Protein AF-0000000084472147 (afdb_homodimer)

Radius of gyration: 31.63 Å; Cα contacts (8 Å, |Δi|>4): 1319; chains: 2; bounding box: 73×102×82 Å

Foldseek 3Di:
DDPPDPPPPDLVPAQLLVVQQVQCDQAASHDAPPVSLVNVQVCQADFAWQEKDWDDEDQATWIWTAGPSRFIWIKDWAQDDQPAFDDPVDDLVRDDFGQLLLQLLQLQQCPPLHQNNNQEFRKFKYKDQCVPRPQVRYPHVQFNVQWDQDPVRAIWGQGDYDHQRDPVNIDTDPRRITMGMIGTDHDDCVVWNKDKDFDLCAFDPDPPDGDPLVPDLQSVVVVCVDPPNVDECVLQLSQSVLLSCQLFVRNHCGIWMDTPVNPPHGHIHDDRRRSGNNDLPDGDCSSNSSCLSNLDYDPSSLVSLVQCLDPVNPNLVSSQVSCVPGPPPPSHDSSSSVSSSVSSVVNNVSNVVSVVD/DDPPPPPPPPLVPAQLLVVQQVQCDQAASHDAPPVSLVVVQVCQADFAWQEKDWDDEDQATWIWTAGPSRFIWIKDWAQDDQPAFDDPVDDLVRDDFGQLLLQLLQLQQCDPLHQNNNQEFRKFKYKDQCVPRPQVRYPHVQFNVQWDQDPVRAIWGQGDYDHQRDPVNIDTDPRRITMGMIGTDHDDCVVWNKDKDFDLCAFDPDPPDGDPLVPDLQSVVVVCVDPPNVDECVLQLSQSVLLSCQLFVRNHCGIWMDTPVNPDHGHIHDDDRRSGSNDLPDGDCSSNSSCLSNLDYDPSSLVSLVQCLDPVNPNLVSSQVSCVPGPPPPSHDSSSSVSSSVSSVVNNVSNVVSVVD

Structure (mmCIF, N/CA/C/O backbone):
data_AF-0000000084472147-model_v1
#
loop_
_entity.id
_entity.type
_entity.pdbx_description
1 polymer 'Extracellular serine/threonine protein kinase FAM20C'
#
loop_
_atom_site.group_PDB
_atom_site.id
_atom_site.type_symbol
_atom_site.label_atom_id
_atom_site.label_alt_id
_atom_site.label_comp_id
_atom_site.label_asym_id
_atom_site.label_entity_id
_atom_site.label_seq_id
_atom_site.pdbx_PDB_ins_code
_atom_site.Cartn_x
_atom_site.Cartn_y
_atom_site.Cartn_z
_atom_site.occupancy
_atom_site.B_iso_or_equiv
_atom_site.auth_seq_id
_atom_site.auth_comp_id
_atom_site.auth_asym_id
_atom_site.auth_atom_id
_atom_site.pdbx_PDB_model_num
ATOM 1 N N . GLU A 1 1 ? 38.938 -38.531 -46.25 1 30.91 1 GLU A N 1
ATOM 2 C CA . GLU A 1 1 ? 39.156 -38.031 -44.906 1 30.91 1 GLU A CA 1
ATOM 3 C C . GLU A 1 1 ? 37.875 -38 -44.094 1 30.91 1 GLU A C 1
ATOM 5 O O . GLU A 1 1 ? 36.906 -37.312 -44.469 1 30.91 1 GLU A O 1
ATOM 10 N N . GLU A 1 2 ? 37.438 -38.938 -43.312 1 31.66 2 GLU A N 1
ATOM 11 C CA . GLU A 1 2 ? 36.188 -39.406 -42.781 1 31.66 2 GLU A CA 1
ATOM 12 C C . GLU A 1 2 ? 35.656 -38.469 -41.688 1 31.66 2 GLU A C 1
ATOM 14 O O . GLU A 1 2 ? 36.438 -37.969 -40.875 1 31.66 2 GLU A O 1
ATOM 19 N N . PHE A 1 3 ? 34.594 -37.656 -42 1 37.12 3 PHE A N 1
ATOM 20 C CA . PHE A 1 3 ? 33.812 -36.844 -41.062 1 37.12 3 PHE A CA 1
ATOM 21 C C . PHE A 1 3 ? 33.688 -37.531 -39.719 1 37.12 3 PHE A C 1
ATOM 23 O O . PHE A 1 3 ? 33.156 -38.656 -39.625 1 37.12 3 PHE A O 1
ATOM 30 N N . LEU A 1 4 ? 34.688 -37.469 -38.844 1 38.19 4 LEU A N 1
ATOM 31 C CA . LEU A 1 4 ? 34.562 -38.094 -37.531 1 38.19 4 LEU A CA 1
ATOM 32 C C . LEU A 1 4 ? 33.188 -37.844 -36.906 1 38.19 4 LEU A C 1
ATOM 34 O O . LEU A 1 4 ? 32.656 -36.719 -37.031 1 38.19 4 LEU A O 1
ATOM 38 N N . PRO A 1 5 ? 32.438 -38.938 -36.688 1 40.81 5 PRO A N 1
ATOM 39 C CA . PRO A 1 5 ? 31.078 -38.812 -36.125 1 40.81 5 PRO A CA 1
ATOM 40 C C . PRO A 1 5 ? 31 -37.844 -34.938 1 40.81 5 PRO A C 1
ATOM 42 O O . PRO A 1 5 ? 31.922 -37.781 -34.125 1 40.81 5 PRO A O 1
ATOM 45 N N . THR A 1 6 ? 30.688 -36.594 -35.031 1 42.09 6 THR A N 1
ATOM 46 C CA . THR A 1 6 ? 30.422 -35.625 -33.969 1 42.09 6 THR A CA 1
ATOM 47 C C . THR A 1 6 ? 29.844 -36.312 -32.75 1 42.09 6 THR A C 1
ATOM 49 O O . THR A 1 6 ? 28.828 -37.031 -32.844 1 42.09 6 THR A O 1
ATOM 52 N N . GLY A 1 7 ? 30.578 -36.812 -31.781 1 41.59 7 GLY A N 1
ATOM 53 C CA . GLY A 1 7 ? 30.312 -37.594 -30.594 1 41.59 7 GLY A CA 1
ATOM 54 C C . GLY A 1 7 ? 29.016 -37.219 -29.906 1 41.59 7 GLY A C 1
ATOM 55 O O . GLY A 1 7 ? 28.719 -36.031 -29.734 1 41.59 7 GLY A O 1
ATOM 56 N N . GLU A 1 8 ? 27.891 -37.906 -30.062 1 46.34 8 GLU A N 1
ATOM 57 C CA . GLU A 1 8 ? 26.594 -37.812 -29.375 1 46.34 8 GLU A CA 1
ATOM 58 C C . GLU A 1 8 ? 26.781 -37.5 -27.891 1 46.34 8 GLU A C 1
ATOM 60 O O . GLU A 1 8 ? 27.344 -38.312 -27.156 1 46.34 8 GLU A O 1
ATOM 65 N N . THR A 1 9 ? 27.328 -36.438 -27.344 1 53.88 9 THR A N 1
ATOM 66 C CA . THR A 1 9 ? 27.359 -36.094 -25.922 1 53.88 9 THR A CA 1
ATOM 67 C C . THR A 1 9 ? 26.156 -36.719 -25.203 1 53.88 9 THR A C 1
ATOM 69 O O . THR A 1 9 ? 25.016 -36.531 -25.625 1 53.88 9 THR A O 1
ATOM 72 N N . SER A 1 10 ? 26.406 -37.719 -24.328 1 66.25 10 SER A N 1
ATOM 73 C CA . SER A 1 10 ? 25.438 -38.469 -23.516 1 66.25 10 SER A CA 1
ATOM 74 C C . SER A 1 10 ? 24.531 -37.5 -22.734 1 66.25 10 SER A C 1
ATOM 76 O O . SER A 1 10 ? 24.969 -36.406 -22.359 1 66.25 10 SER A O 1
ATOM 78 N N . ILE A 1 11 ? 23.266 -37.531 -22.797 1 72 11 ILE A N 1
ATOM 79 C CA . ILE A 1 11 ? 22.234 -36.781 -22.094 1 72 11 ILE A CA 1
ATOM 80 C C . ILE A 1 11 ? 22.672 -36.531 -20.656 1 72 11 ILE A C 1
ATOM 82 O O . ILE A 1 11 ? 22.359 -35.5 -20.078 1 72 11 ILE A O 1
ATOM 86 N N . ASP A 1 12 ? 23.594 -37.312 -20.188 1 77.75 12 ASP A N 1
ATOM 87 C CA . ASP A 1 12 ? 23.984 -37.219 -18.797 1 77.75 12 ASP A CA 1
ATOM 88 C C . ASP A 1 12 ? 24.891 -36 -18.562 1 77.75 12 ASP A C 1
ATOM 90 O O . ASP A 1 12 ? 25.016 -35.531 -17.438 1 77.75 12 ASP A O 1
ATOM 94 N N . SER A 1 13 ? 25.453 -35.469 -19.594 1 84.69 13 SER A N 1
ATOM 95 C CA . SER A 1 13 ? 26.375 -34.344 -19.469 1 84.69 13 SER A CA 1
ATOM 96 C C . SER A 1 13 ? 25.641 -33 -19.578 1 84.69 13 SER A C 1
ATOM 98 O O . SER A 1 13 ? 26.219 -31.953 -19.297 1 84.69 13 SER A O 1
ATOM 100 N N . TYR A 1 14 ? 24.422 -33.094 -19.875 1 92.31 14 TYR A N 1
ATOM 101 C CA . TYR A 1 14 ? 23.656 -31.859 -20.047 1 92.31 14 TYR A CA 1
ATOM 102 C C . TYR A 1 14 ? 23.312 -31.234 -18.703 1 92.31 14 TYR A C 1
ATOM 104 O O . TYR A 1 14 ? 23.172 -31.938 -17.688 1 92.31 14 TYR A O 1
ATOM 112 N N . PRO A 1 15 ? 23.312 -29.875 -18.688 1 96.12 15 PRO A N 1
ATOM 113 C CA . PRO A 1 15 ? 22.797 -29.266 -17.453 1 96.12 15 PRO A CA 1
ATOM 114 C C . PRO A 1 15 ? 21.344 -29.672 -17.156 1 96.12 15 PRO A C 1
ATOM 116 O O . PRO A 1 15 ? 20.609 -30.062 -18.078 1 96.12 15 PRO A O 1
ATOM 119 N N . ASN A 1 16 ? 20.953 -29.641 -15.914 1 97.31 16 ASN A N 1
ATOM 120 C CA . ASN A 1 16 ? 19.672 -30.172 -15.469 1 97.31 16 ASN A CA 1
ATOM 121 C C . ASN A 1 16 ? 18.5 -29.453 -16.125 1 97.31 16 ASN A C 1
ATOM 123 O O . ASN A 1 16 ? 17.469 -30.062 -16.422 1 97.31 16 ASN A O 1
ATOM 127 N N . TRP A 1 17 ? 18.625 -28.109 -16.391 1 97.56 17 TRP A N 1
ATOM 128 C CA . TRP A 1 17 ? 17.547 -27.391 -17.062 1 97.56 17 TRP A CA 1
ATOM 129 C C . TRP A 1 17 ? 17.328 -27.922 -18.484 1 97.56 17 TRP A C 1
ATOM 131 O O . TRP A 1 17 ? 16.203 -27.984 -18.969 1 97.56 17 TRP A O 1
ATOM 141 N N . LEU A 1 18 ? 18.406 -28.281 -19.141 1 97 18 LEU A N 1
ATOM 142 C CA . LEU A 1 18 ? 18.281 -28.844 -20.484 1 97 18 LEU A CA 1
ATOM 143 C C . LEU A 1 18 ? 17.688 -30.234 -20.438 1 97 18 LEU A C 1
ATOM 145 O O . LEU A 1 18 ? 16.891 -30.594 -21.312 1 97 18 LEU A O 1
ATOM 149 N N . LYS A 1 19 ? 18.078 -31.047 -19.469 1 97.12 19 LYS A N 1
ATOM 150 C CA . LYS A 1 19 ? 17.453 -32.344 -19.266 1 97.12 19 LYS A CA 1
ATOM 151 C C . LYS A 1 19 ? 15.945 -32.219 -19.078 1 97.12 19 LYS A C 1
ATOM 153 O O . LYS A 1 19 ? 15.164 -33 -19.609 1 97.12 19 LYS A O 1
ATOM 158 N N . PHE A 1 20 ? 15.539 -31.234 -18.312 1 97.69 20 PHE A N 1
ATOM 159 C CA . PHE A 1 20 ? 14.125 -30.922 -18.125 1 97.69 20 PHE A CA 1
ATOM 160 C C . PHE A 1 20 ? 13.469 -30.594 -19.469 1 97.69 20 PHE A C 1
ATOM 162 O O . PHE A 1 20 ? 12.438 -31.156 -19.828 1 97.69 20 PHE A O 1
ATOM 169 N N . HIS A 1 21 ? 14.078 -29.719 -20.281 1 97.19 21 HIS A N 1
ATOM 170 C CA . HIS A 1 21 ? 13.516 -29.297 -21.562 1 97.19 21 HIS A CA 1
ATOM 171 C C . HIS A 1 21 ? 13.352 -30.469 -22.516 1 97.19 21 HIS A C 1
ATOM 173 O O . HIS A 1 21 ? 12.305 -30.625 -23.141 1 97.19 21 HIS A O 1
ATOM 179 N N . ILE A 1 22 ? 14.352 -31.297 -22.547 1 94.88 22 ILE A N 1
ATOM 180 C CA . ILE A 1 22 ? 14.359 -32.406 -23.5 1 94.88 22 ILE A CA 1
ATOM 181 C C . ILE A 1 22 ? 13.367 -33.469 -23.047 1 94.88 22 ILE A C 1
ATOM 183 O O . ILE A 1 22 ? 12.852 -34.219 -23.875 1 94.88 22 ILE A O 1
ATOM 187 N N . GLY A 1 23 ? 13.102 -33.469 -21.766 1 95.12 23 GLY A N 1
ATOM 188 C CA . GLY A 1 23 ? 12.203 -34.469 -21.219 1 95.12 23 GLY A CA 1
ATOM 189 C C . GLY A 1 23 ? 10.734 -34.156 -21.469 1 95.12 23 GLY A C 1
ATOM 190 O O . GLY A 1 23 ? 9.875 -35.031 -21.312 1 95.12 23 GLY A O 1
ATOM 191 N N . ILE A 1 24 ? 10.422 -32.969 -21.906 1 96.88 24 ILE A N 1
ATOM 192 C CA . ILE A 1 24 ? 9.039 -32.594 -22.156 1 96.88 24 ILE A CA 1
ATOM 193 C C . ILE A 1 24 ? 8.5 -33.344 -23.359 1 96.88 24 ILE A C 1
ATOM 195 O O . ILE A 1 24 ? 9.172 -33.438 -24.391 1 96.88 24 ILE A O 1
ATOM 199 N N . ASN A 1 25 ? 7.367 -33.938 -23.25 1 96.44 25 ASN A N 1
ATOM 200 C CA . ASN A 1 25 ? 6.738 -34.625 -24.359 1 96.44 25 ASN A CA 1
ATOM 201 C C . ASN A 1 25 ? 5.238 -34.375 -24.422 1 96.44 25 ASN A C 1
ATOM 203 O O . ASN A 1 25 ? 4.723 -33.531 -23.672 1 96.44 25 ASN A O 1
ATOM 207 N N . ARG A 1 26 ? 4.555 -34.969 -25.281 1 95.69 26 ARG A N 1
ATOM 208 C CA . ARG A 1 26 ? 3.154 -34.719 -25.578 1 95.69 26 ARG A CA 1
ATOM 209 C C . ARG A 1 26 ? 2.268 -34.969 -24.375 1 95.69 26 ARG A C 1
ATOM 211 O O . ARG A 1 26 ? 1.243 -34.281 -24.203 1 95.69 26 ARG A O 1
ATOM 218 N N . TYR A 1 27 ? 2.688 -35.812 -23.438 1 94.25 27 TYR A N 1
ATOM 219 C CA . TYR A 1 27 ? 1.788 -36.312 -22.406 1 94.25 27 TYR A CA 1
ATOM 220 C C . TYR A 1 27 ? 2.09 -35.688 -21.047 1 94.25 27 TYR A C 1
ATOM 222 O O . TYR A 1 27 ? 1.225 -35.656 -20.172 1 94.25 27 TYR A O 1
ATOM 230 N N . GLU A 1 28 ? 3.328 -35.281 -20.906 1 96.25 28 GLU A N 1
ATOM 231 C CA . GLU A 1 28 ? 3.699 -34.781 -19.578 1 96.25 28 GLU A CA 1
ATOM 232 C C . GLU A 1 28 ? 4.812 -33.75 -19.672 1 96.25 28 GLU A C 1
ATOM 234 O O . GLU A 1 28 ? 5.711 -33.875 -20.5 1 96.25 28 GLU A O 1
ATOM 239 N N . LEU A 1 29 ? 4.73 -32.75 -18.781 1 97.56 29 LEU A N 1
ATOM 240 C CA . LEU A 1 29 ? 5.785 -31.75 -18.688 1 97.56 29 LEU A CA 1
ATOM 241 C C . LEU A 1 29 ? 7.062 -32.344 -18.109 1 97.56 29 LEU A C 1
ATOM 243 O O . LEU A 1 29 ? 8.164 -31.984 -18.531 1 97.56 29 LEU A O 1
ATOM 247 N N . TYR A 1 30 ? 7.008 -33.219 -17.234 1 97.12 30 TYR A N 1
ATOM 248 C CA . TYR A 1 30 ? 8.078 -34.062 -16.703 1 97.12 30 TYR A CA 1
ATOM 249 C C . TYR A 1 30 ? 7.512 -35.344 -16.125 1 97.12 30 TYR A C 1
ATOM 251 O O . TYR A 1 30 ? 6.367 -35.375 -15.664 1 97.12 30 TYR A O 1
ATOM 259 N N . SER A 1 31 ? 8.336 -36.375 -16.156 1 95.06 31 SER A N 1
ATOM 260 C CA . SER A 1 31 ? 7.883 -37.719 -15.719 1 95.06 31 SER A CA 1
ATOM 261 C C . SER A 1 31 ? 7.863 -37.812 -14.195 1 95.06 31 SER A C 1
ATOM 263 O O . SER A 1 31 ? 8.484 -37 -13.5 1 95.06 31 SER A O 1
ATOM 265 N N . ARG A 1 32 ? 7.082 -38.812 -13.805 1 92.38 32 ARG A N 1
ATOM 266 C CA . ARG A 1 32 ? 7.023 -39.094 -12.375 1 92.38 32 ARG A CA 1
ATOM 267 C C . ARG A 1 32 ? 8.398 -39.469 -11.836 1 92.38 32 ARG A C 1
ATOM 269 O O . ARG A 1 32 ? 9.117 -40.25 -12.469 1 92.38 32 ARG A O 1
ATOM 276 N N . HIS A 1 33 ? 8.844 -38.969 -10.789 1 87.75 33 HIS A N 1
ATOM 277 C CA . HIS A 1 33 ? 10.117 -39.281 -10.125 1 87.75 33 HIS A CA 1
ATOM 278 C C . HIS A 1 33 ? 11.297 -39 -11.055 1 87.75 33 HIS A C 1
ATOM 280 O O . HIS A 1 33 ? 12.211 -39.812 -11.156 1 87.75 33 HIS A O 1
ATOM 286 N N . ASN A 1 34 ? 11.195 -38 -11.859 1 91.06 34 ASN A N 1
ATOM 287 C CA . ASN A 1 34 ? 12.281 -37.594 -12.734 1 91.06 34 ASN A CA 1
ATOM 288 C C . ASN A 1 34 ? 13.438 -37 -11.938 1 91.06 34 ASN A C 1
ATOM 290 O O . ASN A 1 34 ? 13.312 -35.906 -11.375 1 91.06 34 ASN A O 1
ATOM 294 N N . PRO A 1 35 ? 14.539 -37.656 -11.891 1 93.44 35 PRO A N 1
ATOM 295 C CA . PRO A 1 35 ? 15.656 -37.156 -11.086 1 93.44 35 PRO A CA 1
ATOM 296 C C . PRO A 1 35 ? 16.172 -35.781 -11.562 1 93.44 35 PRO A C 1
ATOM 298 O O . PRO A 1 35 ? 16.703 -35.031 -10.766 1 93.44 35 PRO A O 1
ATOM 301 N N . ALA A 1 36 ? 15.961 -35.531 -12.836 1 95.31 36 ALA A N 1
ATOM 302 C CA . ALA A 1 36 ? 16.406 -34.25 -13.383 1 95.31 36 ALA A CA 1
ATOM 303 C C . ALA A 1 36 ? 15.68 -33.094 -12.727 1 95.31 36 ALA A C 1
ATOM 305 O O . ALA A 1 36 ? 16.234 -31.984 -12.57 1 95.31 36 ALA A O 1
ATOM 306 N N . ILE A 1 37 ? 14.445 -33.344 -12.336 1 96.94 37 ILE A N 1
ATOM 307 C CA . ILE A 1 37 ? 13.648 -32.281 -11.727 1 96.94 37 ILE A CA 1
ATOM 308 C C . ILE A 1 37 ? 14.18 -31.969 -10.336 1 96.94 37 ILE A C 1
ATOM 310 O O . ILE A 1 37 ? 14.32 -30.797 -9.969 1 96.94 37 ILE A O 1
ATOM 314 N N . GLU A 1 38 ? 14.469 -32.969 -9.57 1 95.81 38 GLU A N 1
ATOM 315 C CA . GLU A 1 38 ? 15.047 -32.75 -8.25 1 95.81 38 GLU A CA 1
ATOM 316 C C . GLU A 1 38 ? 16.391 -32.031 -8.336 1 95.81 38 GLU A C 1
ATOM 318 O O . GLU A 1 38 ? 16.672 -31.156 -7.535 1 95.81 38 GLU A O 1
ATOM 323 N N . ALA A 1 39 ? 17.156 -32.438 -9.297 1 97.31 39 ALA A N 1
ATOM 324 C CA . ALA A 1 39 ? 18.453 -31.812 -9.492 1 97.31 39 ALA A CA 1
ATOM 325 C C . ALA A 1 39 ? 18.297 -30.359 -9.938 1 97.31 39 ALA A C 1
ATOM 327 O O . ALA A 1 39 ? 19.078 -29.5 -9.547 1 97.31 39 ALA A O 1
ATOM 328 N N . LEU A 1 40 ? 17.344 -30.156 -10.805 1 98.25 40 LEU A N 1
ATOM 329 C CA . LEU A 1 40 ? 17.062 -28.797 -11.273 1 98.25 40 LEU A CA 1
ATOM 330 C C . LEU A 1 40 ? 16.641 -27.906 -10.117 1 98.25 40 LEU A C 1
ATOM 332 O O . LEU A 1 40 ? 17.062 -26.75 -10.039 1 98.25 40 LEU A O 1
ATOM 336 N N . LEU A 1 41 ? 15.812 -28.438 -9.219 1 98.19 41 LEU A N 1
ATOM 337 C CA . LEU A 1 41 ? 15.398 -27.688 -8.039 1 98.19 41 LEU A CA 1
ATOM 338 C C . LEU A 1 41 ? 16.609 -27.297 -7.184 1 98.19 41 LEU A C 1
ATOM 340 O O . LEU A 1 41 ? 16.672 -26.188 -6.664 1 98.19 41 LEU A O 1
ATOM 344 N N . GLN A 1 42 ? 17.547 -28.172 -7.102 1 97.81 42 GLN A N 1
ATOM 345 C CA . GLN A 1 42 ? 18.766 -27.859 -6.367 1 97.81 42 GLN A CA 1
ATOM 346 C C . GLN A 1 42 ? 19.562 -26.781 -7.07 1 97.81 42 GLN A C 1
ATOM 348 O O . GLN A 1 42 ? 20.156 -25.922 -6.418 1 97.81 42 GLN A O 1
ATOM 353 N N . ASP A 1 43 ? 19.578 -26.844 -8.391 1 98.19 43 ASP A N 1
ATOM 354 C CA . ASP A 1 43 ? 20.266 -25.812 -9.156 1 98.19 43 ASP A CA 1
ATOM 355 C C . ASP A 1 43 ? 19.641 -24.438 -8.906 1 98.19 43 ASP A C 1
ATOM 357 O O . ASP A 1 43 ? 20.359 -23.453 -8.742 1 98.19 43 ASP A O 1
ATOM 361 N N . LEU A 1 44 ? 18.344 -24.391 -8.891 1 98.62 44 LEU A N 1
ATOM 362 C CA . LEU A 1 44 ? 17.625 -23.125 -8.688 1 98.62 44 LEU A CA 1
ATOM 363 C C . LEU A 1 44 ? 18.016 -22.5 -7.352 1 98.62 44 LEU A C 1
ATOM 365 O O . LEU A 1 44 ? 18.109 -21.281 -7.242 1 98.62 44 LEU A O 1
ATOM 369 N N . VAL A 1 45 ? 18.297 -23.297 -6.387 1 97.81 45 VAL A N 1
ATOM 370 C CA . VAL A 1 45 ? 18.547 -22.844 -5.023 1 97.81 45 VAL A CA 1
ATOM 371 C C . VAL A 1 45 ? 20.016 -22.469 -4.859 1 97.81 45 VAL A C 1
ATOM 373 O O . VAL A 1 45 ? 20.344 -21.531 -4.121 1 97.81 45 VAL A O 1
ATOM 376 N N . SER A 1 46 ? 20.938 -23.125 -5.625 1 96.75 46 SER A N 1
ATOM 377 C CA . SER A 1 46 ? 22.328 -23.062 -5.211 1 96.75 46 SER A CA 1
ATOM 378 C C . SER A 1 46 ? 23.203 -22.5 -6.328 1 96.75 46 SER A C 1
ATOM 380 O O . SER A 1 46 ? 24.312 -22 -6.066 1 96.75 46 SER A O 1
ATOM 382 N N . GLN A 1 47 ? 22.812 -22.656 -7.605 1 97.69 47 GLN A N 1
ATOM 383 C CA . GLN A 1 47 ? 23.656 -22.219 -8.719 1 97.69 47 GLN A CA 1
ATOM 384 C C . GLN A 1 47 ? 23.938 -20.719 -8.641 1 97.69 47 GLN A C 1
ATOM 386 O O . GLN A 1 47 ? 23.062 -19.938 -8.281 1 97.69 47 GLN A O 1
ATOM 391 N N . LYS A 1 48 ? 25.125 -20.344 -9.016 1 98.38 48 LYS A N 1
ATOM 392 C CA . LYS A 1 48 ? 25.531 -18.953 -8.984 1 98.38 48 LYS A CA 1
ATOM 393 C C . LYS A 1 48 ? 24.766 -18.141 -10.031 1 98.38 48 LYS A C 1
ATOM 395 O O . LYS A 1 48 ? 24.688 -18.531 -11.195 1 98.38 48 LYS A O 1
ATOM 400 N N . ILE A 1 49 ? 24.219 -17.047 -9.578 1 98.62 49 ILE A N 1
ATOM 401 C CA . ILE A 1 49 ? 23.562 -16.125 -10.484 1 98.62 49 ILE A CA 1
ATOM 402 C C . ILE A 1 49 ? 24.594 -15.227 -11.164 1 98.62 49 ILE A C 1
ATOM 404 O O . ILE A 1 49 ? 25.391 -14.57 -10.492 1 98.62 49 ILE A O 1
ATOM 408 N N . THR A 1 50 ? 24.547 -15.125 -12.469 1 98.44 50 THR A N 1
ATOM 409 C CA . THR A 1 50 ? 25.578 -14.383 -13.18 1 98.44 50 THR A CA 1
ATOM 410 C C . THR A 1 50 ? 25 -13.133 -13.828 1 98.44 50 THR A C 1
ATOM 412 O O . THR A 1 50 ? 25.734 -12.203 -14.156 1 98.44 50 THR A O 1
ATOM 415 N N . SER A 1 51 ? 23.734 -13.148 -14.023 1 98 51 SER A N 1
ATOM 416 C CA . SER A 1 51 ? 23.094 -11.984 -14.625 1 98 51 SER A CA 1
ATOM 417 C C . SER A 1 51 ? 21.625 -11.867 -14.195 1 98 51 SER A C 1
ATOM 419 O O . SER A 1 51 ? 20.969 -12.883 -13.953 1 98 51 SER A O 1
ATOM 421 N N . VAL A 1 52 ? 21.156 -10.625 -14.109 1 98.38 52 VAL A N 1
ATOM 422 C CA . VAL A 1 52 ? 19.766 -10.344 -13.734 1 98.38 52 VAL A CA 1
ATOM 423 C C . VAL A 1 52 ? 19.219 -9.227 -14.617 1 98.38 52 VAL A C 1
ATOM 425 O O . VAL A 1 52 ? 19.906 -8.25 -14.906 1 98.38 52 VAL A O 1
ATOM 428 N N . ALA A 1 53 ? 18 -9.438 -15.07 1 96.88 53 ALA A N 1
ATOM 429 C CA . ALA A 1 53 ? 17.312 -8.406 -15.844 1 96.88 53 ALA A CA 1
ATOM 430 C C . ALA A 1 53 ? 15.828 -8.344 -15.477 1 96.88 53 ALA A C 1
ATOM 432 O O . ALA A 1 53 ? 15.242 -9.352 -15.07 1 96.88 53 ALA A O 1
ATOM 433 N N . MET A 1 54 ? 15.273 -7.18 -15.586 1 95.12 54 MET A N 1
ATOM 434 C CA . MET A 1 54 ? 13.844 -7.031 -15.336 1 95.12 54 MET A CA 1
ATOM 435 C C . MET A 1 54 ? 13.031 -7.641 -16.469 1 95.12 54 MET A C 1
ATOM 437 O O . MET A 1 54 ? 13.367 -7.473 -17.641 1 95.12 54 MET A O 1
ATOM 441 N N . LYS A 1 55 ? 12.039 -8.383 -16.062 1 92.56 55 LYS A N 1
ATOM 442 C CA . LYS A 1 55 ? 11.07 -8.805 -17.078 1 92.56 55 LYS A CA 1
ATOM 443 C C . LYS A 1 55 ? 10.18 -7.645 -17.516 1 92.56 55 LYS A C 1
ATOM 445 O O . LYS A 1 55 ? 9.633 -6.93 -16.672 1 92.56 55 LYS A O 1
ATOM 450 N N . SER A 1 56 ? 10.062 -7.402 -18.703 1 81.56 56 SER A N 1
ATOM 451 C CA . SER A 1 56 ? 9.273 -6.277 -19.219 1 81.56 56 SE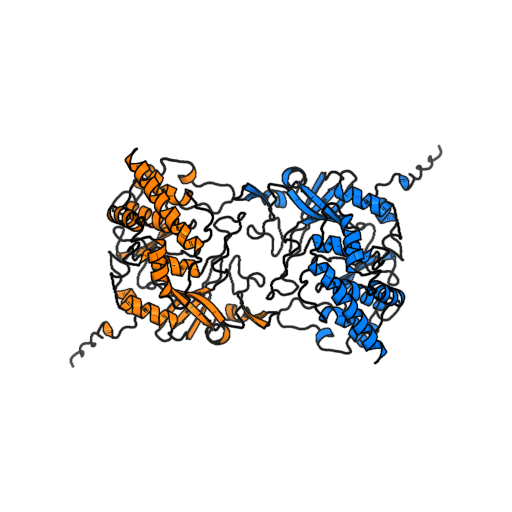R A CA 1
ATOM 452 C C . SER A 1 56 ? 7.781 -6.516 -19.016 1 81.56 56 SER A C 1
ATOM 454 O O . SER A 1 56 ? 7.32 -7.656 -19.062 1 81.56 56 SER A O 1
ATOM 456 N N . GLY A 1 57 ? 7.148 -5.461 -18.797 1 74.69 57 GLY A N 1
ATOM 457 C CA . GLY A 1 57 ? 5.699 -5.512 -18.734 1 74.69 57 GLY A CA 1
ATOM 458 C C . GLY A 1 57 ? 5.176 -6.09 -17.422 1 74.69 57 GLY A C 1
ATOM 459 O O . GLY A 1 57 ? 5.957 -6.426 -16.531 1 74.69 57 GLY A O 1
ATOM 460 N N . GLY A 1 58 ? 3.992 -5.996 -17.188 1 77.69 58 GLY A N 1
ATOM 461 C CA . GLY A 1 58 ? 3.32 -6.566 -16.031 1 77.69 58 GLY A CA 1
ATOM 462 C C . GLY A 1 58 ? 2.959 -5.531 -14.977 1 77.69 58 GLY A C 1
ATOM 463 O O . GLY A 1 58 ? 3.402 -4.383 -15.055 1 77.69 58 GLY A O 1
ATOM 464 N N . THR A 1 59 ? 2.268 -5.996 -14.047 1 78.62 59 THR A N 1
ATOM 465 C CA . THR A 1 59 ? 1.802 -5.113 -12.984 1 78.62 59 THR A CA 1
ATOM 466 C C . THR A 1 59 ? 2.793 -5.09 -11.82 1 78.62 59 THR A C 1
ATOM 468 O O . THR A 1 59 ? 2.844 -4.125 -11.062 1 78.62 59 THR A O 1
ATOM 471 N N . GLN A 1 60 ? 3.566 -6.184 -11.766 1 88.69 60 GLN A N 1
ATOM 472 C CA . GLN A 1 60 ? 4.496 -6.316 -10.656 1 88.69 60 GLN A CA 1
ATOM 473 C C . GLN A 1 60 ? 5.906 -6.633 -11.148 1 88.69 60 GLN A C 1
ATOM 475 O O . GLN A 1 60 ? 6.082 -7.113 -12.266 1 88.69 60 GLN A O 1
ATOM 480 N N . LEU A 1 61 ? 6.852 -6.41 -10.281 1 91.56 61 LEU A N 1
ATOM 481 C CA . LEU A 1 61 ? 8.25 -6.605 -10.648 1 91.56 61 LEU A CA 1
ATOM 482 C C . LEU A 1 61 ? 8.609 -8.086 -10.656 1 91.56 61 LEU A C 1
ATOM 484 O O . LEU A 1 61 ? 8.297 -8.805 -9.703 1 91.56 61 LEU A O 1
ATOM 488 N N . LYS A 1 62 ? 9.172 -8.547 -11.711 1 94.94 62 LYS A N 1
ATOM 489 C CA . LYS A 1 62 ? 9.773 -9.867 -11.867 1 94.94 62 LYS A CA 1
ATOM 490 C C . LYS A 1 62 ? 11.164 -9.766 -12.492 1 94.94 62 LYS A C 1
ATOM 492 O O . LYS A 1 62 ? 11.406 -8.898 -13.328 1 94.94 62 LYS A O 1
ATOM 497 N N . LEU A 1 63 ? 12.008 -10.625 -12.062 1 97.69 63 LEU A N 1
ATOM 498 C CA . LEU A 1 63 ? 13.367 -10.602 -12.594 1 97.69 63 LEU A CA 1
ATOM 499 C C . LEU A 1 63 ? 13.695 -11.898 -13.312 1 97.69 63 LEU A C 1
ATOM 501 O O . LEU A 1 63 ? 13.297 -12.977 -12.875 1 97.69 63 LEU A O 1
ATOM 505 N N . ILE A 1 64 ? 14.383 -11.789 -14.391 1 97.88 64 ILE A N 1
ATOM 506 C CA . ILE A 1 64 ? 14.977 -12.945 -15.062 1 97.88 64 ILE A CA 1
ATOM 507 C C . ILE A 1 64 ? 16.406 -13.164 -14.562 1 97.88 64 ILE A C 1
ATOM 509 O O . ILE A 1 64 ? 17.25 -12.289 -14.695 1 97.88 64 ILE A O 1
ATOM 513 N N . MET A 1 65 ? 16.641 -14.281 -14.055 1 98.5 65 MET A N 1
ATOM 514 C CA . MET A 1 65 ? 17.969 -14.609 -13.523 1 98.5 65 MET A CA 1
ATOM 515 C C . MET A 1 65 ? 18.641 -15.688 -14.375 1 98.5 65 MET A C 1
ATOM 517 O O . MET A 1 65 ? 18.016 -16.703 -14.688 1 98.5 65 MET A O 1
ATOM 521 N N . THR A 1 66 ? 19.828 -15.398 -14.719 1 98.5 66 THR A N 1
ATOM 522 C CA . THR A 1 66 ? 20.656 -16.359 -15.453 1 98.5 66 THR A CA 1
ATOM 523 C C . THR A 1 66 ? 21.734 -16.938 -14.547 1 98.5 66 THR A C 1
ATOM 525 O O . THR A 1 66 ? 22.406 -16.203 -13.812 1 98.5 66 THR A O 1
ATOM 528 N N . PHE A 1 67 ? 21.875 -18.234 -14.711 1 98.38 67 PHE A N 1
ATOM 529 C CA . PHE A 1 67 ? 22.812 -18.938 -13.828 1 98.38 67 PHE A CA 1
ATOM 530 C C . PHE A 1 67 ? 24.109 -19.25 -14.562 1 98.38 67 PHE A C 1
ATOM 532 O O . PHE A 1 67 ? 24.203 -19.078 -15.781 1 98.38 67 PHE A O 1
ATOM 539 N N . GLN A 1 68 ? 25.109 -19.672 -13.812 1 97.56 68 GLN A N 1
ATOM 540 C CA . GLN A 1 68 ? 26.422 -20.016 -14.344 1 97.56 68 GLN A CA 1
ATOM 541 C C . GLN A 1 68 ? 26.328 -21.109 -15.398 1 97.56 68 GLN A C 1
ATOM 543 O O . GLN A 1 68 ? 27.094 -21.125 -16.359 1 97.56 68 GLN A O 1
ATOM 548 N N . ASN A 1 69 ? 25.359 -21.984 -15.258 1 95.81 69 ASN A N 1
ATOM 549 C CA . ASN A 1 69 ? 25.188 -23.062 -16.219 1 95.81 69 ASN A CA 1
ATOM 550 C C . ASN A 1 69 ? 24.281 -22.641 -17.375 1 95.81 69 ASN A C 1
ATOM 552 O O . ASN A 1 69 ? 23.75 -23.5 -18.109 1 95.81 69 ASN A O 1
ATOM 556 N N . TYR A 1 70 ? 23.953 -21.391 -17.453 1 95.25 70 TYR A N 1
ATOM 557 C CA . TYR A 1 70 ? 23.219 -20.75 -18.531 1 95.25 70 TYR A CA 1
ATOM 558 C C . TYR A 1 70 ? 21.719 -21 -18.422 1 95.25 70 TYR A C 1
ATOM 560 O O . TYR A 1 70 ? 20.938 -20.531 -19.25 1 95.25 70 TYR A O 1
ATOM 568 N N . GLY A 1 71 ? 21.375 -21.781 -17.422 1 97.31 71 GLY A N 1
ATOM 569 C CA . GLY A 1 71 ? 19.953 -21.875 -17.125 1 97.31 71 GLY A CA 1
ATOM 570 C C . GLY A 1 71 ? 19.359 -20.547 -16.688 1 97.31 71 GLY A C 1
ATOM 571 O O . GLY A 1 71 ? 20.062 -19.672 -16.203 1 97.31 71 GLY A O 1
ATOM 572 N N . GLN A 1 72 ? 18 -20.422 -16.922 1 98.12 72 GLN A N 1
ATOM 573 C CA . GLN A 1 72 ? 17.297 -19.188 -16.547 1 98.12 72 GLN A CA 1
ATOM 574 C C . GLN A 1 72 ? 16.062 -19.5 -15.711 1 98.12 72 GLN A C 1
ATOM 576 O O . GLN A 1 72 ? 15.477 -20.578 -15.836 1 98.12 72 GLN A O 1
ATOM 581 N N . ALA A 1 73 ? 15.758 -18.562 -14.898 1 98.56 73 ALA A N 1
ATOM 582 C CA . ALA A 1 73 ? 14.562 -18.688 -14.062 1 98.56 73 ALA A CA 1
ATOM 583 C C . ALA A 1 73 ? 13.906 -17.312 -13.844 1 98.56 73 ALA A C 1
ATOM 585 O O . ALA A 1 73 ? 14.547 -16.281 -14.023 1 98.56 73 ALA A O 1
ATOM 586 N N . LEU A 1 74 ? 12.641 -17.359 -13.633 1 98 74 LEU A N 1
ATOM 587 C CA . LEU A 1 74 ? 11.883 -16.172 -13.266 1 98 74 LEU A CA 1
ATOM 588 C C . LEU A 1 74 ? 11.812 -16 -11.75 1 98 74 LEU A C 1
ATOM 590 O O . LEU A 1 74 ? 11.297 -16.891 -11.055 1 98 74 LEU A O 1
ATOM 594 N N . PHE A 1 75 ? 12.359 -14.898 -11.289 1 98.06 75 PHE A N 1
ATOM 595 C CA . PHE A 1 75 ? 12.367 -14.609 -9.859 1 98.06 75 PHE A CA 1
ATOM 596 C C . PHE A 1 75 ? 11.211 -13.695 -9.484 1 98.06 75 PHE A C 1
ATOM 598 O O . PHE A 1 75 ? 11.078 -12.594 -10.023 1 98.06 75 PHE A O 1
ATOM 605 N N . LYS A 1 76 ? 10.328 -14.117 -8.578 1 96.62 76 LYS A N 1
ATOM 606 C CA . LYS A 1 76 ? 9.297 -13.312 -7.934 1 96.62 76 LYS A CA 1
ATOM 607 C C . LYS A 1 76 ? 9.625 -13.07 -6.465 1 96.62 76 LYS A C 1
ATOM 609 O O . LYS A 1 76 ? 9.523 -13.984 -5.641 1 96.62 76 LYS A O 1
ATOM 614 N N . PRO A 1 77 ? 10.016 -11.859 -6.137 1 96.5 77 PRO A N 1
ATOM 615 C CA . PRO A 1 77 ? 10.422 -11.578 -4.758 1 96.5 77 PRO A CA 1
ATOM 616 C C . PRO A 1 77 ? 9.227 -11.508 -3.801 1 96.5 77 PRO A C 1
ATOM 618 O O . PRO A 1 77 ? 8.094 -11.281 -4.234 1 96.5 77 PRO A O 1
ATOM 621 N N . MET A 1 78 ? 9.516 -11.758 -2.561 1 96.62 78 MET A N 1
ATOM 622 C CA . MET A 1 78 ? 8.508 -11.633 -1.514 1 96.62 78 MET A CA 1
ATOM 623 C C . MET A 1 78 ? 8.062 -10.18 -1.363 1 96.62 78 MET A C 1
ATOM 625 O O . MET A 1 78 ? 8.898 -9.289 -1.187 1 96.62 78 MET A O 1
ATOM 629 N N . LYS A 1 79 ? 6.801 -10.039 -1.463 1 91.75 79 LYS A N 1
ATOM 630 C CA . LYS A 1 79 ? 6.223 -8.719 -1.211 1 91.75 79 LYS A CA 1
ATOM 631 C C . LYS A 1 79 ? 5.363 -8.727 0.052 1 91.75 79 LYS A C 1
ATOM 633 O O . LYS A 1 79 ? 5.25 -7.707 0.736 1 91.75 79 LYS A O 1
ATOM 638 N N . GLN A 1 80 ? 4.766 -9.867 0.312 1 91.56 80 GLN A N 1
ATOM 639 C CA . GLN A 1 80 ? 3.896 -10.039 1.471 1 91.56 80 GLN A CA 1
ATOM 640 C C . GLN A 1 80 ? 4.32 -11.25 2.299 1 91.56 80 GLN A C 1
ATOM 642 O O . GLN A 1 80 ? 4.867 -12.211 1.763 1 91.56 80 GLN A O 1
ATOM 647 N N . THR A 1 81 ? 3.979 -11.125 3.545 1 92.75 81 THR A N 1
ATOM 648 C CA . THR A 1 81 ? 4.262 -12.266 4.402 1 92.75 81 THR A CA 1
ATOM 649 C C . THR A 1 81 ? 3.26 -13.391 4.156 1 92.75 81 THR A C 1
ATOM 651 O O . THR A 1 81 ? 2.205 -13.172 3.559 1 92.75 81 THR A O 1
ATOM 654 N N . ARG A 1 82 ? 3.576 -14.539 4.648 1 94.88 82 ARG A N 1
ATOM 655 C CA . ARG A 1 82 ? 2.771 -15.734 4.41 1 94.88 82 ARG A CA 1
ATOM 656 C C . ARG A 1 82 ? 1.417 -15.625 5.105 1 94.88 82 ARG A C 1
ATOM 658 O O . ARG A 1 82 ? 0.438 -16.234 4.66 1 94.88 82 ARG A O 1
ATOM 665 N N . GLU A 1 83 ? 1.392 -14.805 6.164 1 95.56 83 GLU A N 1
ATOM 666 C CA . GLU A 1 83 ? 0.196 -14.742 7 1 95.56 83 GLU A CA 1
ATOM 667 C C . GLU A 1 83 ? -0.778 -13.688 6.488 1 95.56 83 GLU A C 1
ATOM 669 O O . GLU A 1 83 ? -1.962 -13.711 6.832 1 95.56 83 GLU A O 1
ATOM 674 N N . GLN A 1 84 ? -0.254 -12.82 5.781 1 94.5 84 GLN A N 1
ATOM 675 C CA . GLN A 1 84 ? -1.061 -11.672 5.367 1 94.5 84 GLN A CA 1
ATOM 676 C C . GLN A 1 84 ? -2.109 -12.086 4.336 1 94.5 84 GLN A C 1
ATOM 678 O O . GLN A 1 84 ? -1.781 -12.695 3.318 1 94.5 84 GLN A O 1
ATOM 683 N N . GLU A 1 85 ? -3.391 -11.703 4.586 1 95.56 85 GLU A N 1
ATOM 684 C CA . GLU A 1 85 ? -4.465 -11.945 3.629 1 95.56 85 GLU A CA 1
ATOM 685 C C . GLU A 1 85 ? -4.684 -10.734 2.729 1 95.56 85 GLU A C 1
ATOM 687 O O . GLU A 1 85 ? -4.32 -9.609 3.088 1 95.56 85 GLU A O 1
ATOM 692 N N . THR A 1 86 ? -5.215 -11.023 1.58 1 93.88 86 THR A N 1
ATOM 693 C CA . THR A 1 86 ? -5.719 -9.945 0.736 1 93.88 86 THR A CA 1
ATOM 694 C C . THR A 1 86 ? -6.781 -9.133 1.471 1 93.88 86 THR A C 1
ATOM 696 O O . THR A 1 86 ? -7.707 -9.703 2.059 1 93.88 86 THR A O 1
ATOM 699 N N . PRO A 1 87 ? -6.602 -7.816 1.478 1 91.69 87 PRO A N 1
ATOM 700 C CA . PRO A 1 87 ? -7.629 -6.992 2.119 1 91.69 87 PRO A CA 1
ATOM 701 C C . PRO A 1 87 ? -9.023 -7.25 1.561 1 91.69 87 PRO A C 1
ATOM 703 O O . PRO A 1 87 ? -9.18 -7.492 0.36 1 91.69 87 PRO A O 1
ATOM 706 N N . PRO A 1 88 ? -10.023 -7.125 2.396 1 91.94 88 PRO A N 1
ATOM 707 C CA . PRO A 1 88 ? -11.383 -7.496 1.991 1 91.94 88 PRO A CA 1
ATOM 708 C C . PRO A 1 88 ? -11.914 -6.637 0.848 1 91.94 88 PRO A C 1
ATOM 710 O O . PRO A 1 88 ? -12.719 -7.105 0.039 1 91.94 88 PRO A O 1
ATOM 713 N N . ASP A 1 89 ? -11.438 -5.438 0.745 1 92.5 89 ASP A N 1
ATOM 714 C CA . ASP A 1 89 ? -11.992 -4.531 -0.255 1 92.5 89 ASP A CA 1
ATOM 715 C C . ASP A 1 89 ? -11.258 -4.664 -1.587 1 92.5 89 ASP A C 1
ATOM 717 O O . ASP A 1 89 ? -11.656 -4.062 -2.586 1 92.5 89 ASP A O 1
ATOM 721 N N . PHE A 1 90 ? -10.25 -5.488 -1.684 1 91.5 90 PHE A N 1
ATOM 722 C CA . PHE A 1 90 ? -9.445 -5.617 -2.895 1 91.5 90 PHE A CA 1
ATOM 723 C C . PHE A 1 90 ? -10.117 -6.562 -3.887 1 91.5 90 PHE A C 1
ATOM 725 O O . PHE A 1 90 ? -10.625 -7.617 -3.5 1 91.5 90 PHE A O 1
ATOM 732 N N . PHE A 1 91 ? -10.148 -6.062 -5.117 1 89.44 91 PHE A N 1
ATOM 733 C CA . PHE A 1 91 ? -10.453 -6.996 -6.195 1 89.44 91 PHE A CA 1
ATOM 734 C C . PHE A 1 91 ? -9.359 -8.047 -6.328 1 89.44 91 PHE A C 1
ATOM 736 O O . PHE A 1 91 ? -8.219 -7.82 -5.922 1 89.44 91 PHE A O 1
ATOM 743 N N . TYR A 1 92 ? -9.703 -9.148 -6.887 1 87.31 92 TYR A N 1
ATOM 744 C CA . TYR A 1 92 ? -8.773 -10.266 -7.023 1 87.31 92 TYR A CA 1
ATOM 745 C C . TYR A 1 92 ? -7.543 -9.852 -7.82 1 87.31 92 TYR A C 1
ATOM 747 O O . TYR A 1 92 ? -6.457 -10.398 -7.629 1 87.31 92 TYR A O 1
ATOM 755 N N . PHE A 1 93 ? -7.613 -8.844 -8.656 1 86.38 93 PHE A N 1
ATOM 756 C CA . PHE A 1 93 ? -6.531 -8.461 -9.555 1 86.38 93 PHE A CA 1
ATOM 757 C C . PHE A 1 93 ? -5.754 -7.277 -9 1 86.38 93 PHE A C 1
ATOM 759 O O . PHE A 1 93 ? -4.773 -6.832 -9.602 1 86.38 93 PHE A O 1
ATOM 766 N N . SER A 1 94 ? -6.18 -6.781 -7.84 1 84.75 94 SER A N 1
ATOM 767 C CA . SER A 1 94 ? -5.523 -5.621 -7.242 1 84.75 94 SER A CA 1
ATOM 768 C C . SER A 1 94 ? -4.453 -6.047 -6.246 1 84.75 94 SER A C 1
ATOM 770 O O . SER A 1 94 ? -3.58 -5.254 -5.887 1 84.75 94 SER A O 1
ATOM 772 N N . ASP A 1 95 ? -4.449 -7.246 -5.895 1 85.88 95 ASP A N 1
ATOM 773 C CA . ASP A 1 95 ? -3.531 -7.738 -4.871 1 85.88 95 ASP A CA 1
ATOM 774 C C . ASP A 1 95 ? -2.17 -8.078 -5.469 1 85.88 95 ASP A C 1
ATOM 776 O O . ASP A 1 95 ? -2.01 -8.094 -6.691 1 85.88 95 ASP A O 1
ATOM 780 N N . TYR A 1 96 ? -1.173 -8.289 -4.586 1 84.75 96 TYR A N 1
ATOM 781 C CA . TYR A 1 96 ? 0.162 -8.695 -5.016 1 84.75 96 TYR A CA 1
ATOM 782 C C . TYR A 1 96 ? 0.193 -10.172 -5.379 1 84.75 96 TYR A C 1
ATOM 784 O O . TYR A 1 96 ? -0.63 -10.953 -4.898 1 84.75 96 TYR A O 1
ATOM 792 N N . GLU A 1 97 ? 1.112 -10.445 -6.309 1 91.69 97 GLU A N 1
ATOM 793 C CA . GLU A 1 97 ? 1.443 -11.844 -6.559 1 91.69 97 GLU A CA 1
ATOM 794 C C . GLU A 1 97 ? 2.387 -12.391 -5.492 1 91.69 97 GLU A C 1
ATOM 796 O O . GLU A 1 97 ? 3.422 -11.781 -5.203 1 91.69 97 GLU A O 1
ATOM 801 N N . ARG A 1 98 ? 2.037 -13.523 -4.988 1 96.25 98 ARG A N 1
ATOM 802 C CA . ARG A 1 98 ? 2.771 -14.07 -3.854 1 96.25 98 ARG A CA 1
ATOM 803 C C . ARG A 1 98 ? 3.836 -15.062 -4.316 1 96.25 98 ARG A C 1
ATOM 805 O O . ARG A 1 98 ? 3.539 -16 -5.059 1 96.25 98 ARG A O 1
ATOM 812 N N . HIS A 1 99 ? 5.043 -14.836 -3.783 1 97.62 99 HIS A N 1
ATOM 813 C CA . HIS A 1 99 ? 6.117 -15.766 -4.102 1 97.62 99 HIS A CA 1
ATOM 814 C C . HIS A 1 99 ? 5.824 -17.156 -3.547 1 97.62 99 HIS A C 1
ATOM 816 O O . HIS A 1 99 ? 6.094 -18.156 -4.207 1 97.62 99 HIS A O 1
ATOM 822 N N . ASN A 1 100 ? 5.262 -17.234 -2.379 1 98.38 100 ASN A N 1
ATOM 823 C CA . ASN A 1 100 ? 5.02 -18.516 -1.735 1 98.38 100 ASN A CA 1
ATOM 824 C C . ASN A 1 100 ? 3.879 -19.281 -2.41 1 98.38 100 ASN A C 1
ATOM 826 O O . ASN A 1 100 ? 3.834 -20.516 -2.367 1 98.38 100 ASN A O 1
ATOM 830 N N . ALA A 1 101 ? 3.012 -18.562 -3.037 1 98.44 101 ALA A N 1
ATOM 831 C CA . ALA A 1 101 ? 1.958 -19.219 -3.807 1 98.44 101 ALA A CA 1
ATOM 832 C C . ALA A 1 101 ? 2.541 -19.984 -4.984 1 98.44 101 ALA A C 1
ATOM 834 O O . ALA A 1 101 ? 2.088 -21.094 -5.297 1 98.44 101 ALA A O 1
ATOM 835 N N . GLU A 1 102 ? 3.514 -19.391 -5.605 1 98.44 102 GLU A N 1
ATOM 836 C CA . GLU A 1 102 ? 4.18 -20.062 -6.719 1 98.44 102 GLU A CA 1
ATOM 837 C C . GLU A 1 102 ? 4.812 -21.375 -6.266 1 98.44 102 GLU A C 1
ATOM 839 O O . GLU A 1 102 ? 4.691 -22.406 -6.949 1 98.44 102 GLU A O 1
ATOM 844 N N . ILE A 1 103 ? 5.422 -21.344 -5.172 1 98.75 103 ILE A N 1
ATOM 845 C CA . ILE A 1 103 ? 6.105 -22.516 -4.641 1 98.75 103 ILE A CA 1
ATOM 846 C C . ILE A 1 103 ? 5.078 -23.562 -4.234 1 98.75 103 ILE A C 1
ATOM 848 O O . ILE A 1 103 ? 5.199 -24.734 -4.613 1 98.75 103 ILE A O 1
ATOM 852 N N . ALA A 1 104 ? 4.121 -23.109 -3.531 1 98.88 104 ALA A N 1
ATOM 853 C CA . ALA A 1 104 ? 3.094 -24.031 -3.057 1 98.88 104 ALA A CA 1
ATOM 854 C C . ALA A 1 104 ? 2.348 -24.672 -4.223 1 98.88 104 ALA A C 1
ATOM 856 O O . ALA A 1 104 ? 2.002 -25.859 -4.176 1 98.88 104 ALA A O 1
ATOM 857 N N . ALA A 1 105 ? 2.096 -23.922 -5.219 1 98.88 105 ALA A N 1
ATOM 858 C CA . ALA A 1 105 ? 1.403 -24.422 -6.398 1 98.88 105 ALA A CA 1
ATOM 859 C C . ALA A 1 105 ? 2.184 -25.562 -7.043 1 98.88 105 ALA A C 1
ATOM 861 O O . ALA A 1 105 ? 1.599 -26.562 -7.461 1 98.88 105 ALA A O 1
ATOM 862 N N . PHE A 1 106 ? 3.467 -25.422 -7.09 1 98.75 106 PHE A N 1
ATOM 863 C CA . PHE A 1 106 ? 4.309 -26.453 -7.672 1 98.75 106 PHE A CA 1
ATOM 864 C C . PHE A 1 106 ? 4.184 -27.766 -6.887 1 98.75 106 PHE A C 1
ATOM 866 O O . PHE A 1 106 ? 4.008 -28.828 -7.469 1 98.75 106 PHE A O 1
ATOM 873 N N . HIS A 1 107 ? 4.195 -27.656 -5.609 1 98.62 107 HIS A N 1
ATOM 874 C CA . HIS A 1 107 ? 4.086 -28.844 -4.758 1 98.62 107 HIS A CA 1
ATOM 875 C C . HIS A 1 107 ? 2.695 -29.453 -4.844 1 98.62 107 HIS A C 1
ATOM 877 O O . HIS A 1 107 ? 2.559 -30.688 -4.906 1 98.62 107 HIS A O 1
ATOM 883 N N . LEU A 1 108 ? 1.725 -28.641 -4.844 1 98.88 108 LEU A N 1
ATOM 884 C CA . LEU A 1 108 ? 0.349 -29.125 -4.945 1 98.88 108 LEU A CA 1
ATOM 885 C C . LEU A 1 108 ? 0.13 -29.859 -6.262 1 98.88 108 LEU A C 1
ATOM 887 O O . LEU A 1 108 ? -0.52 -30.906 -6.281 1 98.88 108 LEU A O 1
ATOM 891 N N . ASP A 1 109 ? 0.708 -29.391 -7.27 1 98.56 109 ASP A N 1
ATOM 892 C CA . ASP A 1 109 ? 0.515 -29.906 -8.625 1 98.56 109 ASP A CA 1
ATOM 893 C C . ASP A 1 109 ? 1.303 -31.188 -8.836 1 98.56 109 ASP A C 1
ATOM 895 O O . ASP A 1 109 ? 0.77 -32.188 -9.359 1 98.56 109 ASP A O 1
ATOM 899 N N . ARG A 1 110 ? 2.512 -31.266 -8.414 1 96.06 110 ARG A N 1
ATOM 900 C CA . ARG A 1 110 ? 3.461 -32.281 -8.883 1 96.06 110 ARG A CA 1
ATOM 901 C C . ARG A 1 110 ? 3.469 -33.5 -7.973 1 96.06 110 ARG A C 1
ATOM 903 O O . ARG A 1 110 ? 3.736 -34.625 -8.422 1 96.06 110 ARG A O 1
ATOM 910 N N . GLN A 1 111 ? 3.242 -33.312 -6.75 1 93.31 111 GLN A N 1
ATOM 911 C CA . GLN A 1 111 ? 3.48 -34.375 -5.809 1 93.31 111 GLN A CA 1
ATOM 912 C C . GLN A 1 111 ? 2.598 -35.594 -6.121 1 93.31 111 GLN A C 1
ATOM 914 O O . GLN A 1 111 ? 1.379 -35.469 -6.25 1 93.31 111 GLN A O 1
ATOM 919 N N . VAL A 1 112 ? 3.234 -36.656 -6.133 1 93.94 112 VAL A N 1
ATOM 920 C CA . VAL A 1 112 ? 2.582 -37.875 -6.57 1 93.94 112 VAL A CA 1
ATOM 921 C C . VAL A 1 112 ? 1.483 -38.281 -5.582 1 93.94 112 VAL A C 1
ATOM 923 O O . VAL A 1 112 ? 0.445 -38.812 -5.973 1 93.94 112 VAL A O 1
ATOM 926 N N . GLU A 1 113 ? 1.668 -37.938 -4.367 1 93.81 113 GLU A N 1
ATOM 927 C CA . GLU A 1 113 ? 0.714 -38.312 -3.322 1 93.81 113 GLU A CA 1
ATOM 928 C C . GLU A 1 113 ? -0.418 -37.281 -3.23 1 93.81 113 GLU A C 1
ATOM 930 O O . GLU A 1 113 ? -1.404 -37.5 -2.525 1 93.81 113 GLU A O 1
ATOM 935 N N . ILE A 1 114 ? -0.3 -36.219 -3.922 1 97.38 114 ILE A N 1
ATOM 936 C CA . ILE A 1 114 ? -1.304 -35.156 -3.834 1 97.38 114 ILE A CA 1
ATOM 937 C C . ILE A 1 114 ? -2.111 -35.125 -5.129 1 97.38 114 ILE A C 1
ATOM 939 O O . ILE A 1 114 ? -2.959 -35.969 -5.375 1 97.38 114 ILE A O 1
ATOM 943 N N . LEU A 1 115 ? -1.794 -34.188 -6.066 1 98.19 115 LEU A N 1
ATOM 944 C CA . LEU A 1 115 ? -2.604 -34.125 -7.281 1 98.19 115 LEU A CA 1
ATOM 945 C C . LEU A 1 115 ? -1.93 -34.906 -8.414 1 98.19 115 LEU A C 1
ATOM 947 O O . LEU A 1 115 ? -2.605 -35.438 -9.297 1 98.19 115 LEU A O 1
ATOM 951 N N . ASP A 1 116 ? -0.609 -34.906 -8.508 1 97.44 116 ASP A N 1
ATOM 952 C CA . ASP A 1 116 ? 0.17 -35.625 -9.492 1 97.44 116 ASP A CA 1
ATOM 953 C C . ASP A 1 116 ? -0.18 -35.188 -10.914 1 97.44 116 ASP A C 1
ATOM 955 O O . ASP A 1 116 ? -0.264 -36.031 -11.82 1 97.44 116 ASP A O 1
ATOM 959 N N . PHE A 1 117 ? -0.483 -33.906 -11.078 1 97.81 117 PHE A N 1
ATOM 960 C CA . PHE A 1 117 ? -0.754 -33.375 -12.414 1 97.81 117 PHE A CA 1
ATOM 961 C C . PHE A 1 117 ? 0.54 -33.219 -13.195 1 97.81 117 PHE A C 1
ATOM 963 O O . PHE A 1 117 ? 0.603 -33.531 -14.383 1 97.81 117 PHE A O 1
ATOM 970 N N . ARG A 1 118 ? 1.576 -32.625 -12.492 1 97.81 118 ARG A N 1
ATOM 971 C CA . ARG A 1 118 ? 2.887 -32.375 -13.07 1 97.81 118 ARG A CA 1
ATOM 972 C C . ARG A 1 118 ? 2.775 -31.453 -14.281 1 97.81 118 ARG A C 1
ATOM 974 O O . ARG A 1 118 ? 3.316 -31.734 -15.344 1 97.81 118 ARG A O 1
ATOM 981 N N . ARG A 1 119 ? 2.064 -30.359 -14.055 1 98.31 119 ARG A N 1
ATOM 982 C CA . ARG A 1 119 ? 1.792 -29.406 -15.133 1 98.31 119 ARG A CA 1
ATOM 983 C C . ARG A 1 119 ? 2.273 -28.016 -14.766 1 98.31 119 ARG A C 1
ATOM 985 O O . ARG A 1 119 ? 2.07 -27.062 -15.523 1 98.31 119 ARG A O 1
ATOM 992 N N . VAL A 1 120 ? 2.832 -27.812 -13.57 1 98.56 120 VAL A N 1
ATOM 993 C CA . VAL A 1 120 ? 3.504 -26.594 -13.156 1 98.56 120 VAL A CA 1
ATOM 994 C C . VAL A 1 120 ? 5.012 -26.734 -13.352 1 98.56 120 VAL A C 1
ATOM 996 O O . VAL A 1 120 ? 5.609 -27.719 -12.906 1 98.56 120 VAL A O 1
ATOM 999 N N . PRO A 1 121 ? 5.645 -25.766 -14.055 1 98.25 121 PRO A N 1
ATOM 1000 C CA . PRO A 1 121 ? 7.105 -25.828 -14.125 1 98.25 121 PRO A CA 1
ATOM 1001 C C . PRO A 1 121 ? 7.766 -25.844 -12.75 1 98.25 121 PRO A C 1
ATOM 1003 O O . PRO A 1 121 ? 7.176 -25.375 -11.773 1 98.25 121 PRO A O 1
ATOM 1006 N N . PRO A 1 122 ? 8.977 -26.406 -12.711 1 98.44 122 PRO A N 1
ATOM 1007 C CA . PRO A 1 122 ? 9.664 -26.484 -11.422 1 98.44 122 PRO A CA 1
ATOM 1008 C C . PRO A 1 122 ? 9.875 -25.125 -10.773 1 98.44 122 PRO A C 1
ATOM 1010 O O . PRO A 1 122 ? 10.352 -24.188 -11.43 1 98.44 122 PRO A O 1
ATOM 1013 N N . VAL A 1 123 ? 9.492 -25.031 -9.523 1 98.81 123 VAL A N 1
ATOM 1014 C CA . VAL A 1 123 ? 9.625 -23.797 -8.766 1 98.81 123 VAL A CA 1
ATOM 1015 C C . VAL A 1 123 ? 10.273 -24.078 -7.414 1 98.81 123 VAL A C 1
ATOM 1017 O O . VAL A 1 123 ? 9.938 -25.062 -6.75 1 98.81 123 VAL A O 1
ATOM 1020 N N . ALA A 1 124 ? 11.25 -23.266 -7.02 1 98.75 124 ALA A N 1
ATOM 1021 C CA . ALA A 1 124 ? 11.891 -23.391 -5.719 1 98.75 124 ALA A CA 1
ATOM 1022 C C . ALA A 1 124 ? 12.008 -22.031 -5.031 1 98.75 124 ALA A C 1
ATOM 1024 O O . ALA A 1 124 ? 12.07 -21 -5.699 1 98.75 124 ALA A O 1
ATOM 1025 N N . GLY A 1 125 ? 11.922 -22.094 -3.703 1 98.75 125 GLY A N 1
ATOM 1026 C CA . GLY A 1 125 ? 12.234 -20.891 -2.938 1 98.75 125 GLY A CA 1
ATOM 1027 C C . GLY A 1 125 ? 13.727 -20.703 -2.717 1 98.75 125 GLY A C 1
ATOM 1028 O O . GLY A 1 125 ? 14.469 -21.672 -2.559 1 98.75 125 GLY A O 1
ATOM 1029 N N . ARG A 1 126 ? 14.109 -19.453 -2.705 1 98.56 126 ARG A N 1
ATOM 1030 C CA . ARG A 1 126 ? 15.516 -19.141 -2.494 1 98.56 126 ARG A CA 1
ATOM 1031 C C . ARG A 1 126 ? 15.672 -17.812 -1.753 1 98.56 126 ARG A C 1
ATOM 1033 O O . ARG A 1 126 ? 14.898 -16.875 -1.978 1 98.56 126 ARG A O 1
ATOM 1040 N N . LEU A 1 127 ? 16.578 -17.781 -0.815 1 98.19 127 LEU A N 1
ATOM 1041 C CA . LEU A 1 127 ? 17.047 -16.531 -0.22 1 98.19 127 LEU A CA 1
ATOM 1042 C C . LEU A 1 127 ? 18.125 -15.891 -1.076 1 98.19 127 LEU A C 1
ATOM 1044 O O . LEU A 1 127 ? 19.156 -16.5 -1.352 1 98.19 127 LEU A O 1
ATOM 1048 N N . VAL A 1 128 ? 17.922 -14.641 -1.5 1 98.25 128 VAL A N 1
ATOM 1049 C CA . VAL A 1 128 ? 18.812 -13.977 -2.436 1 98.25 128 VAL A CA 1
ATOM 1050 C C . VAL A 1 128 ? 19.422 -12.734 -1.776 1 98.25 128 VAL A C 1
ATOM 1052 O O . VAL A 1 128 ? 18.719 -11.992 -1.081 1 98.25 128 VAL A O 1
ATOM 1055 N N . ASN A 1 129 ? 20.719 -12.617 -1.951 1 98.25 129 ASN A N 1
ATOM 1056 C CA . ASN A 1 129 ? 21.375 -11.375 -1.55 1 98.25 129 ASN A CA 1
ATOM 1057 C C . ASN A 1 129 ? 21.203 -10.281 -2.594 1 98.25 129 ASN A C 1
ATOM 1059 O O . ASN A 1 129 ? 21.797 -10.344 -3.674 1 98.25 129 ASN A O 1
ATOM 1063 N N . MET A 1 130 ? 20.5 -9.336 -2.293 1 97.94 130 MET A N 1
ATOM 1064 C CA . MET A 1 130 ? 20.094 -8.312 -3.25 1 97.94 130 MET A CA 1
ATOM 1065 C C . MET A 1 130 ? 21.312 -7.523 -3.74 1 97.94 130 MET A C 1
ATOM 1067 O O . MET A 1 130 ? 21.312 -7.027 -4.867 1 97.94 130 MET A O 1
ATOM 1071 N N . THR A 1 131 ? 22.297 -7.383 -2.904 1 98.06 131 THR A N 1
ATOM 1072 C CA . THR A 1 131 ? 23.5 -6.645 -3.279 1 98.06 131 THR A CA 1
ATOM 1073 C C . THR A 1 131 ? 24.375 -7.477 -4.215 1 98.06 131 THR A C 1
ATOM 1075 O O . THR A 1 131 ? 24.562 -7.125 -5.383 1 98.06 131 THR A O 1
ATOM 1078 N N . ARG A 1 132 ? 24.75 -8.617 -3.842 1 98.25 132 ARG A N 1
ATOM 1079 C CA . ARG A 1 132 ? 25.75 -9.406 -4.562 1 98.25 132 ARG A CA 1
ATOM 1080 C C . ARG A 1 132 ? 25.109 -10.172 -5.719 1 98.25 132 ARG A C 1
ATOM 1082 O O . ARG A 1 132 ? 25.75 -10.414 -6.742 1 98.25 132 ARG A O 1
ATOM 1089 N N . GLU A 1 133 ? 23.781 -10.508 -5.543 1 98.56 133 GLU A N 1
ATOM 1090 C CA . GLU A 1 133 ? 23.203 -11.445 -6.504 1 98.56 133 GLU A CA 1
ATOM 1091 C C . GLU A 1 133 ? 22.234 -10.742 -7.438 1 98.56 133 GLU A C 1
ATOM 1093 O O . GLU A 1 133 ? 21.719 -11.352 -8.375 1 98.56 133 GLU A O 1
ATOM 1098 N N . ILE A 1 134 ? 21.953 -9.508 -7.219 1 98.38 134 ILE A N 1
ATOM 1099 C CA . ILE A 1 134 ? 21.094 -8.766 -8.133 1 98.38 134 ILE A CA 1
ATOM 1100 C C . ILE A 1 134 ? 21.781 -7.48 -8.562 1 98.38 134 ILE A C 1
ATOM 1102 O O . ILE A 1 134 ? 22.219 -7.355 -9.711 1 98.38 134 ILE A O 1
ATOM 1106 N N . ARG A 1 135 ? 22.062 -6.551 -7.672 1 98.06 135 ARG A N 1
ATOM 1107 C CA . ARG A 1 135 ? 22.594 -5.223 -7.977 1 98.06 135 ARG A CA 1
ATOM 1108 C C . ARG A 1 135 ? 23.938 -5.316 -8.672 1 98.06 135 ARG A C 1
ATOM 1110 O O . ARG A 1 135 ? 24.172 -4.68 -9.703 1 98.06 135 ARG A O 1
ATOM 1117 N N . ASP A 1 136 ? 24.844 -6.117 -8.172 1 97.94 136 ASP A N 1
ATOM 1118 C CA . ASP A 1 136 ? 26.234 -6.148 -8.656 1 97.94 136 ASP A CA 1
ATOM 1119 C C . ASP A 1 136 ? 26.344 -6.938 -9.961 1 97.94 136 ASP A C 1
ATOM 1121 O O . ASP A 1 136 ? 27.312 -6.801 -10.688 1 97.94 136 ASP A O 1
ATOM 1125 N N . VAL A 1 137 ? 25.359 -7.754 -10.227 1 97.94 137 VAL A N 1
ATOM 1126 C CA . VAL A 1 137 ? 25.516 -8.625 -11.383 1 97.94 137 VAL A CA 1
ATOM 1127 C C . VAL A 1 137 ? 24.594 -8.156 -12.516 1 97.94 137 VAL A C 1
ATOM 1129 O O . VAL A 1 137 ? 24.719 -8.617 -13.648 1 97.94 137 VAL A O 1
ATOM 1132 N N . THR A 1 138 ? 23.641 -7.258 -12.211 1 98.19 138 THR A N 1
ATOM 1133 C CA . THR A 1 138 ? 22.734 -6.805 -13.258 1 98.19 138 THR A CA 1
ATOM 1134 C C . THR A 1 138 ? 23.453 -5.848 -14.211 1 98.19 138 THR A C 1
ATOM 1136 O O . THR A 1 138 ? 24.25 -5.02 -13.781 1 98.19 138 THR A O 1
ATOM 1139 N N . ARG A 1 139 ? 23.25 -5.996 -15.484 1 96.56 139 ARG A N 1
ATOM 1140 C CA . ARG A 1 139 ? 23.703 -5.055 -16.5 1 96.56 139 ARG A CA 1
ATOM 1141 C C . ARG A 1 139 ? 22.562 -4.172 -16.984 1 96.56 139 ARG A C 1
ATOM 1143 O O . ARG A 1 139 ? 22.75 -3.375 -17.922 1 96.56 139 ARG A O 1
ATOM 1150 N N . ASP A 1 140 ? 21.422 -4.465 -16.422 1 95.44 140 ASP A N 1
ATOM 1151 C CA . ASP A 1 140 ? 20.25 -3.637 -16.688 1 95.44 140 ASP A CA 1
ATOM 1152 C C . ASP A 1 140 ? 20.328 -2.312 -15.938 1 95.44 140 ASP A C 1
ATOM 1154 O O . ASP A 1 140 ? 20.062 -2.26 -14.734 1 95.44 140 ASP A O 1
ATOM 1158 N N . LYS A 1 141 ? 20.562 -1.208 -16.609 1 95.31 141 LYS A N 1
ATOM 1159 C CA . LYS A 1 141 ? 20.766 0.102 -15.992 1 95.31 141 LYS A CA 1
ATOM 1160 C C . LYS A 1 141 ? 19.469 0.613 -15.359 1 95.31 141 LYS A C 1
ATOM 1162 O O . LYS A 1 141 ? 19.5 1.287 -14.328 1 95.31 141 LYS A O 1
ATOM 1167 N N . LYS A 1 142 ? 18.391 0.333 -16.047 1 93.62 142 LYS A N 1
ATOM 1168 C CA . LYS A 1 142 ? 17.094 0.772 -15.516 1 93.62 142 LYS A CA 1
ATOM 1169 C C . LYS A 1 142 ? 16.828 0.148 -14.148 1 93.62 142 LYS A C 1
ATOM 1171 O O . LYS A 1 142 ? 16.328 0.818 -13.242 1 93.62 142 LYS A O 1
ATOM 1176 N N . LEU A 1 143 ? 17.109 -1.111 -14.062 1 94.94 143 LEU A N 1
ATOM 1177 C CA . LEU A 1 143 ? 16.969 -1.797 -12.781 1 94.94 143 LEU A CA 1
ATOM 1178 C C . LEU A 1 143 ? 17.953 -1.253 -11.766 1 94.94 143 LEU A C 1
ATOM 1180 O O . LEU A 1 143 ? 17.578 -0.935 -10.633 1 94.94 143 LEU A O 1
ATOM 1184 N N . TRP A 1 144 ? 19.172 -1.075 -12.172 1 95.62 144 TRP A N 1
ATOM 1185 C CA . TRP A 1 144 ? 20.25 -0.664 -11.281 1 95.62 144 TRP A CA 1
ATOM 1186 C C . TRP A 1 144 ? 19.953 0.698 -10.656 1 95.62 144 TRP A C 1
ATOM 1188 O O . TRP A 1 144 ? 20.219 0.915 -9.469 1 95.62 144 TRP A O 1
ATOM 1198 N N . ARG A 1 145 ? 19.359 1.531 -11.367 1 94.25 145 ARG A N 1
ATOM 1199 C CA . ARG A 1 145 ? 19.109 2.902 -10.93 1 94.25 145 ARG A CA 1
ATOM 1200 C C . ARG A 1 145 ? 18.031 2.951 -9.859 1 94.25 145 ARG A C 1
ATOM 1202 O O . ARG A 1 145 ? 17.859 3.971 -9.188 1 94.25 145 ARG A O 1
ATOM 1209 N N . THR A 1 146 ? 17.328 1.881 -9.688 1 94.5 146 THR A N 1
ATOM 1210 C CA . THR A 1 146 ? 16.188 1.907 -8.781 1 94.5 146 THR A CA 1
ATOM 1211 C C . THR A 1 146 ? 16.609 1.455 -7.383 1 94.5 146 THR A C 1
ATOM 1213 O O . THR A 1 146 ? 15.789 1.422 -6.465 1 94.5 146 THR A O 1
ATOM 1216 N N . PHE A 1 147 ? 17.875 1.109 -7.238 1 95.62 147 PHE A N 1
ATOM 1217 C CA . PHE A 1 147 ? 18.359 0.675 -5.934 1 95.62 147 PHE A CA 1
ATOM 1218 C C . PHE A 1 147 ? 18.562 1.869 -5.012 1 95.62 147 PHE A C 1
ATOM 1220 O O . PHE A 1 147 ? 18.969 2.941 -5.461 1 95.62 147 PHE A O 1
ATOM 1227 N N . PHE A 1 148 ? 18.312 1.704 -3.744 1 94.56 148 PHE A N 1
ATOM 1228 C CA . PHE A 1 148 ? 18.547 2.725 -2.73 1 94.56 148 PHE A CA 1
ATOM 1229 C C . PHE A 1 148 ? 18.641 2.1 -1.345 1 94.56 148 PHE A C 1
ATOM 1231 O O . PHE A 1 148 ? 18.406 0.902 -1.18 1 94.56 148 PHE A O 1
ATOM 1238 N N . ILE A 1 149 ? 19.141 2.805 -0.426 1 95.19 149 ILE A N 1
ATOM 1239 C CA . ILE A 1 149 ? 19.156 2.424 0.982 1 95.19 149 ILE A CA 1
ATOM 1240 C C . ILE A 1 149 ? 18 3.096 1.714 1 95.19 149 ILE A C 1
ATOM 1242 O O . ILE A 1 149 ? 17.844 4.316 1.648 1 95.19 149 ILE A O 1
ATOM 1246 N N . SER A 1 150 ? 17.141 2.279 2.367 1 94.19 150 SER A N 1
ATOM 1247 C CA . SER A 1 150 ? 15.969 2.814 3.061 1 94.19 150 SER A CA 1
ATOM 1248 C C . SER A 1 150 ? 16.359 3.51 4.359 1 94.19 150 SER A C 1
ATOM 1250 O O . SER A 1 150 ? 17.5 3.371 4.82 1 94.19 150 SER A O 1
ATOM 1252 N N . PRO A 1 151 ? 15.367 4.281 4.914 1 90.31 151 PRO A N 1
ATOM 1253 C CA . PRO A 1 151 ? 15.641 4.91 6.211 1 90.31 151 PRO A CA 1
ATOM 1254 C C . PRO A 1 151 ? 15.977 3.893 7.301 1 90.31 151 PRO A C 1
ATOM 1256 O O . PRO A 1 151 ? 16.641 4.23 8.281 1 90.31 151 PRO A O 1
ATOM 1259 N N . ALA A 1 152 ? 15.617 2.662 7.219 1 94.31 152 ALA A N 1
ATOM 1260 C CA . ALA A 1 152 ? 15.93 1.605 8.18 1 94.31 152 ALA A CA 1
ATOM 1261 C C . ALA A 1 152 ? 17.25 0.92 7.828 1 94.31 152 ALA A C 1
ATOM 1263 O O . ALA A 1 152 ? 17.578 -0.12 8.398 1 94.31 152 ALA A O 1
ATOM 1264 N N . ASN A 1 153 ? 17.891 1.412 6.832 1 95.44 153 ASN A N 1
ATOM 1265 C CA . ASN A 1 153 ? 19.203 0.952 6.391 1 95.44 153 ASN A CA 1
ATOM 1266 C C . ASN A 1 153 ? 19.125 -0.405 5.699 1 95.44 153 ASN A C 1
ATOM 1268 O O . ASN A 1 153 ? 20.016 -1.233 5.836 1 95.44 153 ASN A O 1
ATOM 1272 N N . ASN A 1 154 ? 18.062 -0.674 5.09 1 97.19 154 ASN A N 1
ATOM 1273 C CA . ASN A 1 154 ? 17.906 -1.861 4.254 1 97.19 154 ASN A CA 1
ATOM 1274 C C . ASN A 1 154 ? 18.141 -1.547 2.781 1 97.19 154 ASN A C 1
ATOM 1276 O O . ASN A 1 154 ? 17.938 -0.416 2.342 1 97.19 154 ASN A O 1
ATOM 1280 N N . ILE A 1 155 ? 18.672 -2.51 2.102 1 97.62 155 ILE A N 1
ATOM 1281 C CA . ILE A 1 155 ? 18.812 -2.363 0.657 1 97.62 155 ILE A CA 1
ATOM 1282 C C . ILE A 1 155 ? 17.469 -2.598 -0.023 1 97.62 155 ILE A C 1
ATOM 1284 O O . ILE A 1 155 ? 16.797 -3.59 0.252 1 97.62 155 ILE A O 1
ATOM 1288 N N . CYS A 1 156 ? 17.047 -1.604 -0.862 1 96.62 156 CYS A N 1
ATOM 1289 C CA . CYS A 1 156 ? 15.742 -1.683 -1.509 1 96.62 156 CYS A CA 1
ATOM 1290 C C . CYS A 1 156 ? 15.859 -1.425 -3.006 1 96.62 156 CYS A C 1
ATOM 1292 O O . CYS A 1 156 ? 16.844 -0.855 -3.467 1 96.62 156 CYS A O 1
ATOM 1294 N N . PHE A 1 157 ? 14.945 -1.875 -3.791 1 96.06 157 PHE A N 1
ATOM 1295 C CA . PHE A 1 157 ? 14.781 -1.513 -5.195 1 96.06 157 PHE A CA 1
ATOM 1296 C C . PHE A 1 157 ? 13.328 -1.666 -5.625 1 96.06 157 PHE A C 1
ATOM 1298 O O . PHE A 1 157 ? 12.539 -2.34 -4.953 1 96.06 157 PHE A O 1
ATOM 1305 N N . TYR A 1 158 ? 12.859 -0.971 -6.648 1 92.38 158 TYR A N 1
ATOM 1306 C CA . TYR A 1 158 ? 11.453 -1.049 -7.031 1 92.38 158 TYR A CA 1
ATOM 1307 C C . TYR A 1 158 ? 11.312 -1.417 -8.508 1 92.38 158 TYR A C 1
ATOM 1309 O O . TYR A 1 158 ? 10.227 -1.788 -8.953 1 92.38 158 TYR A O 1
ATOM 1317 N N . GLY A 1 159 ? 12.352 -1.318 -9.289 1 91.88 159 GLY A N 1
ATOM 1318 C CA . GLY A 1 159 ? 12.289 -1.688 -10.695 1 91.88 159 GLY A CA 1
ATOM 1319 C C . GLY A 1 159 ? 11.328 -0.829 -11.5 1 91.88 159 GLY A C 1
ATOM 1320 O O . GLY A 1 159 ? 11.203 0.371 -11.242 1 91.88 159 GLY A O 1
ATOM 1321 N N . GLU A 1 160 ? 10.867 -1.389 -12.617 1 88.38 160 GLU A N 1
ATOM 1322 C CA . GLU A 1 160 ? 9.914 -0.712 -13.484 1 88.38 160 GLU A CA 1
ATOM 1323 C C . GLU A 1 160 ? 8.766 -1.64 -13.867 1 88.38 160 GLU A C 1
ATOM 1325 O O . GLU A 1 160 ? 8.992 -2.773 -14.297 1 88.38 160 GLU A O 1
ATOM 1330 N N . CYS A 1 161 ? 7.57 -1.198 -13.586 1 82.5 161 CYS A N 1
ATOM 1331 C CA . CYS A 1 161 ? 6.359 -1.927 -13.953 1 82.5 161 CYS A CA 1
ATOM 1332 C C . CYS A 1 161 ? 5.16 -0.99 -14.023 1 82.5 161 CYS A C 1
ATOM 1334 O O . CYS A 1 161 ? 5.297 0.218 -13.82 1 82.5 161 CYS A O 1
ATOM 1336 N N . SER A 1 162 ? 4.059 -1.509 -14.383 1 74.12 162 SER A N 1
ATOM 1337 C CA . SER A 1 162 ? 2.912 -0.655 -14.688 1 74.12 162 SER A CA 1
ATOM 1338 C C . SER A 1 162 ? 2.266 -0.128 -13.406 1 74.12 162 SER A C 1
ATOM 1340 O O . SER A 1 162 ? 1.738 0.987 -13.391 1 74.12 162 SER A O 1
ATOM 1342 N N . TYR A 1 163 ? 2.273 -0.855 -12.281 1 69.12 163 TYR A N 1
ATOM 1343 C CA . TYR A 1 163 ? 1.45 -0.419 -11.164 1 69.12 163 TYR A CA 1
ATOM 1344 C C . TYR A 1 163 ? 2.252 -0.413 -9.867 1 69.12 163 TYR A C 1
ATOM 1346 O O . TYR A 1 163 ? 2.133 0.512 -9.055 1 69.12 163 TYR A O 1
ATOM 1354 N N . TYR A 1 164 ? 3.062 -1.351 -9.609 1 72.19 164 TYR A N 1
ATOM 1355 C CA . TYR A 1 164 ? 3.623 -1.554 -8.281 1 72.19 164 TYR A CA 1
ATOM 1356 C C . TYR A 1 164 ? 5.137 -1.36 -8.289 1 72.19 164 TYR A C 1
ATOM 1358 O O . TYR A 1 164 ? 5.859 -2.037 -7.555 1 72.19 164 TYR A O 1
ATOM 1366 N N . CYS A 1 165 ? 5.555 -0.511 -9.102 1 75.94 165 CYS A N 1
ATOM 1367 C CA . CYS A 1 165 ? 6.996 -0.291 -9.156 1 75.94 165 CYS A CA 1
ATOM 1368 C C . CYS A 1 165 ? 7.336 1.17 -8.891 1 75.94 165 CYS A C 1
ATOM 1370 O O . CYS A 1 165 ? 7.637 1.925 -9.812 1 75.94 165 CYS A O 1
ATOM 1372 N N . SER A 1 166 ? 7.133 1.552 -7.68 1 80.25 166 SER A N 1
ATOM 1373 C CA . SER A 1 166 ? 7.473 2.871 -7.156 1 80.25 166 SER A CA 1
ATOM 1374 C C . SER A 1 166 ? 8.164 2.768 -5.797 1 80.25 166 SER A C 1
ATOM 1376 O O . SER A 1 166 ? 8.273 1.678 -5.234 1 80.25 166 SER A O 1
ATOM 1378 N N . THR A 1 167 ? 8.602 3.797 -5.336 1 80.44 167 THR A N 1
ATOM 1379 C CA . THR A 1 167 ? 9.289 3.828 -4.055 1 80.44 167 THR A CA 1
ATOM 1380 C C . THR A 1 167 ? 8.367 3.363 -2.932 1 80.44 167 THR A C 1
ATOM 1382 O O . THR A 1 167 ? 8.812 2.727 -1.975 1 80.44 167 THR A O 1
ATOM 1385 N N . GLU A 1 168 ? 7.113 3.639 -3.127 1 81.12 168 GLU A N 1
ATOM 1386 C CA . GLU A 1 168 ? 6.125 3.264 -2.121 1 81.12 168 GLU A CA 1
ATOM 1387 C C . GLU A 1 168 ? 5.895 1.755 -2.107 1 81.12 168 GLU A C 1
ATOM 1389 O O . GLU A 1 168 ? 5.395 1.206 -1.124 1 81.12 168 GLU A O 1
ATOM 1394 N N . HIS A 1 169 ? 6.312 1.129 -3.146 1 86.69 169 HIS A N 1
ATOM 1395 C CA . HIS A 1 169 ? 6.148 -0.316 -3.258 1 86.69 169 HIS A CA 1
ATOM 1396 C C . HIS A 1 169 ? 7.492 -1.015 -3.42 1 86.69 169 HIS A C 1
ATOM 1398 O O . HIS A 1 169 ? 7.578 -2.064 -4.062 1 86.69 169 HIS A O 1
ATOM 1404 N N . ALA A 1 170 ? 8.5 -0.399 -2.871 1 92.25 170 ALA A N 1
ATOM 1405 C CA . ALA A 1 170 ? 9.852 -0.93 -3.033 1 92.25 170 ALA A CA 1
ATOM 1406 C C . ALA A 1 170 ? 10.016 -2.252 -2.291 1 92.25 170 ALA A C 1
ATOM 1408 O O . ALA A 1 170 ? 9.352 -2.49 -1.279 1 92.25 170 ALA A O 1
ATOM 1409 N N . LEU A 1 171 ? 10.805 -3.09 -2.877 1 95.25 171 LEU A N 1
ATOM 1410 C CA . LEU A 1 171 ? 11.242 -4.316 -2.219 1 95.25 171 LEU A CA 1
ATOM 1411 C C . LEU A 1 171 ? 12.484 -4.066 -1.374 1 95.25 171 LEU A C 1
ATOM 1413 O O . LEU A 1 171 ? 13.5 -3.6 -1.887 1 95.25 171 LEU A O 1
ATOM 1417 N N . CYS A 1 172 ? 12.359 -4.391 -0.107 1 96.44 172 CYS A N 1
ATOM 1418 C CA . CYS A 1 172 ? 13.477 -4.117 0.792 1 96.44 172 CYS A CA 1
ATOM 1419 C C . CYS A 1 172 ? 13.953 -5.398 1.468 1 96.44 172 CYS A C 1
ATOM 1421 O O . CYS A 1 172 ? 13.148 -6.23 1.876 1 96.44 172 CYS A O 1
ATOM 1423 N N . GLY A 1 173 ? 15.258 -5.574 1.555 1 96.94 173 GLY A N 1
ATOM 1424 C CA . GLY A 1 173 ? 15.844 -6.707 2.258 1 96.94 173 GLY A CA 1
ATOM 1425 C C . GLY A 1 173 ? 15.992 -6.469 3.748 1 96.94 173 GLY A C 1
ATOM 1426 O O . GLY A 1 173 ? 15.438 -5.508 4.289 1 96.94 173 GLY A O 1
ATOM 1427 N N . LYS A 1 174 ? 16.672 -7.434 4.398 1 95.38 174 LYS A N 1
ATOM 1428 C CA . LYS A 1 174 ? 17 -7.32 5.82 1 95.38 174 LYS A CA 1
ATOM 1429 C C . LYS A 1 174 ? 18.453 -7.684 6.094 1 95.38 174 LYS A C 1
ATOM 1431 O O . LYS A 1 174 ? 18.766 -8.844 6.355 1 95.38 174 LYS A O 1
ATOM 1436 N N . PRO A 1 175 ? 19.516 -7 6.125 1 96.75 175 PRO A N 1
ATOM 1437 C CA . PRO A 1 175 ? 19.344 -5.707 5.457 1 96.75 175 PRO A CA 1
ATOM 1438 C C . PRO A 1 175 ? 19.375 -5.82 3.934 1 96.75 175 PRO A C 1
ATOM 1440 O O . PRO A 1 175 ? 18.938 -4.906 3.232 1 96.75 175 PRO A O 1
ATOM 1443 N N . ASP A 1 176 ? 19.969 -6.91 3.41 1 97.94 176 ASP A N 1
ATOM 1444 C CA . ASP A 1 176 ? 20.047 -7.02 1.957 1 97.94 176 ASP A CA 1
ATOM 1445 C C . ASP A 1 176 ? 19.625 -8.414 1.49 1 97.94 176 ASP A C 1
ATOM 1447 O O . ASP A 1 176 ? 19.953 -8.82 0.373 1 97.94 176 ASP A O 1
ATOM 1451 N N . GLN A 1 177 ? 18.984 -9.195 2.375 1 98.19 177 GLN A N 1
ATOM 1452 C CA . GLN A 1 177 ? 18.484 -10.516 2.025 1 98.19 177 GLN A CA 1
ATOM 1453 C C . GLN A 1 177 ? 16.969 -10.477 1.775 1 98.19 177 GLN A C 1
ATOM 1455 O O . GLN A 1 177 ? 16.234 -9.836 2.523 1 98.19 177 GLN A O 1
ATOM 1460 N N . ILE A 1 178 ? 16.547 -11.188 0.75 1 97.69 178 ILE A N 1
ATOM 1461 C CA . ILE A 1 178 ? 15.117 -11.273 0.448 1 97.69 178 ILE A CA 1
ATOM 1462 C C . ILE A 1 178 ? 14.789 -12.672 -0.078 1 97.69 178 ILE A C 1
ATOM 1464 O O . ILE A 1 178 ? 15.57 -13.258 -0.823 1 97.69 178 ILE A O 1
ATOM 1468 N N . GLU A 1 179 ? 13.727 -13.234 0.336 1 97.75 179 GLU A N 1
ATOM 1469 C CA . GLU A 1 179 ? 13.297 -14.508 -0.235 1 97.75 179 GLU A CA 1
ATOM 1470 C C . GLU A 1 179 ? 12.438 -14.297 -1.478 1 97.75 179 GLU A C 1
ATOM 1472 O O . GLU A 1 179 ? 11.898 -13.211 -1.688 1 97.75 179 GLU A O 1
ATOM 1477 N N . GLY A 1 180 ? 12.32 -15.25 -2.293 1 98.12 180 GLY A N 1
ATOM 1478 C CA . GLY A 1 180 ? 11.508 -15.258 -3.498 1 98.12 180 GLY A CA 1
ATOM 1479 C C . GLY A 1 180 ? 11.367 -16.641 -4.117 1 98.12 180 GLY A C 1
ATOM 1480 O O . GLY A 1 180 ? 11.938 -17.609 -3.617 1 98.12 180 GLY A O 1
ATOM 1481 N N . SER A 1 181 ? 10.508 -16.688 -5.051 1 98.62 181 SER A N 1
ATOM 1482 C CA . SER A 1 181 ? 10.352 -17.922 -5.809 1 98.62 181 SER A CA 1
ATOM 1483 C C . SER A 1 181 ? 11.109 -17.859 -7.133 1 98.62 181 SER A C 1
ATOM 1485 O O . SER A 1 181 ? 11.172 -16.797 -7.766 1 98.62 181 SER A O 1
ATOM 1487 N N . LEU A 1 182 ? 11.695 -18.938 -7.492 1 98.75 182 LEU A N 1
ATOM 1488 C CA . LEU A 1 182 ? 12.344 -19.109 -8.781 1 98.75 182 LEU A CA 1
ATOM 1489 C C . LEU A 1 182 ? 11.648 -20.188 -9.609 1 98.75 182 LEU A C 1
ATOM 1491 O O . LEU A 1 182 ? 11.641 -21.359 -9.227 1 98.75 182 LEU A O 1
ATOM 1495 N N . ALA A 1 183 ? 11.078 -19.781 -10.664 1 98.62 183 ALA A N 1
ATOM 1496 C CA . ALA A 1 183 ? 10.453 -20.719 -11.594 1 98.62 183 ALA A CA 1
ATOM 1497 C C . ALA A 1 183 ? 11.359 -20.984 -12.797 1 98.62 183 ALA A C 1
ATOM 1499 O O . ALA A 1 183 ? 11.742 -20.047 -13.5 1 98.62 183 ALA A O 1
ATOM 1500 N N . ALA A 1 184 ? 11.688 -22.25 -13.008 1 98.69 184 ALA A N 1
ATOM 1501 C CA . ALA A 1 184 ? 12.508 -22.594 -14.164 1 98.69 184 ALA A CA 1
ATOM 1502 C C . ALA A 1 184 ? 11.812 -22.203 -15.469 1 98.69 184 ALA A C 1
ATOM 1504 O O . ALA A 1 184 ? 10.602 -22.391 -15.609 1 98.69 184 ALA A O 1
ATOM 1505 N N . PHE A 1 185 ? 12.578 -21.703 -16.375 1 97.94 185 PHE A N 1
ATOM 1506 C CA . PHE A 1 185 ? 12.023 -21.344 -17.672 1 97.94 185 PHE A CA 1
ATOM 1507 C C . PHE A 1 185 ? 11.68 -22.578 -18.484 1 97.94 185 PHE A C 1
ATOM 1509 O O . PHE A 1 185 ? 12.391 -23.578 -18.438 1 97.94 185 PHE A O 1
ATOM 1516 N N . LEU A 1 186 ? 10.625 -22.406 -19.203 1 97.94 186 LEU A N 1
ATOM 1517 C CA . LEU A 1 186 ? 10.344 -23.344 -20.297 1 97.94 186 LEU A CA 1
ATOM 1518 C C . LEU A 1 186 ? 11.234 -23.047 -21.5 1 97.94 186 LEU A C 1
ATOM 1520 O O . LEU A 1 186 ? 11.906 -22.016 -21.547 1 97.94 186 LEU A O 1
ATOM 1524 N N . PRO A 1 187 ? 11.289 -24.062 -22.391 1 97.12 187 PRO A N 1
ATOM 1525 C CA . PRO A 1 187 ? 12.086 -23.766 -23.594 1 97.12 187 PRO A CA 1
ATOM 1526 C C . PRO A 1 187 ? 11.695 -22.453 -24.25 1 97.12 187 PRO A C 1
ATOM 1528 O O . PRO A 1 187 ? 10.508 -22.109 -24.297 1 97.12 187 PRO A O 1
ATOM 1531 N N . ASP A 1 188 ? 12.719 -21.828 -24.797 1 94.88 188 ASP A N 1
ATOM 1532 C CA . ASP A 1 188 ? 12.469 -20.578 -25.516 1 94.88 188 ASP A CA 1
ATOM 1533 C C . ASP A 1 188 ? 11.414 -20.781 -26.609 1 94.88 188 ASP A C 1
ATOM 1535 O O . ASP A 1 188 ? 11.367 -21.828 -27.25 1 94.88 188 ASP A O 1
ATOM 1539 N N . LEU A 1 189 ? 10.711 -19.719 -26.844 1 94.75 189 LEU A N 1
ATOM 1540 C CA . LEU A 1 189 ? 9.633 -19.797 -27.828 1 94.75 189 LEU A CA 1
ATOM 1541 C C . LEU A 1 189 ? 10.18 -20.109 -29.219 1 94.75 189 LEU A C 1
ATOM 1543 O O . LEU A 1 189 ? 9.477 -20.688 -30.047 1 94.75 189 LEU A O 1
ATOM 1547 N N . SER A 1 190 ? 11.43 -19.688 -29.484 1 94.62 190 SER A N 1
ATOM 1548 C CA . SER A 1 190 ? 12.055 -19.969 -30.781 1 94.62 190 SER A CA 1
ATOM 1549 C C . SER A 1 190 ? 12.352 -21.453 -30.938 1 94.62 190 SER A C 1
ATOM 1551 O O . SER A 1 190 ? 12.383 -21.969 -32.062 1 94.62 190 SER A O 1
ATOM 1553 N N . LEU A 1 191 ? 12.555 -22.141 -29.828 1 94 191 LEU A N 1
ATOM 1554 C CA . LEU A 1 191 ? 12.875 -23.562 -29.844 1 94 191 LEU A CA 1
ATOM 1555 C C . LEU A 1 191 ? 11.609 -24.406 -29.75 1 94 191 LEU A C 1
ATOM 1557 O O . LEU A 1 191 ? 11.492 -25.438 -30.422 1 94 191 LEU A O 1
ATOM 1561 N N . ALA A 1 192 ? 10.734 -24 -28.844 1 95.62 192 ALA A N 1
ATOM 1562 C CA . ALA A 1 192 ? 9.461 -24.688 -28.641 1 95.62 192 ALA A CA 1
ATOM 1563 C C . ALA A 1 192 ? 8.312 -23.703 -28.516 1 95.62 192 ALA A C 1
ATOM 1565 O O . ALA A 1 192 ? 8.016 -23.219 -27.406 1 95.62 192 ALA A O 1
ATOM 1566 N N . LYS A 1 193 ? 7.637 -23.531 -29.625 1 96.88 193 LYS A N 1
ATOM 1567 C CA . LYS A 1 193 ? 6.543 -22.562 -29.672 1 96.88 193 LYS A CA 1
ATOM 1568 C C . LYS A 1 193 ? 5.387 -23.016 -28.766 1 96.88 193 LYS A C 1
ATOM 1570 O O . LYS A 1 193 ? 5.055 -24.188 -28.719 1 96.88 193 LYS A O 1
ATOM 1575 N N . ARG A 1 194 ? 4.859 -22.109 -28.094 1 97.19 194 ARG A N 1
ATOM 1576 C CA . ARG A 1 194 ? 3.695 -22.359 -27.25 1 97.19 194 ARG A CA 1
ATOM 1577 C C . ARG A 1 194 ? 2.514 -21.5 -27.656 1 97.19 194 ARG A C 1
ATOM 1579 O O . ARG A 1 194 ? 2.699 -20.359 -28.109 1 97.19 194 ARG A O 1
ATOM 1586 N N . LYS A 1 195 ? 1.402 -22.016 -27.578 1 96.75 195 LYS A N 1
ATOM 1587 C CA . LYS A 1 195 ? 0.16 -21.281 -27.828 1 96.75 195 LYS A CA 1
ATOM 1588 C C . LYS A 1 195 ? -0.507 -20.891 -26.5 1 96.75 195 LYS A C 1
ATOM 1590 O O . LYS A 1 195 ? -0.625 -21.719 -25.594 1 96.75 195 LYS A O 1
ATOM 1595 N N . THR A 1 196 ? -0.855 -19.641 -26.406 1 96.38 196 THR A N 1
ATOM 1596 C CA . THR A 1 196 ? -1.604 -19.156 -25.25 1 96.38 196 THR A CA 1
ATOM 1597 C C . THR A 1 196 ? -3.107 -19.234 -25.516 1 96.38 196 THR A C 1
ATOM 1599 O O . THR A 1 196 ? -3.594 -18.719 -26.516 1 96.38 196 THR A O 1
ATOM 1602 N N . TRP A 1 197 ? -3.775 -19.891 -24.688 1 96.88 197 TRP A N 1
ATOM 1603 C CA . TRP A 1 197 ? -5.223 -20.031 -24.797 1 96.88 197 TRP A CA 1
ATOM 1604 C C . TRP A 1 197 ? -5.941 -19.219 -23.734 1 96.88 197 TRP A C 1
ATOM 1606 O O . TRP A 1 197 ? -5.531 -19.203 -22.562 1 96.88 197 TRP A O 1
ATOM 1616 N N . ARG A 1 198 ? -6.945 -18.562 -24.156 1 96.19 198 ARG A N 1
ATOM 1617 C CA . ARG A 1 198 ? -7.805 -17.891 -23.188 1 96.19 198 ARG A CA 1
ATOM 1618 C C . ARG A 1 198 ? -8.648 -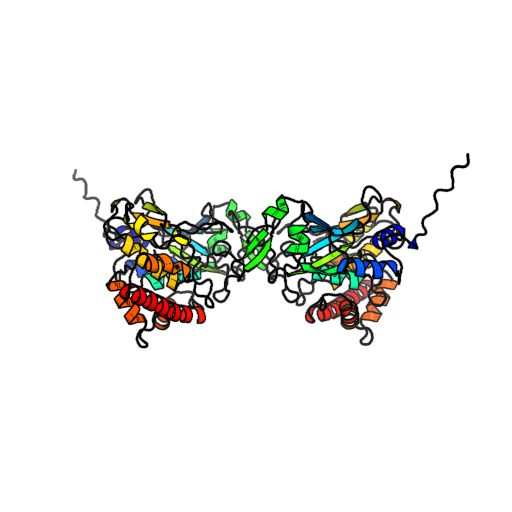18.891 -22.406 1 96.19 198 ARG A C 1
ATOM 1620 O O . ARG A 1 198 ? -9.242 -19.797 -23 1 96.19 198 ARG A O 1
ATOM 1627 N N . ASN A 1 199 ? -8.656 -18.766 -21.156 1 97.06 199 ASN A N 1
ATOM 1628 C CA . ASN A 1 199 ? -9.57 -19.562 -20.344 1 97.06 199 ASN A CA 1
ATOM 1629 C C . ASN A 1 199 ? -11.023 -19.203 -20.625 1 97.06 199 ASN A C 1
ATOM 1631 O O . ASN A 1 199 ? -11.414 -18.031 -20.531 1 97.06 199 ASN A O 1
ATOM 1635 N N . PRO A 1 200 ? -11.844 -20.156 -20.984 1 97.56 200 PRO A N 1
ATOM 1636 C CA . PRO A 1 200 ? -13.25 -19.828 -21.25 1 97.56 200 PRO A CA 1
ATOM 1637 C C . PRO A 1 200 ? -13.922 -19.141 -20.062 1 97.56 200 PRO A C 1
ATOM 1639 O O . PRO A 1 200 ? -14.836 -18.328 -20.234 1 97.56 200 PRO A O 1
ATOM 1642 N N . TRP A 1 201 ? -13.547 -19.438 -18.875 1 97.75 201 TRP A N 1
ATOM 1643 C CA . TRP A 1 201 ? -14.141 -18.844 -17.672 1 97.75 201 TRP A CA 1
ATOM 1644 C C . TRP A 1 201 ? -13.266 -17.734 -17.109 1 97.75 201 TRP A C 1
ATOM 1646 O O . TRP A 1 201 ? -13.172 -17.562 -15.898 1 97.75 201 TRP A O 1
ATOM 1656 N N . ARG A 1 202 ? -12.508 -17.078 -17.953 1 95.5 202 ARG A N 1
ATOM 1657 C CA . ARG A 1 202 ? -11.711 -15.93 -17.547 1 95.5 202 ARG A CA 1
ATOM 1658 C C . ARG A 1 202 ? -12.594 -14.82 -16.984 1 95.5 202 ARG A C 1
ATOM 1660 O O . ARG A 1 202 ? -13.688 -14.578 -17.5 1 95.5 202 ARG A O 1
ATOM 1667 N N . ARG A 1 203 ? -12.094 -14.148 -15.938 1 91.12 203 ARG A N 1
ATOM 1668 C CA . ARG A 1 203 ? -12.82 -13.047 -15.312 1 91.12 203 ARG A CA 1
ATOM 1669 C C . ARG A 1 203 ? -12.477 -11.719 -15.969 1 91.12 203 ARG A C 1
ATOM 1671 O O . ARG A 1 203 ? -11.438 -11.586 -16.625 1 91.12 203 ARG A O 1
ATOM 1678 N N . SER A 1 204 ? -13.461 -10.844 -15.758 1 85.06 204 SER A N 1
ATOM 1679 C CA . SER A 1 204 ? -13.195 -9.5 -16.25 1 85.06 204 SER A CA 1
ATOM 1680 C C . SER A 1 204 ? -12.344 -8.703 -15.258 1 85.06 204 SER A C 1
ATOM 1682 O O . SER A 1 204 ? -12.422 -8.93 -14.047 1 85.06 204 SER A O 1
ATOM 1684 N N . TYR A 1 205 ? -11.461 -7.902 -15.711 1 78.31 205 TYR A N 1
ATOM 1685 C CA . TYR A 1 205 ? -10.719 -6.957 -14.883 1 78.31 205 TYR A CA 1
ATOM 1686 C C . TYR A 1 205 ? -11.531 -5.695 -14.633 1 78.31 205 TYR A C 1
ATOM 1688 O O . TYR A 1 205 ? -10.969 -4.613 -14.445 1 78.31 205 TYR A O 1
ATOM 1696 N N . HIS A 1 206 ? -12.805 -5.828 -14.711 1 81 206 HIS A N 1
ATOM 1697 C CA . HIS A 1 206 ? -13.688 -4.684 -14.531 1 81 206 HIS A CA 1
ATOM 1698 C C . HIS A 1 206 ? -14.336 -4.699 -13.148 1 81 206 HIS A C 1
ATOM 1700 O O . HIS A 1 206 ? -14.656 -5.77 -12.625 1 81 206 HIS A O 1
ATOM 1706 N N . LYS A 1 207 ? -14.609 -3.59 -12.641 1 80.12 207 LYS A N 1
ATOM 1707 C CA . LYS A 1 207 ? -15.172 -3.439 -11.297 1 80.12 207 LYS A CA 1
ATOM 1708 C C . LYS A 1 207 ? -16.688 -3.625 -11.312 1 80.12 207 LYS A C 1
ATOM 1710 O O . LYS A 1 207 ? -17.281 -3.92 -10.273 1 80.12 207 LYS A O 1
ATOM 1715 N N . ARG A 1 208 ? -17.344 -3.572 -12.547 1 77.44 208 ARG A N 1
ATOM 1716 C CA . ARG A 1 208 ? -18.797 -3.564 -12.594 1 77.44 208 ARG A CA 1
ATOM 1717 C C . ARG A 1 208 ? -19.328 -4.598 -13.578 1 77.44 208 ARG A C 1
ATOM 1719 O O . ARG A 1 208 ? -20.422 -5.137 -13.406 1 77.44 208 ARG A O 1
ATOM 1726 N N . LYS A 1 209 ? -18.547 -4.902 -14.539 1 83.75 209 LYS A N 1
ATOM 1727 C CA . LYS A 1 209 ? -19 -5.773 -15.609 1 83.75 209 LYS A CA 1
ATOM 1728 C C . LYS A 1 209 ? -18.703 -7.238 -15.305 1 83.75 209 LYS A C 1
ATOM 1730 O O . LYS A 1 209 ? -17.594 -7.566 -14.875 1 83.75 209 LYS A O 1
ATOM 1735 N N . LYS A 1 210 ? -19.734 -8.062 -15.586 1 87.88 210 LYS A N 1
ATOM 1736 C CA . LYS A 1 210 ? -19.578 -9.492 -15.375 1 87.88 210 LYS A CA 1
ATOM 1737 C C . LYS A 1 210 ? -19.328 -10.227 -16.688 1 87.88 210 LYS A C 1
ATOM 1739 O O . LYS A 1 210 ? -19.781 -9.781 -17.75 1 87.88 210 LYS A O 1
ATOM 1744 N N . ALA A 1 211 ? -18.578 -11.32 -16.578 1 93 211 ALA A N 1
ATOM 1745 C CA . ALA A 1 211 ? -18.359 -12.172 -17.75 1 93 211 ALA A CA 1
ATOM 1746 C C . ALA A 1 211 ? -19.594 -13.016 -18.047 1 93 211 ALA A C 1
ATOM 1748 O O . ALA A 1 211 ? -20.469 -13.188 -17.188 1 93 211 ALA A O 1
ATOM 1749 N N . GLU A 1 212 ? -19.703 -13.523 -19.25 1 93.88 212 GLU A N 1
ATOM 1750 C CA . GLU A 1 212 ? -20.859 -14.305 -19.688 1 93.88 212 GLU A CA 1
ATOM 1751 C C . GLU A 1 212 ? -21.062 -15.523 -18.797 1 93.88 212 GLU A C 1
ATOM 1753 O O . GLU A 1 212 ? -22.203 -15.859 -18.453 1 93.88 212 GLU A O 1
ATOM 1758 N N . TRP A 1 213 ? -20 -16.172 -18.453 1 96.62 213 TRP A N 1
ATOM 1759 C CA . TRP A 1 213 ? -20.109 -17.406 -17.672 1 96.62 213 TRP A CA 1
ATOM 1760 C C . TRP A 1 213 ? -20.672 -17.125 -16.281 1 96.62 213 TRP A C 1
ATOM 1762 O O . TRP A 1 213 ? -21.188 -18.031 -15.625 1 96.62 213 TRP A O 1
ATOM 1772 N N . GLU A 1 214 ? -20.562 -15.898 -15.812 1 93.81 214 GLU A N 1
ATOM 1773 C CA . GLU A 1 214 ? -21.047 -15.523 -14.484 1 93.81 214 GLU A CA 1
ATOM 1774 C C . GLU A 1 214 ? -22.562 -15.367 -14.469 1 93.81 214 GLU A C 1
ATOM 1776 O O . GLU A 1 214 ? -23.188 -15.445 -13.406 1 93.81 214 GLU A O 1
ATOM 1781 N N . VAL A 1 215 ? -23.156 -15.188 -15.641 1 93.5 215 VAL A N 1
ATOM 1782 C CA . VAL A 1 215 ? -24.578 -14.891 -15.664 1 93.5 215 VAL A CA 1
ATOM 1783 C C . VAL A 1 215 ? -25.328 -16.016 -16.375 1 93.5 215 VAL A C 1
ATOM 1785 O O . VAL A 1 215 ? -26.547 -16.125 -16.266 1 93.5 215 VAL A O 1
ATOM 1788 N N . ASP A 1 216 ? -24.641 -16.828 -17.078 1 95.88 216 ASP A N 1
ATOM 1789 C CA . ASP A 1 216 ? -25.266 -17.922 -17.812 1 95.88 216 ASP A CA 1
ATOM 1790 C C . ASP A 1 216 ? -24.938 -19.266 -17.172 1 95.88 216 ASP A C 1
ATOM 1792 O O . ASP A 1 216 ? -23.859 -19.812 -17.375 1 95.88 216 ASP A O 1
ATOM 1796 N N . PRO A 1 217 ? -25.922 -19.922 -16.578 1 94.19 217 PRO A N 1
ATOM 1797 C CA . PRO A 1 217 ? -25.656 -21.203 -15.938 1 94.19 217 PRO A CA 1
ATOM 1798 C C . PRO A 1 217 ? -25.359 -22.328 -16.938 1 94.19 217 PRO A C 1
ATOM 1800 O O . PRO A 1 217 ? -24.781 -23.344 -16.578 1 94.19 217 PRO A O 1
ATOM 1803 N N . ASP A 1 218 ? -25.719 -22.125 -18.188 1 96.12 218 ASP A N 1
ATOM 1804 C CA . ASP A 1 218 ? -25.531 -23.141 -19.219 1 96.12 218 ASP A CA 1
ATOM 1805 C C . ASP A 1 218 ? -24.328 -22.812 -20.094 1 96.12 218 ASP A C 1
ATOM 1807 O O . ASP A 1 218 ? -24.203 -23.312 -21.203 1 96.12 218 ASP A O 1
ATOM 1811 N N . TYR A 1 219 ? -23.5 -21.984 -19.609 1 98.06 219 TYR A N 1
ATOM 1812 C CA . TYR A 1 219 ? -22.359 -21.5 -20.375 1 98.06 219 TYR A CA 1
ATOM 1813 C C . TYR A 1 219 ? -21.5 -22.641 -20.875 1 98.06 219 TYR A C 1
ATOM 1815 O O . TYR A 1 219 ? -20.953 -22.578 -21.984 1 98.06 219 TYR A O 1
ATOM 1823 N N . CYS A 1 220 ? -21.344 -23.703 -20.109 1 97.88 220 CYS A N 1
ATOM 1824 C CA . CYS A 1 220 ? -20.5 -24.828 -20.469 1 97.88 220 CYS A CA 1
ATOM 1825 C C . CYS A 1 220 ? -20.969 -25.484 -21.766 1 97.88 220 CYS A C 1
ATOM 1827 O O . CYS A 1 220 ? -20.156 -26 -22.531 1 97.88 220 CYS A O 1
ATOM 1829 N N . GLU A 1 221 ? -22.266 -25.453 -22.016 1 97.12 221 GLU A N 1
ATOM 1830 C CA . GLU A 1 221 ? -22.797 -26.047 -23.25 1 97.12 221 GLU A CA 1
ATOM 1831 C C . GLU A 1 221 ? -22.219 -25.359 -24.484 1 97.12 221 GLU A C 1
ATOM 1833 O O . GLU A 1 221 ? -21.922 -26.016 -25.469 1 97.12 221 GLU A O 1
ATOM 1838 N N . GLU A 1 222 ? -22.125 -24.141 -24.359 1 96.81 222 GLU A N 1
ATOM 1839 C CA . GLU A 1 222 ? -21.516 -23.391 -25.453 1 96.81 222 GLU A CA 1
ATOM 1840 C C . GLU A 1 222 ? -20.031 -23.672 -25.578 1 96.81 222 GLU A C 1
ATOM 1842 O O . GLU A 1 222 ? -19.516 -23.844 -26.672 1 96.81 222 GLU A O 1
ATOM 1847 N N . VAL A 1 223 ? -19.328 -23.766 -24.453 1 98 223 VAL A N 1
ATOM 1848 C CA . VAL A 1 223 ? -17.891 -24.031 -24.438 1 98 223 VAL A CA 1
ATOM 1849 C C . VAL A 1 223 ? -17.609 -25.391 -25.062 1 98 223 VAL A C 1
ATOM 1851 O O . VAL A 1 223 ? -16.688 -25.531 -25.875 1 98 223 VAL A O 1
ATOM 1854 N N . LYS A 1 224 ? -18.375 -26.344 -24.812 1 96.44 224 LYS A N 1
ATOM 1855 C CA . LYS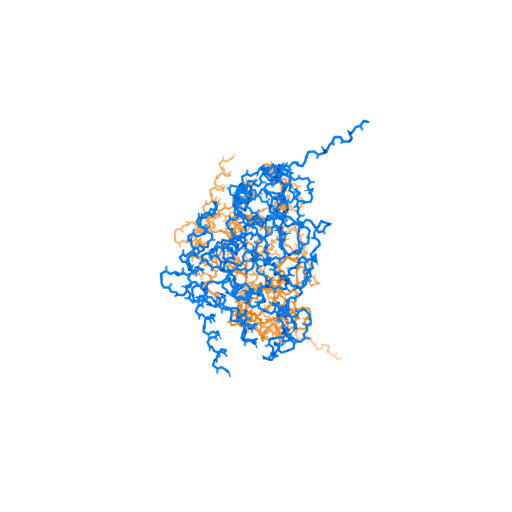 A 1 224 ? -18.172 -27.703 -25.266 1 96.44 224 LYS A CA 1
ATOM 1856 C C . LYS A 1 224 ? -18.328 -27.812 -26.781 1 96.44 224 LYS A C 1
ATOM 1858 O O . LYS A 1 224 ? -17.906 -28.797 -27.391 1 96.44 224 LYS A O 1
ATOM 1863 N N . GLN A 1 225 ? -18.906 -26.766 -27.344 1 96.62 225 GLN A N 1
ATOM 1864 C CA . GLN A 1 225 ? -19.125 -26.781 -28.797 1 96.62 225 GLN A CA 1
ATOM 1865 C C . GLN A 1 225 ? -18.047 -25.969 -29.516 1 96.62 225 GLN A C 1
ATOM 1867 O O . GLN A 1 225 ? -18.016 -25.938 -30.75 1 96.62 225 GLN A O 1
ATOM 1872 N N . THR A 1 226 ? -17.172 -25.422 -28.797 1 96.12 226 THR A N 1
ATOM 1873 C CA . THR A 1 226 ? -16.156 -24.547 -29.359 1 96.12 226 THR A CA 1
ATOM 1874 C C . THR A 1 226 ? -14.789 -25.234 -29.359 1 96.12 226 THR A C 1
ATOM 1876 O O . THR A 1 226 ? -14.336 -25.719 -28.312 1 96.12 226 THR A O 1
ATOM 1879 N N . PRO A 1 227 ? -14.156 -25.297 -30.5 1 94.31 227 PRO A N 1
ATOM 1880 C CA . PRO A 1 227 ? -12.789 -25.828 -30.484 1 94.31 227 PRO A CA 1
ATOM 1881 C C . PRO A 1 227 ? -11.836 -25 -29.625 1 94.31 227 PRO A C 1
ATOM 1883 O O . PRO A 1 227 ? -11.93 -23.781 -29.594 1 94.31 227 PRO A O 1
ATOM 1886 N N . PRO A 1 228 ? -10.867 -25.562 -28.828 1 95.62 228 PRO A N 1
ATOM 1887 C CA . PRO A 1 228 ? -10.523 -27 -28.812 1 95.62 228 PRO A CA 1
ATOM 1888 C C . PRO A 1 228 ? -11.242 -27.766 -27.719 1 95.62 228 PRO A C 1
ATOM 1890 O O . PRO A 1 228 ? -10.812 -28.859 -27.328 1 95.62 228 PRO A O 1
ATOM 1893 N N . TYR A 1 229 ? -12.297 -27.234 -27.25 1 97.06 229 TYR A N 1
ATOM 1894 C CA . TYR A 1 229 ? -13 -27.812 -26.109 1 97.06 229 TYR A CA 1
ATOM 1895 C C . TYR A 1 229 ? -14.039 -28.828 -26.578 1 97.06 229 TYR A C 1
ATOM 1897 O O . TYR A 1 229 ? -14.586 -29.578 -25.781 1 97.06 229 TYR A O 1
ATOM 1905 N N . ASP A 1 230 ? -14.367 -28.891 -27.812 1 94.56 230 ASP A N 1
ATOM 1906 C CA . ASP A 1 230 ? -15.438 -29.703 -28.375 1 94.56 230 ASP A CA 1
ATOM 1907 C C . ASP A 1 230 ? -14.992 -31.141 -28.578 1 94.56 230 ASP A C 1
ATOM 1909 O O . ASP A 1 230 ? -15.805 -32.031 -28.859 1 94.56 230 ASP A O 1
ATOM 1913 N N . SER A 1 231 ? -13.75 -31.344 -28.516 1 90.44 231 SER A N 1
ATOM 1914 C CA . SER A 1 231 ? -13.242 -32.719 -28.672 1 90.44 231 SER A CA 1
ATOM 1915 C C . SER A 1 231 ? -12.047 -32.969 -27.766 1 90.44 231 SER A C 1
ATOM 1917 O O . SER A 1 231 ? -11.5 -32.031 -27.172 1 90.44 231 SER A O 1
ATOM 1919 N N . GLY A 1 232 ? -11.805 -34.25 -27.547 1 89.75 232 GLY A N 1
ATOM 1920 C CA . GLY A 1 232 ? -10.617 -34.594 -26.781 1 89.75 232 GLY A CA 1
ATOM 1921 C C . GLY A 1 232 ? -10.789 -34.438 -25.281 1 89.75 232 GLY A C 1
ATOM 1922 O O . GLY A 1 232 ? -11.891 -34.656 -24.766 1 89.75 232 GLY A O 1
ATOM 1923 N N . THR A 1 233 ? -9.617 -34.125 -24.625 1 94.06 233 THR A N 1
ATOM 1924 C CA . THR A 1 233 ? -9.617 -34.125 -23.172 1 94.06 233 THR A CA 1
ATOM 1925 C C . THR A 1 233 ? -9.508 -32.719 -22.625 1 94.06 233 THR A C 1
ATOM 1927 O O . THR A 1 233 ? -9.352 -32.531 -21.406 1 94.06 233 THR A O 1
ATOM 1930 N N . ARG A 1 234 ? -9.656 -31.734 -23.484 1 96.69 234 ARG A N 1
ATOM 1931 C CA . ARG A 1 234 ? -9.359 -30.359 -23.078 1 96.69 234 ARG A CA 1
ATOM 1932 C C . ARG A 1 234 ? -10.297 -29.906 -21.969 1 96.69 234 ARG A C 1
ATOM 1934 O O . ARG A 1 234 ? -9.875 -29.234 -21.016 1 96.69 234 ARG A O 1
ATOM 1941 N N . ILE A 1 235 ? -11.547 -30.219 -22.047 1 96.88 235 ILE A N 1
ATOM 1942 C CA . ILE A 1 235 ? -12.508 -29.828 -21.016 1 96.88 235 ILE A CA 1
ATOM 1943 C C . ILE A 1 235 ? -12.117 -30.453 -19.688 1 96.88 235 ILE A C 1
ATOM 1945 O O . ILE A 1 235 ? -12.227 -29.812 -18.641 1 96.88 235 ILE A O 1
ATOM 1949 N N . LEU A 1 236 ? -11.688 -31.688 -19.719 1 97.5 236 LEU A N 1
ATOM 1950 C CA . LEU A 1 236 ? -11.266 -32.375 -18.5 1 97.5 236 LEU A CA 1
ATOM 1951 C C . LEU A 1 236 ? -10.008 -31.719 -17.938 1 97.5 236 LEU A C 1
ATOM 1953 O O . LEU A 1 236 ? -9.844 -31.641 -16.703 1 97.5 236 LEU A O 1
ATOM 1957 N N . ASP A 1 237 ? -9.102 -31.25 -18.812 1 97.81 237 ASP A N 1
ATOM 1958 C CA . ASP A 1 237 ? -7.922 -30.516 -18.375 1 97.81 237 ASP A CA 1
ATOM 1959 C C . ASP A 1 237 ? -8.32 -29.219 -17.656 1 97.81 237 ASP A C 1
ATOM 1961 O O . ASP A 1 237 ? -7.719 -28.844 -16.656 1 97.81 237 ASP A O 1
ATOM 1965 N N . ILE A 1 238 ? -9.328 -28.578 -18.188 1 98.06 238 ILE A N 1
ATOM 1966 C CA . ILE A 1 238 ? -9.828 -27.344 -17.578 1 98.06 238 ILE A CA 1
ATOM 1967 C C . ILE A 1 238 ? -10.414 -27.656 -16.219 1 98.06 238 ILE A C 1
ATOM 1969 O O . ILE A 1 238 ? -10.25 -26.875 -15.266 1 98.06 238 ILE A O 1
ATOM 1973 N N . MET A 1 239 ? -11.094 -28.766 -16.078 1 98.38 239 MET A N 1
ATOM 1974 C CA . MET A 1 239 ? -11.664 -29.141 -14.789 1 98.38 239 MET A CA 1
ATOM 1975 C C . MET A 1 239 ? -10.562 -29.438 -13.766 1 98.38 239 MET A C 1
ATOM 1977 O O . MET A 1 239 ? -10.672 -29.047 -12.602 1 98.38 239 MET A O 1
ATOM 1981 N N . ASP A 1 240 ? -9.516 -30.125 -14.227 1 98.56 240 ASP A N 1
ATOM 1982 C CA . ASP A 1 240 ? -8.359 -30.328 -13.352 1 98.56 240 ASP A CA 1
ATOM 1983 C C . ASP A 1 240 ? -7.797 -29 -12.867 1 98.56 240 ASP A C 1
ATOM 1985 O O . ASP A 1 240 ? -7.527 -28.828 -11.672 1 98.56 240 ASP A O 1
ATOM 1989 N N . MET A 1 241 ? -7.625 -28.078 -13.766 1 98.56 241 MET A N 1
ATOM 1990 C CA . MET A 1 241 ? -7.086 -26.75 -13.453 1 98.56 241 MET A CA 1
ATOM 1991 C C . MET A 1 241 ? -8.016 -26 -12.508 1 98.56 241 MET A C 1
ATOM 1993 O O . MET A 1 241 ? -7.555 -25.281 -11.609 1 98.56 241 MET A O 1
ATOM 1997 N N . THR A 1 242 ? -9.297 -26.156 -12.664 1 98.69 242 THR A N 1
ATOM 1998 C CA . THR A 1 242 ? -10.297 -25.516 -11.812 1 98.69 242 THR A CA 1
ATOM 1999 C C . THR A 1 242 ? -10.18 -26.016 -10.375 1 98.69 242 THR A C 1
ATOM 2001 O O . THR A 1 242 ? -10.188 -25.219 -9.438 1 98.69 242 THR A O 1
ATOM 2004 N N . VAL A 1 243 ? -10.094 -27.328 -10.273 1 98.81 243 VAL A N 1
ATOM 2005 C CA . VAL A 1 243 ? -9.922 -27.922 -8.953 1 98.81 243 VAL A CA 1
ATOM 2006 C C . VAL A 1 243 ? -8.633 -27.422 -8.312 1 98.81 243 VAL A C 1
ATOM 2008 O O . VAL A 1 243 ? -8.633 -27 -7.156 1 98.81 243 VAL A O 1
ATOM 2011 N N . PHE A 1 244 ? -7.566 -27.422 -9.062 1 98.81 244 PHE A N 1
ATOM 2012 C CA . PHE A 1 244 ? -6.258 -26.922 -8.656 1 98.81 244 PHE A CA 1
ATOM 2013 C C . PHE A 1 244 ? -6.352 -25.484 -8.18 1 98.81 244 PHE A C 1
ATOM 2015 O O . PHE A 1 244 ? -5.891 -25.156 -7.086 1 98.81 244 PHE A O 1
ATOM 2022 N N . ASP A 1 245 ? -7.004 -24.609 -8.961 1 98.75 245 ASP A N 1
ATOM 2023 C CA . ASP A 1 245 ? -7.156 -23.203 -8.648 1 98.75 245 ASP A CA 1
ATOM 2024 C C . ASP A 1 245 ? -8.031 -23 -7.41 1 98.75 245 ASP A C 1
ATOM 2026 O O . ASP A 1 245 ? -7.762 -22.125 -6.59 1 98.75 245 ASP A O 1
ATOM 2030 N N . PHE A 1 246 ? -9.031 -23.797 -7.258 1 98.88 246 PHE A N 1
ATOM 2031 C CA . PHE A 1 246 ? -9.93 -23.656 -6.117 1 98.88 246 PHE A CA 1
ATOM 2032 C C . PHE A 1 246 ? -9.219 -24.016 -4.816 1 98.88 246 PHE A C 1
ATOM 2034 O O . PHE A 1 246 ? -9.391 -23.344 -3.799 1 98.88 246 PHE A O 1
ATOM 2041 N N . LEU A 1 247 ? -8.422 -25.047 -4.875 1 98.94 247 LEU A N 1
ATOM 2042 C CA . LEU A 1 247 ? -7.707 -25.484 -3.68 1 98.94 247 LEU A CA 1
ATOM 2043 C C . LEU A 1 247 ? -6.746 -24.391 -3.207 1 98.94 247 LEU A C 1
ATOM 2045 O O . LEU A 1 247 ? -6.508 -24.25 -2.006 1 98.94 247 LEU A O 1
ATOM 2049 N N . MET A 1 248 ? -6.23 -23.578 -4.117 1 98.19 248 MET A N 1
ATOM 2050 C CA . MET A 1 248 ? -5.285 -22.531 -3.74 1 98.19 248 MET A CA 1
ATOM 2051 C C . MET A 1 248 ? -5.98 -21.172 -3.639 1 98.19 248 MET A C 1
ATOM 2053 O O . MET A 1 248 ? -5.383 -20.188 -3.191 1 98.19 248 MET A O 1
ATOM 2057 N N . GLY A 1 249 ? -7.191 -21.094 -4.043 1 97.62 249 GLY A N 1
ATOM 2058 C CA . GLY A 1 249 ? -7.93 -19.844 -4.023 1 97.62 249 GLY A CA 1
ATOM 2059 C C . GLY A 1 249 ? -7.48 -18.875 -5.094 1 97.62 249 GLY A C 1
ATOM 2060 O O . GLY A 1 249 ? -7.461 -17.656 -4.867 1 97.62 249 GLY A O 1
ATOM 2061 N N . ASN A 1 250 ? -7.051 -19.359 -6.262 1 97.31 250 ASN A N 1
ATOM 2062 C CA . ASN A 1 250 ? -6.562 -18.516 -7.344 1 97.31 250 ASN A CA 1
ATOM 2063 C C . ASN A 1 250 ? -7.688 -18.109 -8.289 1 97.31 250 ASN A C 1
ATOM 2065 O O . ASN A 1 250 ? -8.203 -18.938 -9.039 1 97.31 250 ASN A O 1
ATOM 2069 N N . MET A 1 251 ? -8.039 -16.844 -8.297 1 95.5 251 MET A N 1
ATOM 2070 C CA . MET A 1 251 ? -9.133 -16.328 -9.133 1 95.5 251 MET A CA 1
ATOM 2071 C C . MET A 1 251 ? -8.602 -15.836 -10.469 1 95.5 251 MET A C 1
ATOM 2073 O O . MET A 1 251 ? -9.383 -15.516 -11.367 1 95.5 251 MET A O 1
ATOM 2077 N N . ASP A 1 252 ? -7.289 -15.82 -10.602 1 93.5 252 ASP A N 1
ATOM 2078 C CA . ASP A 1 252 ? -6.691 -15.102 -11.719 1 93.5 252 ASP A CA 1
ATOM 2079 C C . ASP A 1 252 ? -6.133 -16.078 -12.758 1 93.5 252 ASP A C 1
ATOM 2081 O O . ASP A 1 252 ? -4.977 -15.953 -13.172 1 93.5 252 ASP A O 1
ATOM 2085 N N . ARG A 1 253 ? -6.879 -17.047 -13.156 1 95.94 253 ARG A N 1
ATOM 2086 C CA . ARG A 1 253 ? -6.492 -17.969 -14.219 1 95.94 253 ARG A CA 1
ATOM 2087 C C . ARG A 1 253 ? -7.047 -17.516 -15.57 1 95.94 253 ARG A C 1
ATOM 2089 O O . ARG A 1 253 ? -7.992 -18.109 -16.094 1 95.94 253 ARG A O 1
ATOM 2096 N N . HIS A 1 254 ? -6.422 -16.641 -16.281 1 93.31 254 HIS A N 1
ATOM 2097 C CA . HIS A 1 254 ? -6.941 -16.047 -17.516 1 93.31 254 HIS A CA 1
ATOM 2098 C C . HIS A 1 254 ? -6.527 -16.859 -18.734 1 93.31 254 HIS A C 1
ATOM 2100 O O . HIS A 1 254 ? -7.234 -16.859 -19.75 1 93.31 254 HIS A O 1
ATOM 2106 N N . HIS A 1 255 ? -5.387 -17.469 -18.531 1 95.81 255 HIS A N 1
ATOM 2107 C CA . HIS A 1 255 ? -4.848 -18.172 -19.688 1 95.81 255 HIS A CA 1
ATOM 2108 C C . HIS A 1 255 ? -4.137 -19.453 -19.25 1 95.81 255 HIS A C 1
ATOM 2110 O O . HIS A 1 255 ? -3.859 -19.641 -18.062 1 95.81 255 HIS A O 1
ATOM 2116 N N . TYR A 1 256 ? -3.975 -20.297 -20.172 1 97.19 256 TYR A N 1
ATOM 2117 C CA . TYR A 1 256 ? -3.062 -21.422 -20.094 1 97.19 256 TYR A CA 1
ATOM 2118 C C . TYR A 1 256 ? -2.311 -21.609 -21.406 1 97.19 256 TYR A C 1
ATOM 2120 O O . TYR A 1 256 ? -2.59 -20.938 -22.391 1 97.19 256 TYR A O 1
ATOM 2128 N N . GLU A 1 257 ? -1.287 -22.531 -21.344 1 97.62 257 GLU A N 1
ATOM 2129 C CA . GLU A 1 257 ? -0.489 -22.703 -22.547 1 97.62 257 GLU A CA 1
ATOM 2130 C C . GLU A 1 257 ? -0.339 -24.172 -22.906 1 97.62 257 GLU A C 1
ATOM 2132 O O . GLU A 1 257 ? -0.498 -25.047 -22.047 1 97.62 257 GLU A O 1
ATOM 2137 N N . THR A 1 258 ? -0.17 -24.422 -24.188 1 97.62 258 THR A N 1
ATOM 2138 C CA . THR A 1 258 ? 0.211 -25.734 -24.719 1 97.62 258 THR A CA 1
ATOM 2139 C C . THR A 1 258 ? 1.368 -25.594 -25.703 1 97.62 258 THR A C 1
ATOM 2141 O O . THR A 1 258 ? 1.594 -24.5 -26.25 1 97.62 258 THR A O 1
ATOM 2144 N N . PHE A 1 259 ? 2.084 -26.656 -25.844 1 97.38 259 PHE A N 1
ATOM 2145 C CA . PHE A 1 259 ? 3.111 -26.672 -26.875 1 97.38 259 PHE A CA 1
ATOM 2146 C C . PHE A 1 259 ? 2.492 -26.891 -28.25 1 97.38 259 PHE A C 1
ATOM 2148 O O . PHE A 1 259 ? 1.775 -27.859 -28.469 1 97.38 259 PHE A O 1
ATOM 2155 N N . GLU A 1 260 ? 2.814 -26.047 -29.219 1 96.94 260 GLU A N 1
ATOM 2156 C CA . GLU A 1 260 ? 2.229 -26.125 -30.547 1 96.94 260 GLU A CA 1
ATOM 2157 C C . GLU A 1 260 ? 2.568 -27.453 -31.234 1 96.94 260 GLU A C 1
ATOM 2159 O O . GLU A 1 260 ? 1.743 -28.016 -31.953 1 96.94 260 GLU A O 1
ATOM 2164 N N . LYS A 1 261 ? 3.717 -27.891 -31 1 95.56 261 LYS A N 1
ATOM 2165 C CA . LYS A 1 261 ? 4.227 -29.109 -31.641 1 95.56 261 LYS A CA 1
ATOM 2166 C C . LYS A 1 261 ? 3.312 -30.297 -31.359 1 95.56 261 LYS A C 1
ATOM 2168 O O . LYS A 1 261 ? 3.227 -31.219 -32.156 1 95.56 261 LYS A O 1
ATOM 2173 N N . PHE A 1 262 ? 2.596 -30.281 -30.25 1 95 262 PHE A N 1
ATOM 2174 C CA . PHE A 1 262 ? 1.841 -31.453 -29.828 1 95 262 PHE A CA 1
ATOM 2175 C C . PHE A 1 262 ? 0.376 -31.328 -30.219 1 95 262 PHE A C 1
ATOM 2177 O O . PHE A 1 262 ? -0.432 -32.219 -29.922 1 95 262 PHE A O 1
ATOM 2184 N N . GLY A 1 263 ? -0 -30.203 -30.812 1 92.62 263 GLY A N 1
ATOM 2185 C CA . GLY A 1 263 ? -1.385 -30 -31.203 1 92.62 263 GLY A CA 1
ATOM 2186 C C . GLY A 1 263 ? -2.32 -29.797 -30.031 1 92.62 263 GLY A C 1
ATOM 2187 O O . GLY A 1 263 ? -1.933 -29.219 -29.016 1 92.62 263 GLY A O 1
ATOM 2188 N N . ASN A 1 264 ? -3.533 -30.25 -30.25 1 91.06 264 ASN A N 1
ATOM 2189 C CA . ASN A 1 264 ? -4.555 -29.969 -29.234 1 91.06 264 ASN A CA 1
ATOM 2190 C C . ASN A 1 264 ? -4.754 -31.156 -28.297 1 91.06 264 ASN A C 1
ATOM 2192 O O . ASN A 1 264 ? -5.422 -31.047 -27.281 1 91.06 264 ASN A O 1
ATOM 2196 N N . GLU A 1 265 ? -4.176 -32.25 -28.688 1 91.25 265 GLU A N 1
ATOM 2197 C CA . GLU A 1 265 ? -4.285 -33.438 -27.828 1 91.25 265 GLU A CA 1
ATOM 2198 C C . GLU A 1 265 ? -3.07 -33.562 -26.922 1 91.25 265 GLU A C 1
ATOM 2200 O O . GLU A 1 265 ? -2.273 -34.5 -27.062 1 91.25 265 GLU A O 1
ATOM 2205 N N . THR A 1 266 ? -2.93 -32.719 -25.969 1 95.69 266 THR A N 1
ATOM 2206 C CA . THR A 1 266 ? -1.823 -32.625 -25.016 1 95.69 266 THR A CA 1
ATOM 2207 C C . THR A 1 266 ? -2.291 -32 -23.703 1 95.69 266 THR A C 1
ATOM 2209 O O . THR A 1 266 ? -3.465 -31.641 -23.562 1 95.69 266 THR A O 1
ATOM 2212 N N . PHE A 1 267 ? -1.466 -32 -22.734 1 95.69 267 PHE A N 1
ATOM 2213 C CA . PHE A 1 267 ? -1.775 -31.406 -21.438 1 95.69 267 PHE A CA 1
ATOM 2214 C C . PHE A 1 267 ? -1.688 -29.891 -21.5 1 95.69 267 PHE A C 1
ATOM 2216 O O . PHE A 1 267 ? -1.11 -29.344 -22.438 1 95.69 267 PHE A O 1
ATOM 2223 N N . ILE A 1 268 ? -2.303 -29.156 -20.531 1 97.56 268 ILE A N 1
ATOM 2224 C CA . ILE A 1 268 ? -2.184 -27.719 -20.453 1 97.56 268 ILE A CA 1
ATOM 2225 C C . ILE A 1 268 ? -1.222 -27.328 -19.328 1 97.56 268 ILE A C 1
ATOM 2227 O O . ILE A 1 268 ? -1.174 -28 -18.297 1 97.56 268 ILE A O 1
ATOM 2231 N N . ILE A 1 269 ? -0.438 -26.344 -19.516 1 98.06 269 ILE A N 1
ATOM 2232 C CA . ILE A 1 269 ? 0.536 -25.875 -18.531 1 98.06 269 ILE A CA 1
ATOM 2233 C C . ILE A 1 269 ? -0.13 -24.906 -17.562 1 98.06 269 ILE A C 1
ATOM 2235 O O . ILE A 1 269 ? -0.849 -24 -17.984 1 98.06 269 ILE A O 1
ATOM 2239 N N . HIS A 1 270 ? 0.061 -25.156 -16.25 1 96.81 270 HIS A N 1
ATOM 2240 C CA . HIS A 1 270 ? -0.465 -24.297 -15.188 1 96.81 270 HIS A CA 1
ATOM 2241 C C . HIS A 1 270 ? 0.53 -23.203 -14.812 1 96.81 270 HIS A C 1
ATOM 2243 O O . HIS A 1 270 ? 1.404 -23.422 -13.969 1 96.81 270 HIS A O 1
ATOM 2249 N N . LEU A 1 271 ? 0.361 -22.031 -15.453 1 95.38 271 LEU A N 1
ATOM 2250 C CA . LEU A 1 271 ? 1.277 -20.938 -15.203 1 95.38 271 LEU A CA 1
ATOM 2251 C C . LEU A 1 271 ? 0.622 -19.859 -14.336 1 95.38 271 LEU A C 1
ATOM 2253 O O . LEU A 1 271 ? -0.596 -19.875 -14.141 1 95.38 271 LEU A O 1
ATOM 2257 N N . ASP A 1 272 ? 1.385 -19.016 -13.773 1 90.94 272 ASP A N 1
ATOM 2258 C CA . ASP A 1 272 ? 0.958 -17.797 -13.094 1 90.94 272 ASP A CA 1
ATOM 2259 C C . ASP A 1 272 ? 0.052 -18.125 -11.914 1 90.94 272 ASP A C 1
ATOM 2261 O O . ASP A 1 272 ? -1.118 -17.734 -11.891 1 90.94 272 ASP A O 1
ATOM 2265 N N . ASN A 1 273 ? 0.629 -18.641 -10.883 1 97.19 273 ASN A N 1
ATOM 2266 C CA . ASN A 1 273 ? -0.102 -19.094 -9.703 1 97.19 273 ASN A CA 1
ATOM 2267 C C . ASN A 1 273 ? 0.05 -18.109 -8.547 1 97.19 273 ASN A C 1
ATOM 2269 O O . ASN A 1 273 ? -0.329 -18.406 -7.414 1 97.19 273 ASN A O 1
ATOM 2273 N N . GLY A 1 274 ? 0.572 -16.984 -8.836 1 95.75 274 GLY A N 1
ATOM 2274 C CA . GLY A 1 274 ? 1.01 -16.047 -7.805 1 95.75 274 GLY A CA 1
ATOM 2275 C C . GLY A 1 274 ? -0.141 -15.414 -7.047 1 95.75 274 GLY A C 1
ATOM 2276 O O . GLY A 1 274 ? 0.054 -14.852 -5.965 1 95.75 274 GLY A O 1
ATOM 2277 N N . ARG A 1 275 ? -1.342 -15.531 -7.566 1 94.62 275 ARG A N 1
ATOM 2278 C CA . ARG A 1 275 ? -2.486 -14.914 -6.906 1 94.62 275 ARG A CA 1
ATOM 2279 C C . ARG A 1 275 ? -3.221 -15.914 -6.023 1 94.62 275 ARG A C 1
ATOM 2281 O O . ARG A 1 275 ? -4.305 -15.625 -5.512 1 94.62 275 ARG A O 1
ATOM 2288 N N . GLY A 1 276 ? -2.604 -17.062 -5.848 1 96.88 276 GLY A N 1
ATOM 2289 C CA . GLY A 1 276 ? -3.135 -18.062 -4.938 1 96.88 276 GLY A CA 1
ATOM 2290 C C . GLY A 1 276 ? -2.797 -17.781 -3.484 1 96.88 276 GLY A C 1
ATOM 2291 O O . GLY A 1 276 ? -1.967 -16.922 -3.188 1 96.88 276 GLY A O 1
ATOM 2292 N N . PHE A 1 277 ? -3.568 -18.391 -2.619 1 97.88 277 PHE A N 1
ATOM 2293 C CA . PHE A 1 277 ? -3.355 -18.359 -1.177 1 97.88 277 PHE A CA 1
ATOM 2294 C C . PHE A 1 277 ? -3.43 -16.938 -0.65 1 97.88 277 PHE A C 1
ATOM 2296 O O . PHE A 1 277 ? -2.639 -16.547 0.21 1 97.88 277 PHE A O 1
ATOM 2303 N N . GLY A 1 278 ? -4.352 -16.234 -1.211 1 96.25 278 GLY A N 1
ATOM 2304 C CA . GLY A 1 278 ? -4.582 -14.867 -0.768 1 96.25 278 GLY A CA 1
ATOM 2305 C C . GLY A 1 278 ? -5.457 -14.781 0.469 1 96.25 278 GLY A C 1
ATOM 2306 O O . GLY A 1 278 ? -5.32 -13.852 1.268 1 96.25 278 GLY A O 1
ATOM 2307 N N . LYS A 1 279 ? -6.395 -15.773 0.582 1 96.44 279 LYS A N 1
ATOM 2308 C CA . LYS A 1 279 ? -7.32 -15.797 1.71 1 96.44 279 LYS A CA 1
ATOM 2309 C C . LYS A 1 279 ? -7.496 -17.219 2.25 1 96.44 279 LYS A C 1
ATOM 2311 O O . LYS A 1 279 ? -7.816 -18.141 1.497 1 96.44 279 LYS A O 1
ATOM 2316 N N . TYR A 1 280 ? -7.297 -17.312 3.559 1 97.75 280 TYR A N 1
ATOM 2317 C CA . TYR A 1 280 ? -7.594 -18.594 4.195 1 97.75 280 TYR A CA 1
ATOM 2318 C C . TYR A 1 280 ? -8.945 -18.547 4.895 1 97.75 280 TYR A C 1
ATOM 2320 O O . TYR A 1 280 ? -9.516 -19.594 5.219 1 97.75 280 TYR A O 1
ATOM 2328 N N . SER A 1 281 ? -9.469 -17.359 5.098 1 97 281 SER A N 1
ATOM 2329 C CA . SER A 1 281 ? -10.711 -17.188 5.844 1 97 281 SER A CA 1
ATOM 2330 C C . SER A 1 281 ? -11.922 -17.234 4.922 1 97 281 SER A C 1
ATOM 2332 O O . SER A 1 281 ? -13.062 -17.219 5.387 1 97 281 SER A O 1
ATOM 2334 N N . HIS A 1 282 ? -11.656 -17.234 3.637 1 96.06 282 HIS A N 1
ATOM 2335 C CA . HIS A 1 282 ? -12.734 -17.188 2.66 1 96.06 282 HIS A CA 1
ATOM 2336 C C . HIS A 1 282 ? -12.492 -18.172 1.523 1 96.06 282 HIS A C 1
ATOM 2338 O O . HIS A 1 282 ? -11.391 -18.234 0.977 1 96.06 282 HIS A O 1
ATOM 2344 N N . ASP A 1 283 ? -13.477 -18.969 1.175 1 97.75 283 ASP A N 1
ATOM 2345 C CA . ASP A 1 283 ? -13.445 -19.859 0.025 1 97.75 283 ASP A CA 1
ATOM 2346 C C . ASP A 1 283 ? -14.25 -19.297 -1.14 1 97.75 283 ASP A C 1
ATOM 2348 O O . ASP A 1 283 ? -15.477 -19.234 -1.076 1 97.75 283 ASP A O 1
ATOM 2352 N N . GLU A 1 284 ? -13.609 -19.016 -2.188 1 96.44 284 GLU A N 1
ATOM 2353 C CA . GLU A 1 284 ? -14.281 -18.391 -3.324 1 96.44 284 GLU A CA 1
ATOM 2354 C C . GLU A 1 284 ? -14.93 -19.422 -4.23 1 96.44 284 GLU A C 1
ATOM 2356 O O . GLU A 1 284 ? -14.289 -19.938 -5.156 1 96.44 284 GLU A O 1
ATOM 2361 N N . LEU A 1 285 ? -16.219 -19.578 -4.148 1 97.62 285 LEU A N 1
ATOM 2362 C CA . LEU A 1 285 ? -16.938 -20.641 -4.828 1 97.62 285 LEU A CA 1
ATOM 2363 C C . LEU A 1 285 ? -17 -20.391 -6.332 1 97.62 285 LEU A C 1
ATOM 2365 O O . LEU A 1 285 ? -17.125 -21.344 -7.117 1 97.62 285 LEU A O 1
ATOM 2369 N N . SER A 1 286 ? -16.875 -19.094 -6.711 1 96.19 286 SER A N 1
ATOM 2370 C CA . SER A 1 286 ? -16.953 -18.781 -8.133 1 96.19 286 SER A CA 1
ATOM 2371 C C . SER A 1 286 ? -15.82 -19.453 -8.906 1 96.19 286 SER A C 1
ATOM 2373 O O . SER A 1 286 ? -15.914 -19.641 -10.125 1 96.19 286 SER A O 1
ATOM 2375 N N . ILE A 1 287 ? -14.734 -19.828 -8.258 1 97.75 287 ILE A N 1
ATOM 2376 C CA . ILE A 1 287 ? -13.633 -20.516 -8.914 1 97.75 287 ILE A CA 1
ATOM 2377 C C . ILE A 1 287 ? -14.086 -21.891 -9.375 1 97.75 287 ILE A C 1
ATOM 2379 O O . ILE A 1 287 ? -13.578 -22.422 -10.375 1 97.75 287 ILE A O 1
ATOM 2383 N N . LEU A 1 288 ? -15.078 -22.453 -8.742 1 98 288 LEU A N 1
ATOM 2384 C CA . LEU A 1 288 ? -15.531 -23.828 -9 1 98 288 L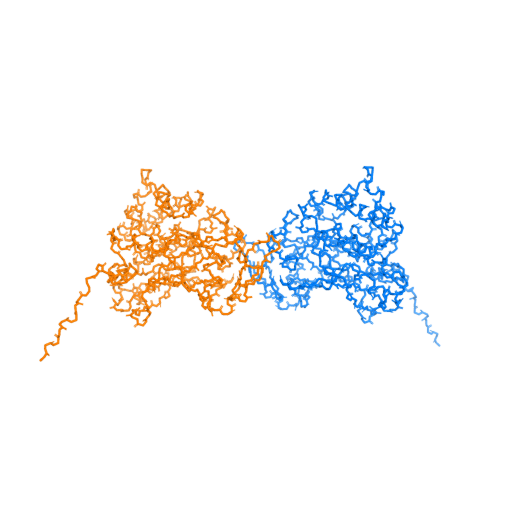EU A CA 1
ATOM 2385 C C . LEU A 1 288 ? -16.641 -23.844 -10.055 1 98 288 LEU A C 1
ATOM 2387 O O . LEU A 1 288 ? -17.109 -24.906 -10.453 1 98 288 LEU A O 1
ATOM 2391 N N . VAL A 1 289 ? -16.984 -22.734 -10.602 1 97.88 289 VAL A N 1
ATOM 2392 C CA . VAL A 1 289 ? -18.141 -22.609 -11.484 1 97.88 289 VAL A CA 1
ATOM 2393 C C . VAL A 1 289 ? -17.953 -23.484 -12.719 1 97.88 289 VAL A C 1
ATOM 2395 O O . VAL A 1 289 ? -18.891 -24.141 -13.172 1 97.88 289 VAL A O 1
ATOM 2398 N N . PRO A 1 290 ? -16.734 -23.484 -13.312 1 98.25 290 PRO A N 1
ATOM 2399 C CA . PRO A 1 290 ? -16.578 -24.375 -14.469 1 98.25 290 PRO A CA 1
ATOM 2400 C C . PRO A 1 290 ? -16.953 -25.812 -14.156 1 98.25 290 PRO A C 1
ATOM 2402 O O . PRO A 1 290 ? -17.625 -26.469 -14.961 1 98.25 290 PRO A O 1
ATOM 2405 N N . LEU A 1 291 ? -16.547 -26.312 -13.023 1 98.25 291 LEU A N 1
ATOM 2406 C CA . LEU A 1 291 ? -16.891 -27.672 -12.617 1 98.25 291 LEU A CA 1
ATOM 2407 C C . LEU A 1 291 ? -18.391 -27.812 -12.406 1 98.25 291 LEU A C 1
ATOM 2409 O O . LEU A 1 291 ? -19 -28.797 -12.844 1 98.25 291 LEU A O 1
ATOM 2413 N N . ASN A 1 292 ? -19.031 -26.859 -11.82 1 97.62 292 ASN A N 1
ATOM 2414 C CA . ASN A 1 292 ? -20.469 -26.891 -11.531 1 97.62 292 ASN A CA 1
ATOM 2415 C C . ASN A 1 292 ? -21.297 -26.812 -12.812 1 97.62 292 ASN A C 1
ATOM 2417 O O . ASN A 1 292 ? -22.344 -27.438 -12.906 1 97.62 292 ASN A O 1
ATOM 2421 N N . GLN A 1 293 ? -20.781 -26.047 -13.695 1 97.69 293 GLN A N 1
ATOM 2422 C CA . GLN A 1 293 ? -21.547 -25.859 -14.93 1 97.69 293 GLN A CA 1
ATOM 2423 C C . GLN A 1 293 ? -21.359 -27.047 -15.875 1 97.69 293 GLN A C 1
ATOM 2425 O O . GLN A 1 293 ? -22.312 -27.453 -16.547 1 97.69 293 GLN A O 1
ATOM 2430 N N . CYS A 1 294 ? -20.172 -27.625 -15.945 1 97.31 294 CYS A N 1
ATOM 2431 C CA . CYS A 1 294 ? -19.891 -28.672 -16.938 1 97.31 294 CYS A CA 1
ATOM 2432 C C . CYS A 1 294 ? -20.219 -30.047 -16.375 1 97.31 294 CYS A C 1
ATOM 2434 O O . CYS A 1 294 ? -20.453 -30.984 -17.141 1 97.31 294 CYS A O 1
ATOM 2436 N N . CYS A 1 295 ? -20.156 -30.203 -15.094 1 96.81 295 CYS A N 1
ATOM 2437 C CA . CYS A 1 295 ? -20.406 -31.469 -14.422 1 96.81 295 CYS A CA 1
ATOM 2438 C C . CYS A 1 295 ? -19.594 -32.594 -15.047 1 96.81 295 CYS A C 1
ATOM 2440 O O . CYS A 1 295 ? -20.125 -33.656 -15.375 1 96.81 295 CYS A O 1
ATOM 2442 N N . ARG A 1 296 ? -18.344 -32.344 -15.25 1 96 296 ARG A N 1
ATOM 2443 C CA . ARG A 1 296 ? -17.375 -33.312 -15.742 1 96 296 ARG A CA 1
ATOM 2444 C C . ARG A 1 296 ? -16.109 -33.281 -14.898 1 96 296 ARG A C 1
ATOM 2446 O O . ARG A 1 296 ? -15.68 -32.219 -14.43 1 96 296 ARG A O 1
ATOM 2453 N N . ILE A 1 297 ? -15.586 -34.438 -14.617 1 97.25 297 ILE A N 1
ATOM 2454 C CA . ILE A 1 297 ? -14.328 -34.531 -13.891 1 97.25 297 ILE A CA 1
ATOM 2455 C C . ILE A 1 297 ? -13.609 -35.812 -14.25 1 97.25 297 ILE A C 1
ATOM 2457 O O . ILE A 1 297 ? -14.258 -36.844 -14.523 1 97.25 297 ILE A O 1
ATOM 2461 N N . ARG A 1 298 ? -12.32 -35.719 -14.352 1 97 298 ARG A N 1
ATOM 2462 C CA . ARG A 1 298 ? -11.547 -36.938 -14.57 1 97 298 ARG A CA 1
ATOM 2463 C C . ARG A 1 298 ? -11.711 -37.906 -13.414 1 97 298 ARG A C 1
ATOM 2465 O O . ARG A 1 298 ? -11.688 -37.5 -12.25 1 97 298 ARG A O 1
ATOM 2472 N N . LYS A 1 299 ? -11.891 -39.156 -13.773 1 96.75 299 LYS A N 1
ATOM 2473 C CA . LYS A 1 299 ? -12.055 -40.188 -12.75 1 96.75 299 LYS A CA 1
ATOM 2474 C C . LYS A 1 299 ? -10.836 -40.25 -11.828 1 96.75 299 LYS A C 1
ATOM 2476 O O . LYS A 1 299 ? -10.984 -40.375 -10.609 1 96.75 299 LYS A O 1
ATOM 2481 N N . SER A 1 300 ? -9.656 -40.188 -12.383 1 96.69 300 SER A N 1
ATOM 2482 C CA . SER A 1 300 ? -8.43 -40.25 -11.594 1 96.69 300 SER A CA 1
ATOM 2483 C C . SER A 1 300 ? -8.352 -39.062 -10.609 1 96.69 300 SER A C 1
ATOM 2485 O O . SER A 1 300 ? -7.934 -39.25 -9.469 1 96.69 300 SER A O 1
ATOM 2487 N N . THR A 1 301 ? -8.781 -37.844 -11.047 1 98.06 301 THR A N 1
ATOM 2488 C CA . THR A 1 301 ? -8.789 -36.656 -10.172 1 98.06 301 THR A CA 1
ATOM 2489 C C . THR A 1 301 ? -9.797 -36.844 -9.039 1 98.06 301 THR A C 1
ATOM 2491 O O . THR A 1 301 ? -9.484 -36.594 -7.879 1 98.06 301 THR A O 1
ATOM 2494 N N . TYR A 1 302 ? -10.953 -37.344 -9.406 1 97.88 302 TYR A N 1
ATOM 2495 C CA . TYR A 1 302 ? -12.008 -37.562 -8.414 1 97.88 302 TYR A CA 1
ATOM 2496 C C . TYR A 1 302 ? -11.562 -38.531 -7.34 1 97.88 302 TYR A C 1
ATOM 2498 O O . TYR A 1 302 ? -11.719 -38.281 -6.145 1 97.88 302 TYR A O 1
ATOM 2506 N N . LEU A 1 303 ? -10.992 -39.625 -7.781 1 97.94 303 LEU A N 1
ATOM 2507 C CA . LEU A 1 303 ? -10.539 -40.656 -6.852 1 97.94 303 LEU A CA 1
ATOM 2508 C C . LEU A 1 303 ? -9.43 -40.125 -5.945 1 97.94 303 LEU A C 1
ATOM 2510 O O . LEU A 1 303 ? -9.406 -40.406 -4.75 1 97.94 303 LEU A O 1
ATOM 2514 N N . ARG A 1 304 ? -8.562 -39.375 -6.5 1 98.19 304 ARG A N 1
ATOM 2515 C CA . ARG A 1 304 ? -7.492 -38.75 -5.727 1 98.19 304 ARG A CA 1
ATOM 2516 C C . ARG A 1 304 ? -8.055 -37.844 -4.652 1 98.19 304 ARG A C 1
ATOM 2518 O O . ARG A 1 304 ? -7.594 -37.844 -3.51 1 98.19 304 ARG A O 1
ATOM 2525 N N . LEU A 1 305 ? -9.031 -37 -5.02 1 98.62 305 LEU A N 1
ATOM 2526 C CA . LEU A 1 305 ? -9.641 -36.094 -4.07 1 98.62 305 LEU A CA 1
ATOM 2527 C C . LEU A 1 305 ? -10.328 -36.844 -2.938 1 98.62 305 LEU A C 1
ATOM 2529 O O . LEU A 1 305 ? -10.266 -36.406 -1.779 1 98.62 305 LEU A O 1
ATOM 2533 N N . GLN A 1 306 ? -10.93 -37.906 -3.268 1 98.25 306 GLN A N 1
ATOM 2534 C CA . GLN A 1 306 ? -11.562 -38.75 -2.244 1 98.25 306 GLN A CA 1
ATOM 2535 C C . GLN A 1 306 ? -10.531 -39.281 -1.26 1 98.25 306 GLN A C 1
ATOM 2537 O O . GLN A 1 306 ? -10.773 -39.312 -0.05 1 98.25 306 GLN A O 1
ATOM 2542 N N . LEU A 1 307 ? -9.469 -39.719 -1.844 1 98.31 307 LEU A N 1
ATOM 2543 C CA . LEU A 1 307 ? -8.398 -40.25 -1.002 1 98.31 307 LEU A CA 1
ATOM 2544 C C . LEU A 1 307 ? -7.859 -39.156 -0.068 1 98.31 307 LEU A C 1
ATOM 2546 O O . LEU A 1 307 ? -7.66 -39.406 1.122 1 98.31 307 LEU A O 1
ATOM 2550 N N . LEU A 1 308 ? -7.684 -38 -0.562 1 98.56 308 LEU A N 1
ATOM 2551 C CA . LEU A 1 308 ? -7.086 -36.875 0.179 1 98.56 308 LEU A CA 1
ATOM 2552 C C . LEU A 1 308 ? -8.055 -36.344 1.233 1 98.56 308 LEU A C 1
ATOM 2554 O O . LEU A 1 308 ? -7.652 -35.594 2.125 1 98.56 308 LEU A O 1
ATOM 2558 N N . ALA A 1 309 ? -9.289 -36.719 1.134 1 98 309 ALA A N 1
ATOM 2559 C CA . ALA A 1 309 ? -10.297 -36.281 2.105 1 98 309 ALA A CA 1
ATOM 2560 C C . ALA A 1 309 ? -10.273 -37.156 3.342 1 98 309 ALA A C 1
ATOM 2562 O O . ALA A 1 309 ? -10.844 -36.812 4.379 1 98 309 ALA A O 1
ATOM 2563 N N . LYS A 1 310 ? -9.617 -38.281 3.217 1 97.44 310 LYS A N 1
ATOM 2564 C CA . LYS A 1 310 ? -9.523 -39.188 4.352 1 97.44 310 LYS A CA 1
ATOM 2565 C C . LYS A 1 310 ? -8.516 -38.688 5.379 1 97.44 310 LYS A C 1
ATOM 2567 O O . LYS A 1 310 ? -7.488 -38.094 5.016 1 97.44 310 LYS A O 1
ATOM 2572 N N . GLU A 1 311 ? -8.727 -39.031 6.625 1 95.81 311 GLU A N 1
ATOM 2573 C CA . GLU A 1 311 ? -7.906 -38.562 7.727 1 95.81 311 GLU A CA 1
ATOM 2574 C C . GLU A 1 311 ? -6.469 -39.062 7.602 1 95.81 311 GLU A C 1
ATOM 2576 O O . GLU A 1 311 ? -5.523 -38.312 7.918 1 95.81 311 GLU A O 1
ATOM 2581 N N . GLU A 1 312 ? -6.32 -40.25 7.059 1 94.12 312 GLU A N 1
ATOM 2582 C CA . GLU A 1 312 ? -5.004 -40.844 6.941 1 94.12 312 GLU A CA 1
ATOM 2583 C C . GLU A 1 312 ? -4.188 -40.188 5.828 1 94.12 312 GLU A C 1
ATOM 2585 O O . GLU A 1 312 ? -2.955 -40.25 5.844 1 94.12 312 GLU A O 1
ATOM 2590 N N . TYR A 1 313 ? -4.875 -39.562 4.898 1 95.62 313 TYR A N 1
ATOM 2591 C CA . TYR A 1 313 ? -4.23 -38.969 3.729 1 95.62 313 TYR A CA 1
ATOM 2592 C C . TYR A 1 313 ? -4.641 -37.5 3.547 1 95.62 313 TYR A C 1
ATOM 2594 O O . TYR A 1 313 ? -4.785 -37.031 2.418 1 95.62 313 TYR A O 1
ATOM 2602 N N . LYS A 1 314 ? -4.793 -36.906 4.66 1 97.5 314 LYS A N 1
ATOM 2603 C CA . LYS A 1 314 ? -5.32 -35.562 4.641 1 97.5 314 LYS A CA 1
ATOM 2604 C C . LYS A 1 314 ? -4.445 -34.625 3.793 1 97.5 314 LYS A C 1
ATOM 2606 O O . LYS A 1 314 ? -3.223 -34.625 3.943 1 97.5 314 LYS A O 1
ATOM 2611 N N . LEU A 1 315 ? -5.074 -33.875 2.951 1 98.75 315 LEU A N 1
ATOM 2612 C CA . LEU A 1 315 ? -4.383 -33 2.004 1 98.75 315 LEU A CA 1
ATOM 2613 C C . LEU A 1 315 ? -3.426 -32.062 2.729 1 98.75 315 LEU A C 1
ATOM 2615 O O . LEU A 1 315 ? -2.27 -31.906 2.326 1 98.75 315 LEU A O 1
ATOM 2619 N N . SER A 1 316 ? -3.873 -31.422 3.811 1 98.56 316 SER A N 1
ATOM 2620 C CA . SER A 1 316 ? -3.07 -30.453 4.555 1 98.56 316 SER A CA 1
ATOM 2621 C C . SER A 1 316 ? -1.782 -31.094 5.07 1 98.56 316 SER A C 1
ATOM 2623 O O . SER A 1 316 ? -0.715 -30.469 5.012 1 98.56 316 SER A O 1
ATOM 2625 N N . LEU A 1 317 ? -1.853 -32.312 5.504 1 98.19 317 LEU A N 1
ATOM 2626 C CA . LEU A 1 317 ? -0.692 -33 6.059 1 98.19 317 LEU A CA 1
ATOM 2627 C C . LEU A 1 317 ? 0.319 -33.312 4.969 1 98.19 317 LEU A C 1
ATOM 2629 O O . LEU A 1 317 ? 1.521 -33.125 5.145 1 98.19 317 LEU A O 1
ATOM 2633 N N . LEU A 1 318 ? -0.159 -33.844 3.883 1 98.5 318 LEU A N 1
ATOM 2634 C CA . LEU A 1 318 ? 0.725 -34.188 2.775 1 98.5 318 LEU A CA 1
ATOM 2635 C C . LEU A 1 318 ? 1.367 -32.938 2.184 1 98.5 318 LEU A C 1
ATOM 2637 O O . LEU A 1 318 ? 2.547 -32.969 1.821 1 98.5 318 LEU A O 1
ATOM 2641 N N . MET A 1 319 ? 0.551 -31.891 2.064 1 98.69 319 MET A N 1
ATOM 2642 C CA . MET A 1 319 ? 1.08 -30.625 1.573 1 98.69 319 MET A CA 1
ATOM 2643 C C . MET A 1 319 ? 2.176 -30.109 2.494 1 98.69 319 MET A C 1
ATOM 2645 O O . MET A 1 319 ? 3.223 -29.656 2.025 1 98.69 319 MET A O 1
ATOM 2649 N N . LYS A 1 320 ? 1.913 -30.078 3.783 1 98.12 320 LYS A N 1
ATOM 2650 C CA . LYS A 1 320 ? 2.893 -29.625 4.762 1 98.12 320 LYS A CA 1
ATOM 2651 C C . LYS A 1 320 ? 4.199 -30.391 4.641 1 98.12 320 LYS A C 1
ATOM 2653 O O . LYS A 1 320 ? 5.281 -29.797 4.656 1 98.12 320 LYS A O 1
ATOM 2658 N N . GLU A 1 321 ? 4.105 -31.656 4.484 1 97.94 321 GLU A N 1
ATOM 2659 C CA . GLU A 1 321 ? 5.281 -32.5 4.355 1 97.94 321 GLU A CA 1
ATOM 2660 C C . GLU A 1 321 ? 6.062 -32.188 3.082 1 97.94 321 GLU A C 1
ATOM 2662 O O . GLU A 1 321 ? 7.289 -32.094 3.104 1 97.94 321 GLU A O 1
ATOM 2667 N N . SER A 1 322 ? 5.359 -32.062 2.02 1 97.88 322 SER A N 1
ATOM 2668 C CA . SER A 1 322 ? 6.008 -31.75 0.748 1 97.88 322 SER A CA 1
ATOM 2669 C C . SER A 1 322 ? 6.715 -30.406 0.801 1 97.88 322 SER A C 1
ATOM 2671 O O . SER A 1 322 ? 7.844 -30.266 0.324 1 97.88 322 SER A O 1
ATOM 2673 N N . LEU A 1 323 ? 6.098 -29.438 1.386 1 98.5 323 LEU A N 1
ATOM 2674 C CA . LEU A 1 323 ? 6.605 -28.062 1.418 1 98.5 323 LEU A CA 1
ATOM 2675 C C . LEU A 1 323 ? 7.828 -27.953 2.322 1 98.5 323 LEU A C 1
ATOM 2677 O O . LEU A 1 323 ? 8.656 -27.062 2.154 1 98.5 323 LEU A O 1
ATOM 2681 N N . LEU A 1 324 ? 7.977 -28.859 3.26 1 98 324 LEU A N 1
ATOM 2682 C CA . LEU A 1 324 ? 9.109 -28.859 4.176 1 98 324 LEU A CA 1
ATOM 2683 C C . LEU A 1 324 ? 10.414 -29.109 3.428 1 98 324 LEU A C 1
ATOM 2685 O O . LEU A 1 324 ? 11.492 -28.797 3.936 1 98 324 LEU A O 1
ATOM 2689 N N . LYS A 1 325 ? 10.32 -29.594 2.24 1 96.19 325 LYS A N 1
ATOM 2690 C CA . LYS A 1 325 ? 11.5 -29.906 1.439 1 96.19 325 LYS A CA 1
ATOM 2691 C C . LYS A 1 325 ? 12.094 -28.656 0.806 1 96.19 325 LYS A C 1
ATOM 2693 O O . LYS A 1 325 ? 13.227 -28.672 0.32 1 96.19 325 LYS A O 1
ATOM 2698 N N . ASP A 1 326 ? 11.336 -27.641 0.721 1 97.81 326 ASP A N 1
ATOM 2699 C CA . ASP A 1 326 ? 11.805 -26.391 0.122 1 97.81 326 ASP A CA 1
ATOM 2700 C C . ASP A 1 326 ? 12.789 -25.672 1.045 1 97.81 326 ASP A C 1
ATOM 2702 O O . ASP A 1 326 ? 12.633 -25.719 2.268 1 97.81 326 ASP A O 1
ATOM 2706 N N . LYS A 1 327 ? 13.711 -24.984 0.517 1 96.69 327 LYS A N 1
ATOM 2707 C CA . LYS A 1 327 ? 14.805 -24.375 1.263 1 96.69 327 LYS A CA 1
ATOM 2708 C C . LYS A 1 327 ? 14.305 -23.25 2.158 1 96.69 327 LYS A C 1
ATOM 2710 O O . LYS A 1 327 ? 14.922 -22.938 3.18 1 96.69 327 LYS A O 1
ATOM 2715 N N . ILE A 1 328 ? 13.172 -22.656 1.776 1 97.81 328 ILE A N 1
ATOM 2716 C CA . ILE A 1 328 ? 12.719 -21.516 2.568 1 97.81 328 ILE A CA 1
ATOM 2717 C C . ILE A 1 328 ? 11.461 -21.891 3.35 1 97.81 328 ILE A C 1
ATOM 2719 O O . ILE A 1 328 ? 10.625 -21.031 3.643 1 97.81 328 ILE A O 1
ATOM 2723 N N . ALA A 1 329 ? 11.32 -23.141 3.639 1 97.81 329 ALA A N 1
ATOM 2724 C CA . ALA A 1 329 ? 10.219 -23.594 4.484 1 97.81 329 ALA A CA 1
ATOM 2725 C C . ALA A 1 329 ? 10.242 -22.891 5.84 1 97.81 329 ALA A C 1
ATOM 2727 O O . ALA A 1 329 ? 11.312 -22.578 6.363 1 97.81 329 ALA A O 1
ATOM 2728 N N . PRO A 1 330 ? 9.023 -22.688 6.441 1 97.81 330 PRO A N 1
ATOM 2729 C CA . PRO A 1 330 ? 7.688 -23.047 5.973 1 97.81 330 PRO A CA 1
ATOM 2730 C C . PRO A 1 330 ? 7.184 -22.141 4.859 1 97.81 330 PRO A C 1
ATOM 2732 O O . PRO A 1 330 ? 7.496 -20.938 4.848 1 97.81 330 PRO A O 1
ATOM 2735 N N . ILE A 1 331 ? 6.402 -22.656 3.965 1 98.5 331 ILE A N 1
ATOM 2736 C CA . ILE A 1 331 ? 5.949 -21.938 2.781 1 98.5 331 ILE A CA 1
ATOM 2737 C C . ILE A 1 331 ? 4.547 -21.375 3.02 1 98.5 331 ILE A C 1
ATOM 2739 O O . ILE A 1 331 ? 4.266 -20.219 2.695 1 98.5 331 ILE A O 1
ATOM 2743 N N . LEU A 1 332 ? 3.691 -22.188 3.611 1 98.56 332 LEU A N 1
ATOM 2744 C CA . LEU A 1 332 ? 2.311 -21.766 3.826 1 98.56 332 LEU A CA 1
ATOM 2745 C C . LEU A 1 332 ? 2.012 -21.625 5.316 1 98.56 332 LEU A C 1
ATOM 2747 O O . LEU A 1 332 ? 2.49 -22.422 6.129 1 98.56 332 LEU A O 1
ATOM 2751 N N . TYR A 1 333 ? 1.229 -20.609 5.617 1 98.06 333 TYR A N 1
ATOM 2752 C CA . TYR A 1 333 ? 0.633 -20.453 6.941 1 98.06 333 TYR A CA 1
ATOM 2753 C C . TYR A 1 333 ? -0.352 -21.578 7.227 1 98.06 333 TYR A C 1
ATOM 2755 O O . TYR A 1 333 ? -1.072 -22.031 6.332 1 98.06 333 TYR A O 1
ATOM 2763 N N . GLN A 1 334 ? -0.408 -22.078 8.461 1 98.31 334 GLN A N 1
ATOM 2764 C CA . GLN A 1 334 ? -1.197 -23.234 8.852 1 98.31 334 GLN A CA 1
ATOM 2765 C C . GLN A 1 334 ? -2.666 -23.062 8.477 1 98.31 334 GLN A C 1
ATOM 2767 O O . GLN A 1 334 ? -3.297 -23.984 7.957 1 98.31 334 GLN A O 1
ATOM 2772 N N . PRO A 1 335 ? -3.252 -21.906 8.633 1 98.62 335 PRO A N 1
ATOM 2773 C CA . PRO A 1 335 ? -4.656 -21.734 8.25 1 98.62 335 PRO A CA 1
ATOM 2774 C C . PRO A 1 335 ? -4.883 -21.938 6.75 1 98.62 335 PRO A C 1
ATOM 2776 O O . PRO A 1 335 ? -5.973 -22.344 6.336 1 98.62 335 PRO A O 1
ATOM 2779 N N . HIS A 1 336 ? -3.867 -21.641 5.965 1 98.69 336 HIS A N 1
ATOM 2780 C CA . HIS A 1 336 ? -4 -21.922 4.543 1 98.69 336 HIS A CA 1
ATOM 2781 C C . HIS A 1 336 ? -4.078 -23.422 4.281 1 98.69 336 HIS A C 1
ATOM 2783 O O . HIS A 1 336 ? -4.836 -23.859 3.418 1 98.69 336 HIS A O 1
ATOM 2789 N N . LEU A 1 337 ? -3.307 -24.188 5.004 1 98.69 337 LEU A N 1
ATOM 2790 C CA . LEU A 1 337 ? -3.354 -25.641 4.883 1 98.69 337 LEU A CA 1
ATOM 2791 C C . LEU A 1 337 ? -4.723 -26.172 5.281 1 98.69 337 LEU A C 1
ATOM 2793 O O . LEU A 1 337 ? -5.289 -27.016 4.586 1 98.69 337 LEU A O 1
ATOM 2797 N N . GLU A 1 338 ? -5.238 -25.641 6.312 1 98.62 338 GLU A N 1
ATOM 2798 C CA . GLU A 1 338 ? -6.57 -26.031 6.762 1 98.62 338 GLU A CA 1
ATOM 2799 C C . GLU A 1 338 ? -7.637 -25.641 5.742 1 98.62 338 GLU A C 1
ATOM 2801 O O . GLU A 1 338 ? -8.602 -26.375 5.531 1 98.62 338 GLU A O 1
ATOM 2806 N N . ALA A 1 339 ? -7.43 -24.531 5.191 1 98.81 339 ALA A N 1
ATOM 2807 C CA . ALA A 1 339 ? -8.367 -24.078 4.168 1 98.81 339 ALA A CA 1
ATOM 2808 C C . ALA A 1 339 ? -8.383 -25.047 2.98 1 98.81 339 ALA A C 1
ATOM 2810 O O . ALA A 1 339 ? -9.43 -25.25 2.359 1 98.81 339 ALA A O 1
ATOM 2811 N N . MET A 1 340 ? -7.293 -25.594 2.646 1 98.81 340 MET A N 1
ATOM 2812 C CA . MET A 1 340 ? -7.23 -26.547 1.543 1 98.81 340 MET A CA 1
ATOM 2813 C C . MET A 1 340 ? -8.102 -27.766 1.829 1 98.81 340 MET A C 1
ATOM 2815 O O . MET A 1 340 ? -8.773 -28.281 0.932 1 98.81 340 MET A O 1
ATOM 2819 N N . ASP A 1 341 ? -8.07 -28.219 3.059 1 98.81 341 ASP A N 1
ATOM 2820 C CA . ASP A 1 341 ? -8.93 -29.328 3.441 1 98.81 341 ASP A CA 1
ATOM 2821 C C . ASP A 1 341 ? -10.398 -28.969 3.287 1 98.81 341 ASP A C 1
ATOM 2823 O O . ASP A 1 341 ? -11.195 -29.766 2.768 1 98.81 341 ASP A O 1
ATOM 2827 N N . ARG A 1 342 ? -10.742 -27.828 3.799 1 98.69 342 ARG A N 1
ATOM 2828 C CA . ARG A 1 342 ? -12.117 -27.359 3.668 1 98.69 342 ARG A CA 1
ATOM 2829 C C . ARG A 1 342 ? -12.523 -27.266 2.201 1 98.69 342 ARG A C 1
ATOM 2831 O O . ARG A 1 342 ? -13.609 -27.719 1.825 1 98.69 342 ARG A O 1
ATOM 2838 N N . ARG A 1 343 ? -11.695 -26.766 1.407 1 98.88 343 ARG A N 1
ATOM 2839 C CA . ARG A 1 343 ? -11.992 -26.578 -0.009 1 98.88 343 ARG A CA 1
ATOM 2840 C C . ARG A 1 343 ? -12.109 -27.906 -0.732 1 98.88 343 ARG A C 1
ATOM 2842 O O . ARG A 1 343 ? -12.93 -28.062 -1.635 1 98.88 343 ARG A O 1
ATOM 2849 N N . LEU A 1 344 ? -11.234 -28.812 -0.334 1 98.88 344 LEU A N 1
ATOM 2850 C CA . LEU A 1 344 ? -11.32 -30.141 -0.911 1 98.88 344 LEU A CA 1
ATOM 2851 C C . LEU A 1 344 ? -12.703 -30.75 -0.686 1 98.88 344 LEU A C 1
ATOM 2853 O O . LEU A 1 344 ? -13.281 -31.344 -1.598 1 98.88 344 LEU A O 1
ATOM 2857 N N . ARG A 1 345 ? -13.266 -30.609 0.464 1 98.62 345 ARG A N 1
ATOM 2858 C CA . ARG A 1 345 ? -14.602 -31.109 0.77 1 98.62 345 ARG A CA 1
ATOM 2859 C C . ARG A 1 345 ? -15.664 -30.406 -0.066 1 98.62 345 ARG A C 1
ATOM 2861 O O . ARG A 1 345 ? -16.641 -31.016 -0.483 1 98.62 345 ARG A O 1
ATOM 2868 N N . ILE A 1 346 ? -15.453 -29.172 -0.262 1 98.81 346 ILE A N 1
ATOM 2869 C CA . ILE A 1 346 ? -16.391 -28.406 -1.073 1 98.81 346 ILE A CA 1
ATOM 2870 C C . ILE A 1 346 ? -16.375 -28.922 -2.51 1 98.81 346 ILE A C 1
ATOM 2872 O O . ILE A 1 346 ? -17.422 -29.031 -3.145 1 98.81 346 ILE A O 1
ATOM 2876 N N . VAL A 1 347 ? -15.195 -29.234 -3.01 1 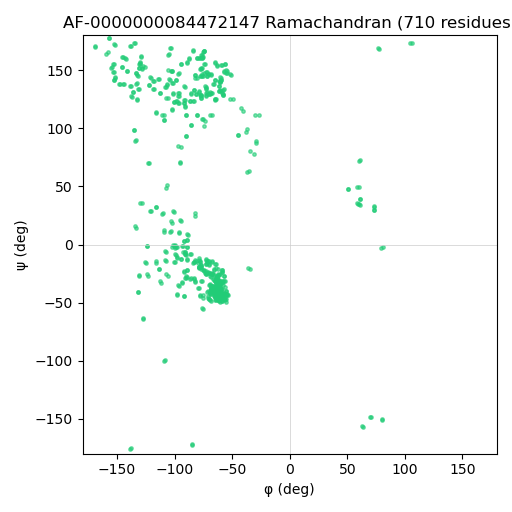98.81 347 VAL A N 1
ATOM 2877 C CA . VAL A 1 347 ? -15.086 -29.781 -4.355 1 98.81 347 VAL A CA 1
ATOM 2878 C C . VAL A 1 347 ? -15.836 -31.109 -4.434 1 98.81 347 VAL A C 1
ATOM 2880 O O . VAL A 1 347 ? -16.594 -31.344 -5.379 1 98.81 347 VAL A O 1
ATOM 2883 N N . LEU A 1 348 ? -15.625 -31.969 -3.48 1 98.69 348 LEU A N 1
ATOM 2884 C CA . LEU A 1 348 ? -16.281 -33.281 -3.459 1 98.69 348 LEU A CA 1
ATOM 2885 C C . LEU A 1 348 ? -17.797 -33.125 -3.398 1 98.69 348 LEU A C 1
ATOM 2887 O O . LEU A 1 348 ? -18.531 -33.875 -4.047 1 98.69 348 LEU A O 1
ATOM 2891 N N . LYS A 1 349 ? -18.25 -32.188 -2.654 1 98.31 349 LYS A N 1
ATOM 2892 C CA . LYS A 1 349 ? -19.688 -31.906 -2.602 1 98.31 349 LYS A CA 1
ATOM 2893 C C . LYS A 1 349 ? -20.203 -31.422 -3.957 1 98.31 349 LYS A C 1
ATOM 2895 O O . LYS A 1 349 ? -21.297 -31.812 -4.379 1 98.31 349 LYS A O 1
ATOM 2900 N N . ALA A 1 350 ? -19.438 -30.594 -4.594 1 98 350 ALA A N 1
ATOM 2901 C CA . ALA A 1 350 ? -19.828 -30.125 -5.922 1 98 350 ALA A CA 1
ATOM 2902 C C . ALA A 1 350 ? -19.969 -31.281 -6.906 1 98 350 ALA A C 1
ATOM 2904 O O . ALA A 1 350 ? -20.891 -31.312 -7.711 1 98 350 ALA A O 1
ATOM 2905 N N . VAL A 1 351 ? -19.031 -32.188 -6.887 1 97.81 351 VAL A N 1
ATOM 2906 C CA . VAL A 1 351 ? -19.078 -33.375 -7.754 1 97.81 351 VAL A CA 1
ATOM 2907 C C . VAL A 1 351 ? -20.312 -34.219 -7.422 1 97.81 351 VAL A C 1
ATOM 2909 O O . VAL A 1 351 ? -21 -34.688 -8.32 1 97.81 351 VAL A O 1
ATOM 2912 N N . SER A 1 352 ? -20.609 -34.375 -6.168 1 96.94 352 SER A N 1
ATOM 2913 C CA . SER A 1 352 ? -21.781 -35.125 -5.734 1 96.94 352 SER A CA 1
ATOM 2914 C C . SER A 1 352 ? -23.078 -34.469 -6.223 1 96.94 352 SER A C 1
ATOM 2916 O O . SER A 1 352 ? -24 -35.188 -6.648 1 96.94 352 SER A O 1
ATOM 2918 N N . ASP A 1 353 ? -23.094 -33.219 -6.145 1 96.19 353 ASP A N 1
ATOM 2919 C CA . ASP A 1 353 ? -24.266 -32.469 -6.613 1 96.19 353 ASP A CA 1
ATOM 2920 C C . ASP A 1 353 ? -24.484 -32.688 -8.109 1 96.19 353 ASP A C 1
ATOM 2922 O O . ASP A 1 353 ? -25.625 -32.75 -8.57 1 96.19 353 ASP A O 1
ATOM 2926 N N . CYS A 1 354 ? -23.438 -32.781 -8.852 1 94.69 354 CYS A N 1
ATOM 2927 C CA . CYS A 1 354 ? -23.516 -33.031 -10.289 1 94.69 354 CYS A CA 1
ATOM 2928 C C . CYS A 1 354 ? -24.047 -34.438 -10.578 1 94.69 354 CYS A C 1
ATOM 2930 O O . CYS A 1 354 ? -24.797 -34.625 -11.539 1 94.69 354 CYS A O 1
ATOM 2932 N N . ILE A 1 355 ? -23.719 -35.344 -9.805 1 88.56 355 ILE A N 1
ATOM 2933 C CA . ILE A 1 355 ? -24.156 -36.719 -9.992 1 88.56 355 ILE A CA 1
ATOM 2934 C C . ILE A 1 355 ? -25.656 -36.844 -9.727 1 88.56 355 ILE A C 1
ATOM 2936 O O . ILE A 1 355 ? -26.359 -37.594 -10.406 1 88.56 355 ILE A O 1
ATOM 2940 N N . GLU A 1 356 ? -26.094 -36.094 -8.844 1 86.75 356 GLU A N 1
ATOM 2941 C CA . GLU A 1 356 ? -27.516 -36.125 -8.523 1 86.75 356 GLU A CA 1
ATOM 2942 C C . GLU A 1 356 ? -28.328 -35.375 -9.555 1 86.75 356 GLU A C 1
ATOM 2944 O O . GLU A 1 356 ? -29.547 -35.562 -9.672 1 86.75 356 GLU A O 1
ATOM 2949 N N . LYS A 1 357 ? -27.875 -34.625 -10.359 1 74.5 357 LYS A N 1
ATOM 2950 C CA . LYS A 1 357 ? -28.578 -33.906 -11.422 1 74.5 357 LYS A CA 1
ATOM 2951 C C . LYS A 1 357 ? -28.844 -34.812 -12.609 1 74.5 357 LYS A C 1
ATOM 2953 O O . LYS A 1 357 ? -29.938 -34.781 -13.18 1 74.5 357 LYS A O 1
ATOM 2958 N N . GLU B 1 1 ? -33.594 62.562 -4.094 1 30.64 1 GLU B N 1
ATOM 2959 C CA . GLU B 1 1 ? -34.062 61.219 -3.764 1 30.64 1 GLU B CA 1
ATOM 2960 C C . GLU B 1 1 ? -32.969 60.438 -3.055 1 30.64 1 GLU B C 1
ATOM 2962 O O . GLU B 1 1 ? -31.875 60.25 -3.6 1 30.64 1 GLU B O 1
ATOM 2967 N N . GLU B 1 2 ? -32.812 60.3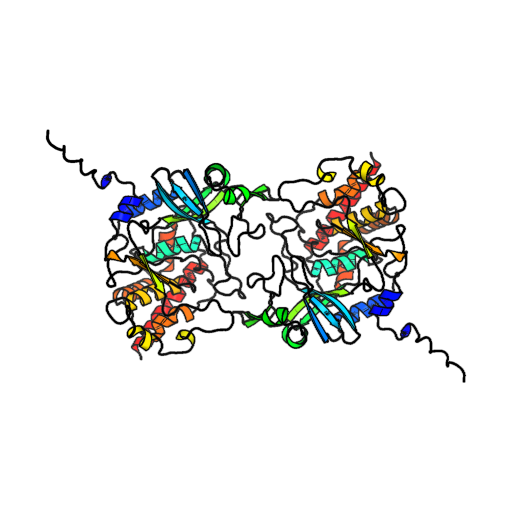12 -1.796 1 31.59 2 GLU B N 1
ATOM 2968 C CA . GLU B 1 2 ? -31.75 60.062 -0.827 1 31.59 2 GLU B CA 1
ATOM 2969 C C . GLU B 1 2 ? -31.312 58.594 -0.861 1 31.59 2 GLU B C 1
ATOM 2971 O O . GLU B 1 2 ? -32.156 57.688 -0.981 1 31.59 2 GLU B O 1
ATOM 2976 N N . PHE B 1 3 ? -30.141 58.312 -1.528 1 36.69 3 PHE B N 1
ATOM 2977 C CA . PHE B 1 3 ? -29.406 57.062 -1.5 1 36.69 3 PHE B CA 1
ATOM 2978 C C . PHE B 1 3 ? -29.578 56.375 -0.151 1 36.69 3 PHE B C 1
ATOM 2980 O O . PHE B 1 3 ? -29.219 56.938 0.887 1 36.69 3 PHE B O 1
ATOM 2987 N N . LEU B 1 4 ? -30.703 55.719 0.127 1 39.12 4 LEU B N 1
ATOM 2988 C CA . LEU B 1 4 ? -30.891 55 1.375 1 39.12 4 LEU B CA 1
ATOM 2989 C C . LEU B 1 4 ? -29.625 54.25 1.772 1 39.12 4 LEU B C 1
ATOM 2991 O O . LEU B 1 4 ? -28.969 53.656 0.927 1 39.12 4 LEU B O 1
ATOM 2995 N N . PRO B 1 5 ? -29 54.656 2.92 1 40.97 5 PRO B N 1
ATOM 2996 C CA . PRO B 1 5 ? -27.75 54.062 3.385 1 40.97 5 PRO B CA 1
ATOM 2997 C C . PRO B 1 5 ? -27.734 52.562 3.307 1 40.97 5 PRO B C 1
ATOM 2999 O O . PRO B 1 5 ? -28.75 51.906 3.557 1 40.97 5 PRO B O 1
ATOM 3002 N N . THR B 1 6 ? -27.266 51.875 2.311 1 41.72 6 THR B N 1
ATOM 3003 C CA . THR B 1 6 ? -27.047 50.438 2.211 1 41.72 6 THR B CA 1
ATOM 3004 C C . THR B 1 6 ? -26.75 49.844 3.582 1 41.72 6 THR B C 1
ATOM 3006 O O . THR B 1 6 ? -25.828 50.25 4.266 1 41.72 6 THR B O 1
ATOM 3009 N N . GLY B 1 7 ? -27.703 49.438 4.395 1 41.44 7 GLY B N 1
ATOM 3010 C CA . GLY B 1 7 ? -27.719 48.969 5.766 1 41.44 7 GLY B CA 1
ATOM 3011 C C . GLY B 1 7 ? -26.531 48.094 6.109 1 41.44 7 GLY B C 1
ATOM 3012 O O . GLY B 1 7 ? -26.172 47.188 5.348 1 41.44 7 GLY B O 1
ATOM 3013 N N . GLU B 1 8 ? -25.422 48.531 6.715 1 46.31 8 GLU B N 1
ATOM 3014 C CA . GLU B 1 8 ? -24.266 47.844 7.277 1 46.31 8 GLU B CA 1
ATOM 3015 C C . GLU B 1 8 ? -24.656 46.531 7.906 1 46.31 8 GLU B C 1
ATOM 3017 O O . GLU B 1 8 ? -25.391 46.5 8.891 1 46.31 8 GLU B O 1
ATOM 3022 N N . THR B 1 9 ? -25.172 45.5 7.289 1 53.78 9 THR B N 1
ATOM 3023 C CA . THR B 1 9 ? -25.422 44.188 7.887 1 53.78 9 THR B CA 1
ATOM 3024 C C . THR B 1 9 ? -24.406 43.906 9 1 53.78 9 THR B C 1
ATOM 3026 O O . THR B 1 9 ? -23.203 44.031 8.805 1 53.78 9 THR B O 1
ATOM 3029 N N . SER B 1 10 ? -24.875 43.875 10.281 1 65.5 10 SER B N 1
ATOM 3030 C CA . SER B 1 10 ? -24.109 43.594 11.5 1 65.5 10 SER B CA 1
ATOM 3031 C C . SER B 1 10 ? -23.281 42.344 11.367 1 65.5 10 SER B C 1
ATOM 3033 O O . SER B 1 10 ? -23.672 41.406 10.672 1 65.5 10 SER B O 1
ATOM 3035 N N . ILE B 1 11 ? -22.031 42.281 11.555 1 71.81 11 ILE B N 1
ATOM 3036 C CA . ILE B 1 11 ? -21.062 41.188 11.586 1 71.81 11 ILE B CA 1
ATOM 3037 C C . ILE B 1 11 ? -21.719 39.938 12.172 1 71.81 11 ILE B C 1
ATOM 3039 O O . ILE B 1 11 ? -21.422 38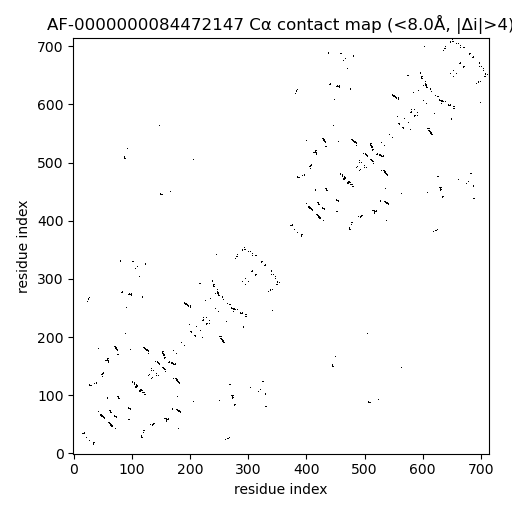.812 11.742 1 71.81 11 ILE B O 1
ATOM 3043 N N . ASP B 1 12 ? -22.766 40.156 12.891 1 77.56 12 ASP B N 1
ATOM 3044 C CA . ASP B 1 12 ? -23.391 39.031 13.586 1 77.56 12 ASP B CA 1
ATOM 3045 C C . ASP B 1 12 ? -24.203 38.188 12.625 1 77.56 12 ASP B C 1
ATOM 3047 O O . ASP B 1 12 ? -24.484 37.031 12.898 1 77.56 12 ASP B O 1
ATOM 3051 N N . SER B 1 13 ? -24.531 38.719 11.484 1 84.69 13 SER B N 1
ATOM 3052 C CA . SER B 1 13 ? -25.359 38 10.531 1 84.69 13 SER B CA 1
ATOM 3053 C C . SER B 1 13 ? -24.516 37.188 9.539 1 84.69 13 SER B C 1
ATOM 3055 O O . SER B 1 13 ? -25.047 36.375 8.789 1 84.69 13 SER B O 1
ATOM 3057 N N . TYR B 1 14 ? -23.281 37.375 9.625 1 92.25 14 TYR B N 1
ATOM 3058 C CA . TYR B 1 14 ? -22.391 36.688 8.688 1 92.25 14 TYR B CA 1
ATOM 3059 C C . TYR B 1 14 ? -22.25 35.219 9.055 1 92.25 14 TYR B C 1
ATOM 3061 O O . TYR B 1 14 ? -22.328 34.844 10.227 1 92.25 14 TYR B O 1
ATOM 3069 N N . PRO B 1 15 ? -22.125 34.375 8.008 1 96.06 15 PRO B N 1
ATOM 3070 C CA . PRO B 1 15 ? -21.766 33 8.336 1 96.06 15 PRO B CA 1
ATOM 3071 C C . PRO B 1 15 ? -20.438 32.906 9.086 1 96.06 15 PRO B C 1
ATOM 3073 O O . PRO B 1 15 ? -19.594 33.781 8.969 1 96.06 15 PRO B O 1
ATOM 3076 N N . ASN B 1 16 ? -20.266 31.859 9.867 1 97.25 16 ASN B N 1
ATOM 3077 C CA . ASN B 1 16 ? -19.125 31.734 10.766 1 97.25 16 ASN B CA 1
ATOM 3078 C C . ASN B 1 16 ? -17.797 31.703 10 1 97.25 16 ASN B C 1
ATOM 3080 O O . ASN B 1 16 ? -16.797 32.219 10.484 1 97.25 16 ASN B O 1
ATOM 3084 N N . TRP B 1 17 ? -17.766 31.109 8.781 1 97.5 17 TRP B N 1
ATOM 3085 C CA . TRP B 1 17 ? -16.531 31.094 7.996 1 97.5 17 TRP B CA 1
ATOM 3086 C C . TRP B 1 17 ? -16.125 32.5 7.598 1 97.5 17 TRP B C 1
ATOM 3088 O O . TRP B 1 17 ? -14.945 32.844 7.562 1 97.5 17 TRP B O 1
ATOM 3098 N N . LEU B 1 18 ? -17.109 33.344 7.316 1 97 18 LEU B N 1
ATOM 3099 C CA . LEU B 1 18 ? -16.812 34.719 6.969 1 97 18 LEU B CA 1
ATOM 3100 C C . LEU B 1 18 ? -16.344 35.5 8.188 1 97 18 LEU B C 1
ATOM 3102 O O . LEU B 1 18 ? -15.445 36.344 8.086 1 97 18 LEU B O 1
ATOM 3106 N N . LYS B 1 19 ? -16.969 35.281 9.344 1 97.12 19 LYS B N 1
ATOM 3107 C CA . LYS B 1 19 ? -16.484 35.875 10.578 1 97.12 19 LYS B CA 1
ATOM 3108 C C . LYS B 1 19 ? -15.023 35.5 10.844 1 97.12 19 LYS B C 1
ATOM 3110 O O . LYS B 1 19 ? -14.234 36.344 11.289 1 97.12 19 LYS B O 1
ATOM 3115 N N . PHE B 1 20 ? -14.68 34.281 10.602 1 97.69 20 PHE B N 1
ATOM 3116 C CA . PHE B 1 20 ? -13.297 33.812 10.695 1 97.69 20 PHE B CA 1
ATOM 3117 C C . PHE B 1 20 ? -12.398 34.594 9.75 1 97.69 20 PHE B C 1
ATOM 3119 O O . PHE B 1 20 ? -11.367 35.156 10.164 1 97.69 20 PHE B O 1
ATOM 3126 N N . HIS B 1 21 ? -12.781 34.75 8.484 1 97.19 21 HIS B N 1
ATOM 3127 C CA . HIS B 1 21 ? -11.984 35.438 7.477 1 97.19 21 HIS B CA 1
ATOM 3128 C C . HIS B 1 21 ? -11.758 36.906 7.855 1 97.19 21 HIS B C 1
ATOM 3130 O O . HIS B 1 21 ? -10.633 37.406 7.785 1 97.19 21 HIS B O 1
ATOM 3136 N N . ILE B 1 22 ? -12.797 37.531 8.32 1 94.88 22 ILE B N 1
ATOM 3137 C CA . ILE B 1 22 ? -12.734 38.938 8.609 1 94.88 22 ILE B CA 1
ATOM 3138 C C . ILE B 1 22 ? -11.93 39.188 9.891 1 94.88 22 ILE B C 1
ATOM 3140 O O . ILE B 1 22 ? -11.352 40.25 10.086 1 94.88 22 ILE B O 1
ATOM 3144 N N . GLY B 1 23 ? -11.875 38.156 10.695 1 95.06 23 GLY B N 1
ATOM 3145 C CA . GLY B 1 23 ? -11.172 38.25 11.969 1 95.06 23 GLY B CA 1
ATOM 3146 C C . GLY B 1 23 ? -9.664 38.156 11.828 1 95.06 23 GLY B C 1
ATOM 3147 O O . GLY B 1 23 ? -8.922 38.469 12.758 1 95.06 23 GLY B O 1
ATOM 3148 N N . ILE B 1 24 ? -9.195 37.719 10.688 1 96.88 24 ILE B N 1
ATOM 3149 C CA . ILE B 1 24 ? -7.758 37.562 10.469 1 96.88 24 ILE B CA 1
ATOM 3150 C C . ILE B 1 24 ? -7.094 38.938 10.445 1 96.88 24 ILE B C 1
ATOM 3152 O O . ILE B 1 24 ? -7.582 39.875 9.789 1 96.88 24 ILE B O 1
ATOM 3156 N N . ASN B 1 25 ? -6.047 39.125 11.172 1 96.38 25 ASN B N 1
ATOM 3157 C CA . ASN B 1 25 ? -5.301 40.375 11.156 1 96.38 25 ASN B CA 1
ATOM 3158 C C . ASN B 1 25 ? -3.793 40.125 11.156 1 96.38 25 ASN B C 1
ATOM 3160 O O . ASN B 1 25 ? -3.346 38.969 11.039 1 96.38 25 ASN B O 1
ATOM 3164 N N . ARG B 1 26 ? -3.029 41.094 11.242 1 95.56 26 ARG B N 1
ATOM 3165 C CA . ARG B 1 26 ? -1.579 41.062 11.086 1 95.56 26 ARG B CA 1
ATOM 3166 C C . ARG B 1 26 ? -0.936 40.188 12.164 1 95.56 26 ARG B C 1
ATOM 3168 O O . ARG B 1 26 ? 0.096 39.562 11.922 1 95.56 26 ARG B O 1
ATOM 3175 N N . TYR B 1 27 ? -1.593 40.031 13.32 1 94.25 27 TYR B N 1
ATOM 3176 C CA . TYR B 1 27 ? -0.926 39.469 14.492 1 94.25 27 TYR B CA 1
ATOM 3177 C C . TYR B 1 27 ? -1.396 38.031 14.742 1 94.25 27 TYR B C 1
ATOM 3179 O O . TYR B 1 27 ? -0.695 37.25 15.391 1 94.25 27 TYR B O 1
ATOM 3187 N N . GLU B 1 28 ? -2.596 37.75 14.305 1 96.12 28 GLU B N 1
ATOM 3188 C CA . GLU B 1 28 ? -3.141 36.469 14.648 1 96.12 28 GLU B CA 1
ATOM 3189 C C . GLU B 1 28 ? -4.133 35.969 13.594 1 96.12 28 GLU B C 1
ATOM 3191 O O . GLU B 1 28 ? -4.883 36.781 13.031 1 96.12 28 GLU B O 1
ATOM 3196 N N . LEU B 1 29 ? -4.121 34.688 13.352 1 97.56 29 LEU B N 1
ATOM 3197 C CA . LEU B 1 29 ? -5.09 34.062 12.445 1 97.56 29 LEU B CA 1
ATOM 3198 C C . LEU B 1 29 ? -6.492 34.094 13.039 1 97.56 29 LEU B C 1
ATOM 3200 O O . LEU B 1 29 ? -7.473 34.281 12.312 1 97.56 29 LEU B O 1
ATOM 3204 N N . TYR B 1 30 ? -6.664 33.938 14.258 1 97.12 30 TYR B N 1
ATOM 3205 C CA . TYR B 1 30 ? -7.871 34.125 15.047 1 97.12 30 TYR B CA 1
ATOM 3206 C C . TYR B 1 30 ? -7.531 34.438 16.5 1 97.12 30 TYR B C 1
ATOM 3208 O O . TYR B 1 30 ? -6.488 34 17 1 97.12 30 TYR B O 1
ATOM 3216 N N . SER B 1 31 ? -8.422 35.156 17.156 1 95 31 SER B N 1
ATOM 3217 C CA . SER B 1 31 ? -8.156 35.594 18.531 1 95 31 SER B CA 1
ATOM 3218 C C . SER B 1 31 ? -8.406 34.469 19.516 1 95 31 SER B C 1
ATOM 3220 O O . SER B 1 31 ? -9.062 33.469 19.188 1 95 31 SER B O 1
ATOM 3222 N N . ARG B 1 32 ? -7.781 34.719 20.672 1 92.31 32 ARG B N 1
ATOM 3223 C CA . ARG B 1 32 ? -7.992 33.781 21.766 1 92.31 32 ARG B CA 1
ATOM 3224 C C . ARG B 1 32 ? -9.461 33.688 22.141 1 92.31 32 ARG B C 1
ATOM 3226 O O . ARG B 1 32 ? -10.133 34.719 22.281 1 92.31 32 ARG B O 1
ATOM 3233 N N . HIS B 1 33 ? -10.055 32.625 22.297 1 87.56 33 HIS B N 1
ATOM 3234 C CA . HIS B 1 33 ? -11.43 32.375 22.688 1 87.56 33 HIS B CA 1
ATOM 3235 C C . HIS B 1 33 ? -12.414 33.031 21.719 1 87.56 33 HIS B C 1
ATOM 3237 O O . HIS B 1 33 ? -13.367 33.688 22.156 1 87.56 33 HIS B O 1
ATOM 3243 N N . ASN B 1 34 ? -12.094 33.062 20.484 1 91.06 34 ASN B N 1
ATOM 3244 C CA . ASN B 1 34 ? -12.984 33.562 19.453 1 91.06 34 ASN B CA 1
ATOM 3245 C C . ASN B 1 34 ? -14.203 32.656 19.266 1 91.06 34 ASN B C 1
ATOM 3247 O O . ASN B 1 34 ? -14.078 31.547 18.766 1 91.06 34 ASN B O 1
ATOM 3251 N N . PRO B 1 35 ? -15.336 33.125 19.625 1 93.38 35 PRO B N 1
ATOM 3252 C CA . PRO B 1 35 ? -16.531 32.281 19.516 1 93.38 35 PRO B CA 1
ATOM 3253 C C . PRO B 1 35 ? -16.828 31.859 18.094 1 93.38 35 PRO B C 1
ATOM 3255 O O . PRO B 1 35 ? -17.422 30.797 17.875 1 93.38 35 PRO B O 1
ATOM 3258 N N . ALA B 1 36 ? -16.391 32.656 17.141 1 95.31 36 ALA B N 1
ATOM 3259 C CA . ALA B 1 36 ? -16.641 32.344 15.742 1 95.31 36 ALA B CA 1
ATOM 3260 C C . ALA B 1 36 ? -15.93 31.047 15.352 1 95.31 36 ALA B C 1
ATOM 3262 O O . ALA B 1 36 ? -16.422 30.297 14.5 1 95.31 36 ALA B O 1
ATOM 3263 N N . ILE B 1 37 ? -14.812 30.797 16 1 97 37 ILE B N 1
ATOM 3264 C CA . ILE B 1 37 ? -14.039 29.594 15.68 1 97 37 ILE B CA 1
ATOM 3265 C C . ILE B 1 37 ? -14.781 28.359 16.172 1 97 37 ILE B C 1
ATOM 3267 O O . ILE B 1 37 ? -14.883 27.359 15.453 1 97 37 ILE B O 1
ATOM 3271 N N . GLU B 1 38 ? -15.273 28.406 17.375 1 95.81 38 GLU B N 1
ATOM 3272 C CA . GLU B 1 38 ? -16.047 27.281 17.891 1 95.81 38 GLU B CA 1
ATOM 3273 C C . GLU B 1 38 ? -17.281 27.031 17.047 1 95.81 38 GLU B C 1
ATOM 3275 O O . GLU B 1 38 ? -17.641 25.875 16.781 1 95.81 38 GLU B O 1
ATOM 3280 N N . ALA B 1 39 ? -17.906 28.094 16.656 1 97.31 39 ALA B N 1
ATOM 3281 C CA . ALA B 1 39 ? -19.094 27.969 15.82 1 97.31 39 ALA B CA 1
ATOM 3282 C C . ALA B 1 39 ? -18.75 27.406 14.445 1 97.31 39 ALA B C 1
ATOM 3284 O O . ALA B 1 39 ? -19.516 26.625 13.867 1 97.31 39 ALA B O 1
ATOM 3285 N N . LEU B 1 40 ? -17.641 27.875 13.93 1 98.25 40 LEU B N 1
ATOM 3286 C CA . LEU B 1 40 ? -17.172 27.391 12.633 1 98.25 40 LEU B CA 1
ATOM 3287 C C . LEU B 1 40 ? -16.875 25.891 12.695 1 98.25 40 LEU B C 1
ATOM 3289 O O . LEU B 1 40 ? -17.203 25.141 11.766 1 98.25 40 LEU B O 1
ATOM 3293 N N . LEU B 1 41 ? -16.281 25.438 13.797 1 98.19 41 LEU B N 1
ATOM 3294 C CA . LEU B 1 41 ? -16.016 24.016 13.984 1 98.19 41 LEU B CA 1
ATOM 3295 C C . LEU B 1 41 ? -17.297 23.219 13.984 1 98.19 41 LEU B C 1
ATOM 3297 O O . LEU B 1 41 ? -17.359 22.125 13.414 1 98.19 41 LEU B O 1
ATOM 3301 N N . GLN B 1 42 ? -18.312 23.781 14.562 1 97.81 42 GLN B N 1
ATOM 3302 C CA . GLN B 1 42 ? -19.609 23.109 14.547 1 97.81 42 GLN B CA 1
ATOM 3303 C C . GLN B 1 42 ? -20.188 23.062 13.141 1 97.81 42 GLN B C 1
ATOM 3305 O O . GLN B 1 42 ? -20.812 22.078 12.758 1 97.81 42 GLN B O 1
ATOM 3310 N N . ASP B 1 43 ? -19.984 24.141 12.398 1 98.19 43 ASP B N 1
ATOM 3311 C CA . ASP B 1 43 ? -20.438 24.156 11.008 1 98.19 43 ASP B CA 1
ATOM 3312 C C . ASP B 1 43 ? -19.75 23.062 10.188 1 98.19 43 ASP B C 1
ATOM 3314 O O . ASP B 1 43 ? -20.406 22.391 9.391 1 98.19 43 ASP B O 1
ATOM 3318 N N . LEU B 1 44 ? -18.469 22.906 10.391 1 98.62 44 LEU B N 1
ATOM 3319 C CA . LEU B 1 44 ? -17.703 21.922 9.641 1 98.62 44 LEU B CA 1
ATOM 3320 C C . LEU B 1 44 ? -18.266 20.516 9.883 1 98.62 44 LEU B C 1
ATOM 3322 O O . LEU B 1 44 ? -18.266 19.688 8.977 1 98.62 44 LEU B O 1
ATOM 3326 N N . VAL B 1 45 ? -18.766 20.281 11.047 1 97.81 45 VAL B N 1
ATOM 3327 C CA . VAL B 1 45 ? -19.203 18.953 11.461 1 97.81 45 VAL B CA 1
ATOM 3328 C C . VAL B 1 45 ? -20.641 18.719 11.016 1 97.81 45 VAL B C 1
ATOM 3330 O O . VAL B 1 45 ? -21.016 17.594 10.672 1 97.81 45 VAL B O 1
ATOM 3333 N N . SER B 1 46 ? -21.469 19.797 10.906 1 96.75 46 SER B N 1
ATOM 3334 C CA . SER B 1 46 ? -22.906 19.547 10.859 1 96.75 46 SER B CA 1
ATOM 3335 C C . SER B 1 46 ? -23.531 20.156 9.602 1 96.75 46 SER B C 1
ATOM 3337 O O . SER B 1 46 ? -24.609 19.719 9.18 1 96.75 46 SER B O 1
ATOM 3339 N N . GLN B 1 47 ? -22.922 21.203 9.031 1 97.62 47 GLN B N 1
ATOM 3340 C CA . GLN B 1 47 ? -23.531 21.891 7.887 1 97.62 47 GLN B CA 1
ATOM 3341 C C . GLN B 1 47 ? -23.703 20.922 6.711 1 97.62 47 GLN B C 1
ATOM 3343 O O . GLN B 1 47 ? -22.844 20.078 6.461 1 97.62 47 GLN B O 1
ATOM 3348 N N . LYS B 1 48 ? -24.766 21.094 5.984 1 98.38 48 LYS B N 1
ATOM 3349 C CA . LYS B 1 48 ? -25.062 20.25 4.836 1 98.38 48 LYS B CA 1
ATOM 3350 C C . LYS B 1 48 ? -24.078 20.5 3.701 1 98.38 48 LYS B C 1
ATOM 3352 O O . LYS B 1 48 ? -23.828 21.641 3.334 1 98.38 48 LYS B O 1
ATOM 3357 N N . ILE B 1 49 ? -23.531 19.422 3.219 1 98.62 49 ILE B N 1
ATOM 3358 C CA . ILE B 1 49 ? -22.641 19.516 2.066 1 98.62 49 ILE B CA 1
ATOM 3359 C C . ILE B 1 49 ? -23.453 19.594 0.782 1 98.62 49 ILE B C 1
ATOM 3361 O O . ILE B 1 49 ? -24.312 18.719 0.532 1 98.62 49 ILE B O 1
ATOM 3365 N N . THR B 1 50 ? -23.172 20.547 -0.067 1 98.44 50 THR B N 1
ATOM 3366 C CA . THR B 1 50 ? -24 20.734 -1.247 1 98.44 50 THR B CA 1
ATOM 3367 C C . THR B 1 50 ? -23.219 20.422 -2.52 1 98.44 50 THR B C 1
ATOM 3369 O O . THR B 1 50 ? -23.812 20.172 -3.572 1 98.44 50 THR B O 1
ATOM 3372 N N . SER B 1 51 ? -21.938 20.469 -2.404 1 97.94 51 SER B N 1
ATOM 3373 C CA . SER B 1 51 ? -21.109 20.172 -3.566 1 97.94 51 SER B CA 1
ATOM 3374 C C . SER B 1 51 ? -19.75 19.641 -3.148 1 97.94 51 SER B C 1
ATOM 3376 O O . SER B 1 51 ? -19.219 20.016 -2.1 1 97.94 51 SER B O 1
ATOM 3378 N N . VAL B 1 52 ? -19.188 18.766 -3.994 1 98.38 52 VAL B N 1
ATOM 3379 C CA . VAL B 1 52 ? -17.875 18.188 -3.756 1 98.38 52 VAL B CA 1
ATOM 3380 C C . VAL B 1 52 ? -17.078 18.141 -5.059 1 98.38 52 VAL B C 1
ATOM 3382 O O . VAL B 1 52 ? -17.625 17.828 -6.117 1 98.38 52 VAL B O 1
ATOM 3385 N N . ALA B 1 53 ? -15.82 18.516 -4.961 1 96.94 53 ALA B N 1
ATOM 3386 C CA . ALA B 1 53 ? -14.922 18.438 -6.109 1 96.94 53 ALA B CA 1
ATOM 3387 C C . ALA B 1 53 ? -13.523 17.984 -5.68 1 96.94 53 ALA B C 1
ATOM 3389 O O . ALA B 1 53 ? -13.109 18.25 -4.547 1 96.94 53 ALA B O 1
ATOM 3390 N N . MET B 1 54 ? -12.867 17.312 -6.57 1 95.25 54 MET B N 1
ATOM 3391 C CA . MET B 1 54 ? -11.492 16.906 -6.289 1 95.25 54 MET B CA 1
ATOM 3392 C C . MET B 1 54 ? -10.547 18.094 -6.348 1 95.25 54 MET B C 1
ATOM 3394 O O . MET B 1 54 ? -10.664 18.938 -7.234 1 95.25 54 MET B O 1
ATOM 3398 N N . LYS B 1 55 ? -9.703 18.172 -5.359 1 92.69 55 LYS B N 1
ATOM 3399 C CA . LYS B 1 55 ? -8.617 19.141 -5.457 1 92.69 55 LYS B CA 1
ATOM 3400 C C . LYS B 1 55 ? -7.57 18.688 -6.473 1 92.69 55 LYS B C 1
ATOM 3402 O O . LYS B 1 55 ? -7.121 17.547 -6.441 1 92.69 55 LYS B O 1
ATOM 3407 N N . SER B 1 56 ? -7.23 19.469 -7.359 1 81.56 56 SER B N 1
ATOM 3408 C CA . SER B 1 56 ? -6.273 19.109 -8.406 1 81.56 56 SER B CA 1
ATOM 3409 C C . SER B 1 56 ? -4.863 18.984 -7.844 1 81.56 56 SER B C 1
ATOM 3411 O O . SER B 1 56 ? -4.504 19.688 -6.891 1 81.56 56 SER B O 1
ATOM 3413 N N . GLY B 1 57 ? -4.18 18.109 -8.43 1 74.69 57 GLY B N 1
ATOM 3414 C CA . GLY B 1 57 ? -2.773 17.984 -8.094 1 74.69 57 GLY B CA 1
ATOM 3415 C C . GLY B 1 57 ? -2.539 17.266 -6.773 1 74.69 57 GLY B C 1
ATOM 3416 O O . GLY B 1 57 ? -3.49 16.844 -6.117 1 74.69 57 GLY B O 1
ATOM 3417 N N . GLY B 1 58 ? -1.414 16.906 -6.496 1 77.94 58 GLY B N 1
ATOM 3418 C CA . GLY B 1 58 ? -1.007 16.297 -5.242 1 77.94 58 GLY B CA 1
ATOM 3419 C C . GLY B 1 58 ? -0.742 14.805 -5.371 1 77.94 58 GLY B C 1
ATOM 3420 O O . GLY B 1 58 ? -1.063 14.203 -6.395 1 77.94 58 GLY B O 1
ATOM 3421 N N . THR B 1 59 ? -0.261 14.297 -4.328 1 78.81 59 THR B N 1
ATOM 3422 C CA . THR B 1 59 ? 0.09 12.883 -4.312 1 78.81 59 THR B CA 1
ATOM 3423 C C . THR B 1 59 ? -1.076 12.047 -3.805 1 78.81 59 THR B C 1
ATOM 3425 O O . THR B 1 59 ? -1.173 10.852 -4.117 1 78.81 59 THR B O 1
ATOM 3428 N N . GLN B 1 60 ? -1.941 12.734 -3.057 1 88.81 60 GLN B N 1
ATOM 3429 C CA . GLN B 1 60 ? -3.055 12.023 -2.441 1 88.81 60 GLN B CA 1
ATOM 3430 C C . GLN B 1 60 ? -4.383 12.719 -2.734 1 88.81 60 GLN B C 1
ATOM 3432 O O . GLN B 1 60 ? -4.41 13.906 -3.064 1 88.81 60 GLN B O 1
ATOM 3437 N N . LEU B 1 61 ? -5.438 11.984 -2.559 1 91.75 61 LEU B N 1
ATOM 3438 C CA . LEU B 1 61 ? -6.762 12.508 -2.867 1 91.75 61 LEU B CA 1
ATOM 3439 C C . LEU B 1 61 ? -7.242 13.453 -1.769 1 91.75 61 LEU B C 1
ATOM 3441 O O . LEU B 1 61 ? -7.156 13.125 -0.583 1 91.75 61 LEU B O 1
ATOM 3445 N N . LYS B 1 62 ? -7.66 14.609 -2.133 1 95 62 LYS B N 1
ATOM 3446 C CA . LYS B 1 62 ? -8.344 15.586 -1.291 1 95 62 LYS B CA 1
ATOM 3447 C C . LYS B 1 62 ? -9.586 16.141 -1.983 1 95 62 LYS B C 1
ATOM 3449 O O . LYS B 1 62 ? -9.617 16.266 -3.209 1 95 62 LYS B O 1
ATOM 3454 N N . LEU B 1 63 ? -10.562 16.406 -1.2 1 97.69 63 LEU B N 1
ATOM 3455 C CA . LEU B 1 63 ? -11.805 16.906 -1.771 1 97.69 63 LEU B CA 1
ATOM 3456 C C . LEU B 1 63 ? -12.117 18.297 -1.238 1 97.69 63 LEU B C 1
ATOM 3458 O O . LEU B 1 63 ? -11.891 18.594 -0.06 1 97.69 63 LEU B O 1
ATOM 3462 N N . ILE B 1 64 ? -12.602 19.141 -2.084 1 97.88 64 ILE B N 1
ATOM 3463 C CA . ILE B 1 64 ? -13.164 20.422 -1.686 1 97.88 64 ILE B CA 1
ATOM 3464 C C . ILE B 1 64 ? -14.664 20.281 -1.451 1 97.88 64 ILE B C 1
ATOM 3466 O O . ILE B 1 64 ? -15.406 19.922 -2.363 1 97.88 64 ILE B O 1
ATOM 3470 N N . MET B 1 65 ? -15.078 20.594 -0.315 1 98.5 65 MET B N 1
ATOM 3471 C CA . MET B 1 65 ? -16.5 20.5 0.032 1 98.5 65 MET B CA 1
ATOM 3472 C C . MET B 1 65 ? -17.094 21.875 0.256 1 98.5 65 MET B C 1
ATOM 3474 O O . MET B 1 65 ? -16.531 22.703 0.973 1 98.5 65 MET B O 1
ATOM 3478 N N . THR B 1 66 ? -18.188 22.062 -0.389 1 98.5 66 THR B N 1
ATOM 3479 C CA . THR B 1 66 ? -18.953 23.297 -0.217 1 98.5 66 THR B CA 1
ATOM 3480 C C . THR B 1 66 ? -20.203 23.031 0.599 1 98.5 66 THR B C 1
ATOM 3482 O O . THR B 1 66 ? -20.922 22.062 0.35 1 98.5 66 THR B O 1
ATOM 3485 N N . PHE B 1 67 ? -20.438 23.969 1.49 1 98.38 67 PHE B N 1
ATOM 3486 C CA . PHE B 1 67 ? -21.562 23.797 2.402 1 98.38 67 PHE B CA 1
ATOM 3487 C C . PHE B 1 67 ? -22.734 24.688 1.997 1 98.38 67 PHE B C 1
ATOM 3489 O O . PHE B 1 67 ? -22.609 25.531 1.115 1 98.38 67 PHE B O 1
ATOM 3496 N N . GLN B 1 68 ? -23.875 24.453 2.605 1 97.5 68 GLN B N 1
ATOM 3497 C CA . GLN B 1 68 ? -25.109 25.172 2.328 1 97.5 68 GLN B CA 1
ATOM 3498 C C . GLN B 1 68 ? -24.922 26.672 2.574 1 97.5 68 GLN B C 1
ATOM 3500 O O . GLN B 1 68 ? -25.516 27.5 1.874 1 97.5 68 GLN B O 1
ATOM 3505 N N . ASN B 1 69 ? -24.062 27.016 3.512 1 95.69 69 ASN B N 1
ATOM 3506 C CA . ASN B 1 69 ? -23.812 28.422 3.809 1 95.69 69 ASN B CA 1
ATOM 3507 C C . ASN B 1 69 ? -22.703 28.984 2.941 1 95.69 69 ASN B C 1
ATOM 3509 O O . ASN B 1 69 ? -22.125 30.031 3.26 1 95.69 69 ASN B O 1
ATOM 3513 N N . TYR B 1 70 ? -22.25 28.25 1.979 1 95.19 70 TYR B N 1
ATOM 3514 C CA . TYR B 1 70 ? -21.297 28.641 0.946 1 95.19 70 TYR B CA 1
ATOM 3515 C C . TYR B 1 70 ? -19.875 28.578 1.47 1 95.19 70 TYR B C 1
ATOM 3517 O O . TYR B 1 70 ? -18.922 28.859 0.737 1 95.19 70 TYR B O 1
ATOM 3525 N N . GLY B 1 71 ? -19.766 28.234 2.736 1 97.31 71 GLY B N 1
ATOM 3526 C CA . GLY B 1 71 ? -18.438 27.938 3.227 1 97.31 71 GLY B CA 1
ATOM 3527 C C . GLY B 1 71 ? -17.797 26.734 2.551 1 97.31 71 GLY B C 1
ATOM 3528 O O . GLY B 1 71 ? -18.516 25.875 2.035 1 97.31 71 GLY B O 1
ATOM 3529 N N . GLN B 1 72 ? -16.422 26.734 2.541 1 98.12 72 GLN B N 1
ATOM 3530 C CA . GLN B 1 72 ? -15.703 25.625 1.929 1 98.12 72 GLN B CA 1
ATOM 3531 C C . GLN B 1 72 ? -14.656 25.047 2.879 1 98.12 72 GLN B C 1
ATOM 3533 O O . GLN B 1 72 ? -14.148 25.766 3.748 1 98.12 72 GLN B O 1
ATOM 3538 N N . ALA B 1 73 ? -14.414 23.812 2.686 1 98.56 73 ALA B N 1
ATOM 3539 C CA . ALA B 1 73 ? -13.398 23.125 3.482 1 98.56 73 ALA B CA 1
ATOM 3540 C C . ALA B 1 73 ? -12.68 22.062 2.658 1 98.56 73 ALA B C 1
ATOM 3542 O O . ALA B 1 73 ? -13.195 21.625 1.629 1 98.56 73 ALA B O 1
ATOM 3543 N N . LEU B 1 74 ? -11.477 21.812 3.035 1 98 74 LEU B N 1
ATOM 3544 C CA . LEU B 1 74 ? -10.695 20.734 2.445 1 98 74 LEU B CA 1
ATOM 3545 C C . LEU B 1 74 ? -10.875 19.438 3.236 1 98 74 LEU B C 1
ATOM 3547 O O . LEU B 1 74 ? -10.562 19.391 4.43 1 98 74 LEU B O 1
ATOM 3551 N N . PHE B 1 75 ? -11.391 18.438 2.561 1 98 75 PHE B N 1
ATOM 3552 C CA . PHE B 1 75 ? -11.625 17.141 3.182 1 98 75 PHE B CA 1
ATOM 3553 C C . PHE B 1 75 ? -10.469 16.188 2.887 1 98 75 PHE B C 1
ATOM 3555 O O . PHE B 1 75 ? -10.148 15.938 1.724 1 98 75 PHE B O 1
ATOM 3562 N N . LYS B 1 76 ? -9.805 15.672 3.91 1 96.62 76 LYS B N 1
ATOM 3563 C CA . LYS B 1 76 ? -8.836 14.586 3.836 1 96.62 76 LYS B CA 1
ATOM 3564 C C . LYS B 1 76 ? -9.391 13.312 4.469 1 96.62 76 LYS B C 1
ATOM 3566 O O . LYS B 1 76 ? -9.5 13.219 5.691 1 96.62 76 LYS B O 1
ATOM 3571 N N . PRO B 1 77 ? -9.727 12.344 3.65 1 96.56 77 PRO B N 1
ATOM 3572 C CA . PRO B 1 77 ? -10.336 11.125 4.191 1 96.56 77 PRO B CA 1
ATOM 3573 C C . PRO B 1 77 ? -9.32 10.234 4.91 1 96.56 77 PRO B C 1
ATOM 3575 O O . PRO B 1 77 ? -8.117 10.336 4.664 1 96.56 77 PRO B O 1
ATOM 3578 N N . MET B 1 78 ? -9.828 9.445 5.809 1 96.62 78 MET B N 1
ATOM 3579 C CA . MET B 1 78 ? -9.008 8.461 6.504 1 96.62 78 MET B CA 1
ATOM 3580 C C . MET B 1 78 ? -8.469 7.414 5.531 1 96.62 78 MET B C 1
ATOM 3582 O O . MET B 1 78 ? -9.242 6.793 4.797 1 96.62 78 MET B O 1
ATOM 3586 N N . LYS B 1 79 ? -7.203 7.293 5.566 1 91.75 79 LYS B N 1
ATOM 3587 C CA . LYS B 1 79 ? -6.566 6.234 4.789 1 91.75 79 LYS B CA 1
ATOM 3588 C C . LYS B 1 79 ? -5.953 5.176 5.703 1 91.75 79 LYS B C 1
ATOM 3590 O O . LYS B 1 79 ? -5.895 3.998 5.348 1 91.75 79 LYS B O 1
ATOM 3595 N N . GLN B 1 80 ? -5.488 5.633 6.828 1 91.69 80 GLN B N 1
ATOM 3596 C CA . GLN B 1 80 ? -4.852 4.754 7.809 1 91.69 80 GLN B CA 1
ATOM 3597 C C . GLN B 1 80 ? -5.504 4.895 9.18 1 91.69 80 GLN B C 1
ATOM 3599 O O . GLN B 1 80 ? -6.02 5.961 9.523 1 91.69 80 GLN B O 1
ATOM 3604 N N . THR B 1 81 ? -5.391 3.82 9.898 1 92.88 81 THR B N 1
ATOM 3605 C CA . THR B 1 81 ? -5.91 3.877 11.266 1 92.88 81 THR B CA 1
ATOM 3606 C C . THR B 1 81 ? -4.98 4.68 12.164 1 92.88 81 THR B C 1
ATOM 3608 O O . THR B 1 81 ? -3.826 4.934 11.805 1 92.88 81 THR B O 1
ATOM 3611 N N . ARG B 1 82 ? -5.465 5.016 13.312 1 94.88 82 ARG B N 1
ATOM 3612 C CA . ARG B 1 82 ? -4.73 5.867 14.25 1 94.88 82 ARG B CA 1
ATOM 3613 C C . ARG B 1 82 ? -3.506 5.145 14.797 1 94.88 82 ARG B C 1
ATOM 3615 O O . ARG B 1 82 ? -2.52 5.781 15.172 1 94.88 82 ARG B O 1
ATOM 3622 N N . GLU B 1 83 ? -3.586 3.812 14.789 1 95.56 83 GLU B N 1
ATOM 3623 C CA . GLU B 1 83 ? -2.549 3.016 15.438 1 95.56 83 GLU B CA 1
ATOM 3624 C C . GLU B 1 83 ? -1.418 2.684 14.469 1 95.56 83 GLU B C 1
ATOM 3626 O O . GLU B 1 83 ? -0.313 2.336 14.891 1 95.56 83 GLU B O 1
ATOM 3631 N N . GLN B 1 84 ? -1.744 2.742 13.273 1 94.5 84 GLN B N 1
ATOM 3632 C CA . GLN B 1 84 ? -0.786 2.297 12.266 1 94.5 84 GLN B CA 1
ATOM 3633 C C . GLN B 1 84 ? 0.387 3.266 12.156 1 94.5 84 GLN B C 1
ATOM 3635 O O . GLN B 1 84 ? 0.189 4.469 11.977 1 94.5 84 GLN B O 1
ATOM 3640 N N . GLU B 1 85 ? 1.63 2.734 12.219 1 95.62 85 GLU B N 1
ATOM 3641 C CA . GLU B 1 85 ? 2.832 3.539 12.023 1 95.62 85 GLU B CA 1
ATOM 3642 C C . GLU B 1 85 ? 3.303 3.486 10.57 1 95.62 85 GLU B C 1
ATOM 3644 O O . GLU B 1 85 ? 2.975 2.549 9.844 1 95.62 85 GLU B O 1
ATOM 3649 N N . THR B 1 86 ? 4.004 4.512 10.211 1 94 86 THR B N 1
ATOM 3650 C CA . THR B 1 86 ? 4.73 4.465 8.953 1 94 86 THR B CA 1
ATOM 3651 C C . THR B 1 86 ? 5.711 3.297 8.93 1 94 86 THR B C 1
ATOM 3653 O O . THR B 1 86 ? 6.469 3.098 9.883 1 94 86 THR B O 1
ATOM 3656 N N . PRO B 1 87 ? 5.645 2.5 7.867 1 91.62 87 PRO B N 1
ATOM 3657 C CA . PRO B 1 87 ? 6.609 1.401 7.777 1 91.62 87 PRO B CA 1
ATOM 3658 C C . PRO B 1 87 ? 8.055 1.877 7.879 1 91.62 87 PRO B C 1
ATOM 3660 O O . PRO B 1 87 ? 8.391 2.953 7.379 1 91.62 87 PRO B O 1
ATOM 3663 N N . PRO B 1 88 ? 8.898 1.056 8.453 1 91.94 88 PRO B N 1
ATOM 3664 C CA . PRO B 1 88 ? 10.273 1.488 8.734 1 91.94 88 PRO B CA 1
ATOM 3665 C C . PRO B 1 88 ? 11.062 1.811 7.465 1 91.94 88 PRO B C 1
ATOM 3667 O O . PRO B 1 88 ? 11.953 2.664 7.488 1 91.94 88 PRO B O 1
ATOM 3670 N N . ASP B 1 89 ? 10.711 1.198 6.379 1 92.56 89 ASP B N 1
ATOM 3671 C CA . ASP B 1 89 ? 11.5 1.378 5.164 1 92.56 89 ASP B CA 1
ATOM 3672 C C . ASP B 1 89 ? 11 2.566 4.352 1 92.56 89 ASP B C 1
ATOM 3674 O O . ASP B 1 89 ? 11.609 2.945 3.352 1 92.56 89 ASP B O 1
ATOM 3678 N N . PHE B 1 90 ? 9.961 3.238 4.77 1 91.5 90 PHE B N 1
ATOM 3679 C CA . PHE B 1 90 ? 9.375 4.336 4.016 1 91.5 90 PHE B CA 1
ATOM 3680 C C . PHE B 1 90 ? 10.125 5.637 4.273 1 91.5 90 PHE B C 1
ATOM 3682 O O . PHE B 1 90 ? 10.477 5.941 5.414 1 91.5 90 PHE B O 1
ATOM 3689 N N . PHE B 1 91 ? 10.406 6.289 3.148 1 89.5 91 PHE B N 1
ATOM 3690 C CA . PHE B 1 91 ? 10.812 7.684 3.285 1 89.5 91 PHE B CA 1
ATOM 3691 C C . PHE B 1 91 ? 9.672 8.531 3.842 1 89.5 91 PHE B C 1
ATOM 3693 O O . PHE B 1 91 ? 8.5 8.164 3.709 1 89.5 91 PHE B O 1
ATOM 3700 N N . TYR B 1 92 ? 10.016 9.617 4.434 1 87.5 92 TYR B N 1
ATOM 3701 C CA . TYR B 1 92 ? 9.023 10.484 5.059 1 87.5 92 TYR B CA 1
ATOM 3702 C C . TYR B 1 92 ? 7.984 10.953 4.043 1 87.5 92 TYR B C 1
ATOM 3704 O O . TYR B 1 92 ? 6.836 11.219 4.398 1 87.5 92 TYR B O 1
ATOM 3712 N N . PHE B 1 93 ? 8.289 10.984 2.766 1 86.31 93 PHE B N 1
ATOM 3713 C CA . PHE B 1 93 ? 7.414 11.539 1.74 1 86.31 93 PHE B CA 1
ATOM 3714 C C . PHE B 1 93 ? 6.652 10.438 1.021 1 86.31 93 PHE B C 1
ATOM 3716 O O . PHE B 1 93 ? 5.828 10.711 0.147 1 86.31 93 PHE B O 1
ATOM 3723 N N . SER B 1 94 ? 6.914 9.203 1.409 1 84.69 94 SER B N 1
ATOM 3724 C CA . SER B 1 94 ? 6.258 8.07 0.759 1 84.69 94 SER B CA 1
ATOM 3725 C C . SER B 1 94 ? 5.012 7.641 1.521 1 84.69 94 SER B C 1
ATOM 3727 O O . SER B 1 94 ? 4.16 6.93 0.98 1 84.69 94 SER B O 1
ATOM 3729 N N . ASP B 1 95 ? 4.848 8.117 2.662 1 86 95 ASP B N 1
ATOM 3730 C CA . ASP B 1 95 ? 3.74 7.699 3.518 1 86 95 ASP B CA 1
ATOM 3731 C C . ASP B 1 95 ? 2.471 8.484 3.193 1 86 95 ASP B C 1
ATOM 3733 O O . ASP B 1 95 ? 2.51 9.461 2.445 1 86 95 ASP B O 1
ATOM 3737 N N . TYR B 1 96 ? 1.327 8 3.721 1 85.19 96 TYR B N 1
ATOM 3738 C CA . TYR B 1 96 ? 0.051 8.688 3.547 1 85.19 96 TYR B CA 1
ATOM 3739 C C . TYR B 1 96 ? -0.058 9.883 4.484 1 85.19 96 TYR B C 1
ATOM 3741 O O . TYR B 1 96 ? 0.583 9.914 5.539 1 85.19 96 TYR B O 1
ATOM 3749 N N . GLU B 1 97 ? -0.82 10.844 3.979 1 91.62 97 GLU B N 1
ATOM 3750 C CA . GLU B 1 97 ? -1.231 11.922 4.867 1 91.62 97 GLU B CA 1
ATOM 3751 C C . GLU B 1 97 ? -2.385 11.492 5.77 1 91.62 97 GLU B C 1
ATOM 3753 O O . GLU B 1 97 ? -3.379 10.938 5.293 1 91.62 97 GLU B O 1
ATOM 3758 N N . ARG B 1 98 ? -2.227 11.781 7.016 1 96.25 98 ARG B N 1
ATOM 3759 C CA . ARG B 1 98 ? -3.189 11.297 7.996 1 96.25 98 ARG B CA 1
ATOM 3760 C C . ARG B 1 98 ? -4.234 12.359 8.312 1 96.25 98 ARG B C 1
ATOM 3762 O O . ARG B 1 98 ? -3.891 13.492 8.656 1 96.25 98 ARG B O 1
ATOM 3769 N N . HIS B 1 99 ? -5.492 11.906 8.25 1 97.69 99 HIS B N 1
ATOM 3770 C CA . HIS B 1 99 ? -6.574 12.828 8.602 1 97.69 99 HIS B CA 1
ATOM 3771 C C . HIS B 1 99 ? -6.496 13.227 10.07 1 97.69 99 HIS B C 1
ATOM 3773 O O . HIS B 1 99 ? -6.727 14.383 10.414 1 97.69 99 HIS B O 1
ATOM 3779 N N . ASN B 1 100 ? -6.148 12.312 10.922 1 98.38 100 ASN B N 1
ATOM 3780 C CA . ASN B 1 100 ? -6.125 12.578 12.359 1 98.38 100 ASN B CA 1
ATOM 3781 C C . ASN B 1 100 ? -4.957 13.484 12.742 1 98.38 100 ASN B C 1
ATOM 3783 O O . ASN B 1 100 ? -5.023 14.203 13.734 1 98.38 100 ASN B O 1
ATOM 3787 N N . ALA B 1 101 ? -3.945 13.453 11.938 1 98.44 101 ALA B N 1
ATOM 3788 C CA . ALA B 1 101 ? -2.832 14.367 12.172 1 98.44 101 ALA B CA 1
ATOM 3789 C C . ALA B 1 101 ? -3.264 15.82 11.977 1 98.44 101 ALA B C 1
ATOM 3791 O O . ALA B 1 101 ? -2.852 16.703 12.727 1 98.44 101 ALA B O 1
ATOM 3792 N N . GLU B 1 102 ? -4.062 16.031 10.984 1 98.44 102 GLU B N 1
ATOM 3793 C CA . GLU B 1 102 ? -4.586 17.375 10.734 1 98.44 102 GLU B CA 1
ATOM 3794 C C . GLU B 1 102 ? -5.391 17.875 11.922 1 98.44 102 GLU B C 1
ATOM 3796 O O . GLU B 1 102 ? -5.242 19.031 12.328 1 98.44 102 GLU B O 1
ATOM 3801 N N . ILE B 1 103 ? -6.164 17.047 12.438 1 98.75 103 ILE B N 1
ATOM 3802 C CA . ILE B 1 103 ? -7.023 17.406 13.555 1 98.75 103 ILE B CA 1
ATOM 3803 C C . ILE B 1 103 ? -6.176 17.656 14.797 1 98.75 103 ILE B C 1
ATOM 3805 O O . ILE B 1 103 ? -6.328 18.672 15.477 1 98.75 103 ILE B O 1
ATOM 3809 N N . ALA B 1 104 ? -5.312 16.734 15.031 1 98.88 104 ALA B N 1
ATOM 3810 C CA . ALA B 1 104 ? -4.461 16.844 16.203 1 98.88 104 ALA B CA 1
ATOM 3811 C C . ALA B 1 104 ? -3.586 18.094 16.141 1 98.88 104 ALA B C 1
ATOM 3813 O O . ALA B 1 104 ? -3.35 18.75 17.156 1 98.88 104 ALA B O 1
ATOM 3814 N N . ALA B 1 105 ? -3.117 18.391 14.992 1 98.88 105 ALA B N 1
ATOM 3815 C CA . ALA B 1 105 ? -2.279 19.578 14.805 1 98.88 105 ALA B CA 1
ATOM 3816 C C . ALA B 1 105 ? -3.031 20.844 15.18 1 98.88 105 ALA B C 1
ATOM 3818 O O . ALA B 1 105 ? -2.469 21.734 15.812 1 98.88 105 ALA B O 1
ATOM 3819 N N . PHE B 1 106 ? -4.27 20.891 14.828 1 98.75 106 PHE B N 1
ATOM 3820 C CA . PHE B 1 106 ? -5.086 22.062 15.148 1 98.75 106 PHE B CA 1
ATOM 3821 C C . PHE B 1 106 ? -5.207 22.234 16.656 1 98.75 106 PHE B C 1
ATOM 3823 O O . PHE B 1 106 ? -5.023 23.344 17.172 1 98.75 106 PHE B O 1
ATOM 3830 N N . HIS B 1 107 ? -5.418 21.172 17.344 1 98.62 107 HIS B N 1
ATOM 3831 C CA . HIS B 1 107 ? -5.559 21.219 18.797 1 98.62 107 HIS B CA 1
ATOM 3832 C C . HIS B 1 107 ? -4.23 21.562 19.469 1 98.62 107 HIS B C 1
ATOM 3834 O O . HIS B 1 107 ? -4.188 22.344 20.406 1 98.62 107 HIS B O 1
ATOM 3840 N N . LEU B 1 108 ? -3.207 20.969 18.984 1 98.88 108 LEU B N 1
ATOM 3841 C CA . LEU B 1 108 ? -1.878 21.234 19.531 1 98.88 108 LEU B CA 1
ATOM 3842 C C . LEU B 1 108 ? -1.5 22.703 19.375 1 98.88 108 LEU B C 1
ATOM 3844 O O . LEU B 1 108 ? -0.942 23.312 20.281 1 98.88 108 LEU B O 1
ATOM 3848 N N . ASP B 1 109 ? -1.861 23.25 18.297 1 98.5 109 ASP B N 1
ATOM 3849 C CA . ASP B 1 109 ? -1.485 24.609 17.922 1 98.5 109 ASP B CA 1
ATOM 3850 C C . ASP B 1 109 ? -2.332 25.641 18.672 1 98.5 109 ASP B C 1
ATOM 3852 O O . ASP B 1 109 ? -1.803 26.609 19.203 1 98.5 109 ASP B O 1
ATOM 3856 N N . ARG B 1 110 ? -3.596 25.453 18.781 1 96.06 110 ARG B N 1
ATOM 3857 C CA . ARG B 1 110 ? -4.531 26.516 19.125 1 96.06 110 ARG B CA 1
ATOM 3858 C C . ARG B 1 110 ? -4.797 26.562 20.625 1 96.06 110 ARG B C 1
ATOM 3860 O O . ARG B 1 110 ? -5.07 27.625 21.188 1 96.06 110 ARG B O 1
ATOM 3867 N N . GLN B 1 111 ? -4.773 25.453 21.234 1 93.19 111 GLN B N 1
ATOM 3868 C CA . GLN B 1 111 ? -5.262 25.406 22.609 1 93.19 111 GLN B CA 1
ATOM 3869 C C . GLN B 1 111 ? -4.441 26.312 23.516 1 93.19 111 GLN B C 1
ATOM 3871 O O . GLN B 1 111 ? -3.211 26.234 23.547 1 93.19 111 GLN B O 1
ATOM 3876 N N . VAL B 1 112 ? -5.148 27.031 24.234 1 93.88 112 VAL B N 1
ATOM 3877 C CA . VAL B 1 112 ? -4.539 28.078 25.062 1 93.88 112 VAL B CA 1
ATOM 3878 C C . VAL B 1 112 ? -3.662 27.453 26.141 1 93.88 112 VAL B C 1
ATOM 3880 O O . VAL B 1 112 ? -2.623 28.016 26.5 1 93.88 112 VAL B O 1
ATOM 3883 N N . GLU B 1 113 ? -4.02 26.312 26.562 1 93.75 113 GLU B N 1
ATOM 3884 C CA . GLU B 1 113 ? -3.289 25.641 27.625 1 93.75 113 GLU B CA 1
ATOM 3885 C C . GLU B 1 113 ? -2.107 24.844 27.078 1 93.75 113 GLU B C 1
ATOM 3887 O O . GLU B 1 113 ? -1.276 24.359 27.844 1 93.75 113 GLU B O 1
ATOM 3892 N N . ILE B 1 114 ? -2.018 24.734 25.812 1 97.38 114 ILE B N 1
ATOM 3893 C CA . ILE B 1 114 ? -0.958 23.938 25.203 1 97.38 114 ILE B CA 1
ATOM 3894 C C . ILE B 1 114 ? 0.059 24.859 24.531 1 97.38 114 ILE B C 1
ATOM 3896 O O . ILE B 1 114 ? 0.857 25.516 25.203 1 97.38 114 ILE B O 1
ATOM 3900 N N . LEU B 1 115 ? -0.017 25.047 23.172 1 98.12 115 LEU B N 1
ATOM 3901 C CA . LEU B 1 115 ? 0.989 25.906 22.562 1 98.12 115 LEU B CA 1
ATOM 3902 C C . LEU B 1 115 ? 0.456 27.312 22.375 1 98.12 115 LEU B C 1
ATOM 3904 O O . LEU B 1 115 ? 1.225 28.281 22.391 1 98.12 115 LEU B O 1
ATOM 3908 N N . ASP B 1 116 ? -0.822 27.5 22.078 1 97.38 116 ASP B N 1
ATOM 3909 C CA . ASP B 1 116 ? -1.483 28.797 21.938 1 97.38 116 ASP B CA 1
ATOM 3910 C C . ASP B 1 116 ? -0.859 29.609 20.812 1 97.38 116 ASP B C 1
ATOM 3912 O O . ASP B 1 116 ? -0.699 30.828 20.938 1 97.38 116 ASP B O 1
ATOM 3916 N N . PHE B 1 117 ? -0.412 28.922 19.75 1 97.75 117 PHE B N 1
ATOM 3917 C CA . PHE B 1 117 ? 0.125 29.609 18.594 1 97.75 117 PHE B CA 1
ATOM 3918 C C . PHE B 1 117 ? -0.997 30.219 17.766 1 97.75 117 PHE B C 1
ATOM 3920 O O . PHE B 1 117 ? -0.885 31.359 17.297 1 97.75 117 PHE B O 1
ATOM 3927 N N . ARG B 1 118 ? -2.094 29.406 17.578 1 97.69 118 ARG B N 1
ATOM 3928 C CA . ARG B 1 118 ? -3.262 29.812 16.797 1 97.69 118 ARG B CA 1
ATOM 3929 C C . ARG B 1 118 ? -2.871 30.172 15.367 1 97.69 118 ARG B C 1
ATOM 3931 O O . ARG B 1 118 ? -3.248 31.234 14.867 1 97.69 118 ARG B O 1
ATOM 3938 N N . ARG B 1 119 ? -2.117 29.266 14.766 1 98.31 119 ARG B N 1
ATOM 3939 C CA . ARG B 1 119 ? -1.589 29.5 13.43 1 98.31 119 ARG B CA 1
ATOM 3940 C C . ARG B 1 119 ? -2.004 28.391 12.469 1 98.31 119 ARG B C 1
ATOM 3942 O O . ARG B 1 119 ? -1.591 28.375 11.305 1 98.31 119 ARG B O 1
ATOM 3949 N N . VAL B 1 120 ? -2.742 27.375 12.93 1 98.56 120 VAL B N 1
ATOM 3950 C CA . VAL B 1 120 ? -3.367 26.359 12.102 1 98.56 120 VAL B CA 1
ATOM 3951 C C . VAL B 1 120 ? -4.828 26.719 11.844 1 98.56 120 VAL B C 1
ATOM 3953 O O . VAL B 1 120 ? -5.57 27.031 12.781 1 98.56 120 VAL B O 1
ATOM 3956 N N . PRO B 1 121 ? -5.242 26.734 10.555 1 98.19 121 PRO B N 1
ATOM 3957 C CA . PRO B 1 121 ? -6.672 26.953 10.312 1 98.19 121 PRO B CA 1
ATOM 3958 C C . PRO B 1 121 ? -7.555 25.938 11.039 1 98.19 121 PRO B C 1
ATOM 3960 O O . PRO B 1 121 ? -7.105 24.828 11.352 1 98.19 121 PRO B O 1
ATOM 3963 N N . PRO B 1 122 ? -8.797 26.359 11.289 1 98.44 122 PRO B N 1
ATOM 3964 C CA . PRO B 1 122 ? -9.703 25.453 12.016 1 98.44 122 PRO B CA 1
ATOM 3965 C C . PRO B 1 122 ? -9.906 24.125 11.297 1 98.44 122 PRO B C 1
ATOM 3967 O O . PRO B 1 122 ? -10.18 24.094 10.094 1 98.44 122 PRO B O 1
ATOM 3970 N N . VAL B 1 123 ? -9.742 23.047 12.039 1 98.81 123 VAL B N 1
ATOM 3971 C CA . VAL B 1 123 ? -9.891 21.703 11.5 1 98.81 123 VAL B CA 1
ATOM 3972 C C . VAL B 1 123 ? -10.789 20.875 12.422 1 98.81 123 VAL B C 1
ATOM 3974 O O . VAL B 1 123 ? -10.648 20.938 13.641 1 98.81 123 VAL B O 1
ATOM 3977 N N . ALA B 1 124 ? -11.734 20.156 11.844 1 98.81 124 ALA B N 1
ATOM 3978 C CA . ALA B 1 124 ? -12.602 19.266 12.609 1 98.81 124 ALA B CA 1
ATOM 3979 C C . ALA B 1 124 ? -12.727 17.906 11.938 1 98.81 124 ALA B C 1
ATOM 3981 O O . ALA B 1 124 ? -12.586 17.797 10.719 1 98.81 124 ALA B O 1
ATOM 3982 N N . GLY B 1 125 ? -12.875 16.891 12.789 1 98.75 125 GLY B N 1
ATOM 3983 C CA . GLY B 1 125 ? -13.211 15.578 12.258 1 98.75 125 GLY B CA 1
ATOM 3984 C C . GLY B 1 125 ? -14.695 15.406 11.984 1 98.75 125 GLY B C 1
ATOM 3985 O O . GLY B 1 125 ? -15.531 15.938 12.711 1 98.75 125 GLY B O 1
ATOM 3986 N N . ARG B 1 126 ? -14.961 14.664 10.953 1 98.56 126 ARG B N 1
ATOM 3987 C CA . ARG B 1 126 ? -16.344 14.422 10.578 1 98.56 126 ARG B CA 1
ATOM 3988 C C . ARG B 1 126 ? -16.516 13.039 9.961 1 98.56 126 ARG B C 1
ATOM 3990 O O . ARG B 1 126 ? -15.648 12.57 9.227 1 98.56 126 ARG B O 1
ATOM 3997 N N . LEU B 1 127 ? -17.578 12.375 10.344 1 98.19 127 LEU B N 1
ATOM 3998 C CA . LEU B 1 127 ? -18.031 11.172 9.648 1 98.19 127 LEU B CA 1
ATOM 3999 C C . LEU B 1 127 ? -18.891 11.539 8.438 1 98.19 127 LEU B C 1
ATOM 4001 O O . LEU B 1 127 ? -19.891 12.234 8.578 1 98.19 127 LEU B O 1
ATOM 4005 N N . VAL B 1 128 ? -18.5 11.078 7.25 1 98.25 128 VAL B N 1
ATOM 4006 C CA . VAL B 1 128 ? -19.156 11.477 6.012 1 98.25 128 VAL B CA 1
ATOM 4007 C C . VAL B 1 128 ? -19.766 10.242 5.332 1 98.25 128 VAL B C 1
ATOM 4009 O O . VAL B 1 128 ? -19.141 9.18 5.293 1 98.25 128 VAL B O 1
ATOM 4012 N N . ASN B 1 129 ? -21.016 10.43 4.902 1 98.25 129 ASN B N 1
ATOM 4013 C CA . ASN B 1 129 ? -21.625 9.406 4.059 1 98.25 129 ASN B CA 1
ATOM 4014 C C . ASN B 1 129 ? -21.172 9.531 2.607 1 98.25 129 ASN B C 1
ATOM 4016 O O . ASN B 1 129 ? -21.578 10.461 1.908 1 98.25 129 ASN B O 1
ATOM 4020 N N . MET B 1 130 ? -20.453 8.648 2.164 1 97.94 130 MET B N 1
ATOM 4021 C CA . MET B 1 130 ? -19.812 8.727 0.856 1 97.94 130 MET B CA 1
ATOM 4022 C C . MET B 1 130 ? -20.844 8.734 -0.262 1 97.94 130 MET B C 1
ATOM 4024 O O . MET B 1 130 ? -20.625 9.32 -1.322 1 97.94 130 MET B O 1
ATOM 4028 N N . THR B 1 131 ? -21.953 8.078 -0.042 1 98.06 131 THR B N 1
ATOM 4029 C CA . THR B 1 131 ? -23 8.023 -1.053 1 98.06 131 THR B CA 1
ATOM 4030 C C . THR B 1 131 ? -23.781 9.336 -1.104 1 98.06 131 THR B C 1
ATOM 4032 O O . THR B 1 131 ? -23.719 10.062 -2.104 1 98.06 131 THR B O 1
ATOM 4035 N N . ARG B 1 132 ? -24.297 9.773 -0.053 1 98.19 132 ARG B N 1
ATOM 4036 C CA . ARG B 1 132 ? -25.219 10.906 -0.031 1 98.19 132 ARG B CA 1
ATOM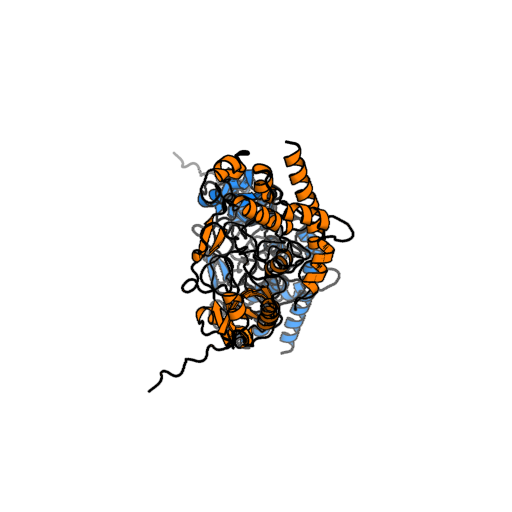 4037 C C . ARG B 1 132 ? -24.453 12.227 -0.015 1 98.19 132 ARG B C 1
ATOM 4039 O O . ARG B 1 132 ? -24.938 13.227 -0.553 1 98.19 132 ARG B O 1
ATOM 4046 N N . GLU B 1 133 ? -23.234 12.195 0.585 1 98.5 133 GLU B N 1
ATOM 4047 C CA . GLU B 1 133 ? -22.578 13.477 0.842 1 98.5 133 GLU B CA 1
ATOM 4048 C C . GLU B 1 133 ? -21.406 13.695 -0.104 1 98.5 133 GLU B C 1
ATOM 4050 O O . GLU B 1 133 ? -20.797 14.766 -0.11 1 98.5 133 GLU B O 1
ATOM 4055 N N . ILE B 1 134 ? -21.062 12.734 -0.888 1 98.31 134 ILE B N 1
ATOM 4056 C CA . ILE B 1 134 ? -20 12.922 -1.869 1 98.31 134 ILE B CA 1
ATOM 4057 C C . ILE B 1 134 ? -20.5 12.523 -3.256 1 98.31 134 ILE B C 1
ATOM 4059 O O . ILE B 1 134 ? -20.719 13.383 -4.113 1 98.31 134 ILE B O 1
ATOM 4063 N N . ARG B 1 135 ? -20.844 11.273 -3.496 1 98.06 135 ARG B N 1
ATOM 4064 C CA . ARG B 1 135 ? -21.188 10.742 -4.805 1 98.06 135 ARG B CA 1
ATOM 4065 C C . ARG B 1 135 ? -22.406 11.453 -5.379 1 98.06 135 ARG B C 1
ATOM 4067 O O . ARG B 1 135 ? -22.406 11.883 -6.535 1 98.06 135 ARG B O 1
ATOM 4074 N N . ASP B 1 136 ? -23.453 11.641 -4.609 1 97.94 136 ASP B N 1
ATOM 4075 C CA . ASP B 1 136 ? -24.719 12.148 -5.109 1 97.94 136 ASP B CA 1
ATOM 4076 C C . ASP B 1 136 ? -24.672 13.664 -5.289 1 97.94 136 ASP B C 1
ATOM 4078 O O . ASP B 1 136 ? -25.516 14.234 -5.992 1 97.94 136 ASP B O 1
ATOM 4082 N N . VAL B 1 137 ? -23.734 14.297 -4.641 1 97.94 137 VAL B N 1
ATOM 4083 C CA . VAL B 1 137 ? -23.766 15.758 -4.672 1 97.94 137 VAL B CA 1
ATOM 4084 C C . VAL B 1 137 ? -22.641 16.266 -5.562 1 97.94 137 VAL B C 1
ATOM 4086 O O . VAL B 1 137 ? -22.609 17.453 -5.914 1 97.94 137 VAL B O 1
ATOM 4089 N N . THR B 1 138 ? -21.672 15.398 -5.914 1 98.19 138 THR B N 1
ATOM 4090 C CA . THR B 1 138 ? -20.562 15.867 -6.746 1 98.19 138 THR B CA 1
ATOM 4091 C C . THR B 1 138 ? -21.016 16.094 -8.188 1 98.19 138 THR B C 1
ATOM 4093 O O . THR B 1 138 ? -21.812 15.312 -8.711 1 98.19 138 THR B O 1
ATOM 4096 N N . ARG B 1 139 ? -20.625 17.172 -8.797 1 96.5 139 ARG B N 1
ATOM 4097 C CA . ARG B 1 139 ? -20.828 17.422 -10.219 1 96.5 139 ARG B CA 1
ATOM 4098 C C . ARG B 1 139 ? -19.547 17.172 -11.008 1 96.5 139 ARG B C 1
ATOM 4100 O O . ARG B 1 139 ? -19.5 17.422 -12.219 1 96.5 139 ARG B O 1
ATOM 4107 N N . ASP B 1 140 ? -18.547 16.797 -10.234 1 95.5 140 ASP B N 1
ATOM 4108 C CA . ASP B 1 140 ? -17.281 16.406 -10.844 1 95.5 140 ASP B CA 1
ATOM 4109 C C . ASP B 1 140 ? -17.375 15.008 -11.453 1 95.5 140 ASP B C 1
ATOM 4111 O O . ASP B 1 140 ? -17.312 14.008 -10.734 1 95.5 140 ASP B O 1
ATOM 4115 N N . LYS B 1 141 ? -17.391 14.875 -12.75 1 95.44 141 LYS B N 1
ATOM 4116 C CA . LYS B 1 141 ? -17.578 13.609 -13.453 1 95.44 141 LYS B CA 1
ATOM 4117 C C . LYS B 1 141 ? -16.375 12.688 -13.258 1 95.44 141 LYS B C 1
ATOM 4119 O O . LYS B 1 141 ? -16.531 11.469 -13.172 1 95.44 141 LYS B O 1
ATOM 4124 N N . LYS B 1 142 ? -15.211 13.305 -13.258 1 93.81 142 LYS B N 1
ATOM 4125 C CA . LYS B 1 142 ? -14 12.516 -13.062 1 93.81 142 LYS B CA 1
ATOM 4126 C C . LYS B 1 142 ? -14.023 11.805 -11.711 1 93.81 142 LYS B C 1
ATOM 4128 O O . LYS B 1 142 ? -13.625 10.641 -11.617 1 93.81 142 LYS B O 1
ATOM 4133 N N . LEU B 1 143 ? -14.414 12.531 -10.719 1 95 143 LEU B N 1
ATOM 4134 C CA . LEU B 1 143 ? -14.555 11.93 -9.398 1 95 143 LEU B CA 1
ATOM 4135 C C . LEU B 1 143 ? -15.656 10.883 -9.383 1 95 143 LEU B C 1
ATOM 4137 O O . LEU B 1 143 ? -15.461 9.766 -8.891 1 95 143 LEU B O 1
ATOM 4141 N N . TRP B 1 144 ? -16.766 11.188 -9.977 1 95.69 144 TRP B N 1
ATOM 4142 C CA . TRP B 1 144 ? -17.938 10.328 -9.953 1 95.69 144 TRP B CA 1
ATOM 4143 C C . TRP B 1 144 ? -17.641 8.984 -10.602 1 95.69 144 TRP B C 1
ATOM 4145 O O . TRP B 1 144 ? -18.078 7.941 -10.109 1 95.69 144 TRP B O 1
ATOM 4155 N N . ARG B 1 145 ? -16.859 8.984 -11.578 1 94.38 145 ARG B N 1
ATOM 4156 C CA . ARG B 1 145 ? -16.578 7.773 -12.352 1 94.38 145 ARG B CA 1
ATOM 4157 C C . ARG B 1 145 ? -15.695 6.816 -11.562 1 94.38 145 ARG B C 1
ATOM 4159 O O . ARG B 1 145 ? -15.555 5.648 -11.938 1 94.38 145 ARG B O 1
ATOM 4166 N N . THR B 1 146 ? -15.141 7.285 -10.5 1 94.44 146 THR B N 1
ATOM 4167 C CA . THR B 1 146 ? -14.18 6.461 -9.781 1 94.44 146 THR B CA 1
ATOM 4168 C C . THR B 1 146 ? -14.859 5.676 -8.664 1 94.44 146 THR B C 1
ATOM 4170 O O . THR B 1 146 ? -14.211 4.91 -7.953 1 94.44 146 THR B O 1
ATOM 4173 N N . PHE B 1 147 ? -16.156 5.887 -8.531 1 95.69 147 PHE B N 1
ATOM 4174 C CA . PHE B 1 147 ? -16.875 5.172 -7.488 1 95.69 147 PHE B CA 1
ATOM 4175 C C . PHE B 1 147 ? -17.156 3.732 -7.914 1 95.69 147 PHE B C 1
ATOM 4177 O O . PHE B 1 147 ? -17.391 3.459 -9.094 1 95.69 147 PHE B O 1
ATOM 4184 N N . PHE B 1 148 ? -17.125 2.812 -6.988 1 94.5 148 PHE B N 1
ATOM 4185 C CA . PHE B 1 148 ? -17.453 1.411 -7.227 1 94.5 148 PHE B CA 1
ATOM 4186 C C . PHE B 1 148 ? -17.844 0.717 -5.926 1 94.5 148 PHE B C 1
ATOM 4188 O O . PHE B 1 148 ? -17.734 1.306 -4.848 1 94.5 148 PHE B O 1
ATOM 4195 N N . ILE B 1 149 ? -18.406 -0.394 -6.012 1 95.19 149 ILE B N 1
ATOM 4196 C CA . ILE B 1 149 ? -18.703 -1.261 -4.875 1 95.19 149 ILE B CA 1
ATOM 4197 C C . ILE B 1 149 ? -17.625 -2.344 -4.766 1 95.19 149 ILE B C 1
ATOM 4199 O O . ILE B 1 149 ? -17.359 -3.061 -5.734 1 95.19 149 ILE B O 1
ATOM 4203 N N . SER B 1 150 ? -16.969 -2.428 -3.592 1 94.19 150 SER B N 1
ATOM 4204 C CA . SER B 1 150 ? -15.891 -3.396 -3.398 1 94.19 150 SER B CA 1
ATOM 4205 C C . SER B 1 150 ? -16.438 -4.809 -3.238 1 94.19 150 SER B C 1
ATOM 4207 O O . SER B 1 150 ? -17.641 -4.992 -3.047 1 94.19 150 SER B O 1
ATOM 4209 N N . PRO B 1 151 ? -15.484 -5.797 -3.342 1 90.25 151 PRO B N 1
ATOM 4210 C CA . PRO B 1 151 ? -15.922 -7.18 -3.107 1 90.25 151 PRO B CA 1
ATOM 4211 C C . PRO B 1 151 ? -16.516 -7.379 -1.719 1 90.25 151 PRO B C 1
ATOM 4213 O O . PRO B 1 151 ? -17.312 -8.305 -1.515 1 90.25 151 PRO B O 1
ATOM 4216 N N . ALA B 1 152 ? -16.25 -6.59 -0.743 1 94.31 152 ALA B N 1
ATOM 4217 C CA . ALA B 1 152 ? -16.812 -6.668 0.603 1 94.31 152 ALA B CA 1
ATOM 4218 C C . ALA B 1 152 ? -18.109 -5.867 0.704 1 94.31 152 ALA B C 1
ATOM 4220 O O . ALA B 1 152 ? -18.641 -5.648 1.801 1 94.31 152 ALA B O 1
ATOM 4221 N N . ASN B 1 153 ? -18.531 -5.328 -0.385 1 95.44 153 ASN B N 1
ATOM 4222 C CA . ASN B 1 153 ? -19.781 -4.598 -0.515 1 95.44 153 ASN B CA 1
ATOM 4223 C C . ASN B 1 153 ? -19.703 -3.225 0.149 1 95.44 153 ASN B C 1
ATOM 4225 O O . ASN B 1 153 ? -20.688 -2.748 0.721 1 95.44 153 ASN B O 1
ATOM 4229 N N . ASN B 1 154 ? -18.578 -2.67 0.186 1 97.19 154 ASN B N 1
ATOM 4230 C CA . ASN B 1 154 ? -18.391 -1.299 0.646 1 97.19 154 ASN B CA 1
ATOM 4231 C C . ASN B 1 154 ? -18.359 -0.316 -0.521 1 97.19 154 ASN B C 1
ATOM 4233 O O . ASN B 1 154 ? -17.969 -0.681 -1.632 1 97.19 154 ASN B O 1
ATOM 4237 N N . ILE B 1 155 ? -18.844 0.858 -0.26 1 97.62 155 ILE B N 1
ATOM 4238 C CA . ILE B 1 155 ? -18.719 1.916 -1.258 1 97.62 155 ILE B CA 1
ATOM 4239 C C . ILE B 1 155 ? -17.297 2.48 -1.248 1 97.62 155 ILE B C 1
ATOM 4241 O O . ILE B 1 155 ? -16.766 2.818 -0.188 1 97.62 155 ILE B O 1
ATOM 4245 N N . CYS B 1 156 ? -16.656 2.488 -2.453 1 96.62 156 CYS B N 1
ATOM 4246 C CA . CYS B 1 156 ? -15.266 2.936 -2.551 1 96.62 156 CYS B CA 1
ATOM 4247 C C . CYS B 1 156 ? -15.102 3.959 -3.668 1 96.62 156 CYS B C 1
ATOM 4249 O O . CYS B 1 156 ? -15.945 4.051 -4.559 1 96.62 156 CYS B O 1
ATOM 4251 N N . PHE B 1 157 ? -14.117 4.785 -3.625 1 96.06 157 PHE B N 1
ATOM 4252 C CA . PHE B 1 157 ? -13.688 5.645 -4.719 1 96.06 157 PHE B CA 1
ATOM 4253 C C . PHE B 1 157 ? -12.195 5.957 -4.605 1 96.06 157 PHE B C 1
ATOM 4255 O O . PHE B 1 157 ? -11.602 5.773 -3.543 1 96.06 157 PHE B O 1
ATOM 4262 N N . TYR B 1 158 ? -11.5 6.281 -5.676 1 92.31 158 TYR B N 1
ATOM 4263 C CA . TYR B 1 158 ? -10.062 6.516 -5.605 1 92.31 158 TYR B CA 1
ATOM 4264 C C . TYR B 1 158 ? -9.703 7.887 -6.168 1 92.31 158 TYR B C 1
ATOM 4266 O O . TYR B 1 158 ? -8.594 8.383 -5.953 1 92.31 158 TYR B O 1
ATOM 4274 N N . GLY B 1 159 ? -10.586 8.531 -6.918 1 92.19 159 GLY B N 1
ATOM 4275 C CA . GLY B 1 159 ? -10.32 9.852 -7.461 1 92.19 159 GLY B CA 1
ATOM 4276 C C . GLY B 1 159 ? -9.156 9.875 -8.43 1 92.19 159 GLY B C 1
ATOM 4277 O O . GLY B 1 159 ? -8.961 8.93 -9.195 1 92.19 159 GLY B O 1
ATOM 4278 N N . GLU B 1 160 ? -8.555 11.062 -8.57 1 88.94 160 GLU B N 1
ATOM 4279 C CA . GLU B 1 160 ? -7.406 11.25 -9.453 1 88.94 160 GLU B CA 1
ATOM 4280 C C . GLU B 1 160 ? -6.293 12.023 -8.75 1 88.94 160 GLU B C 1
ATOM 4282 O O . GLU B 1 160 ? -6.547 13.062 -8.141 1 88.94 160 GLU B O 1
ATOM 4287 N N . CYS B 1 161 ? -5.133 11.438 -8.734 1 82.94 161 CYS B N 1
ATOM 4288 C CA . CYS B 1 161 ? -3.947 12.07 -8.18 1 82.94 161 CYS B CA 1
ATOM 4289 C C . CYS B 1 161 ? -2.678 11.461 -8.758 1 82.94 161 CYS B C 1
ATOM 4291 O O . CYS B 1 161 ? -2.742 10.57 -9.609 1 82.94 161 CYS B O 1
ATOM 4293 N N . SER B 1 162 ? -1.584 11.969 -8.367 1 74.19 162 SER B N 1
ATOM 4294 C CA . SER B 1 162 ? -0.337 11.586 -9.023 1 74.19 162 SER B CA 1
ATOM 4295 C C . SER B 1 162 ? 0.128 10.211 -8.562 1 74.19 162 SER B C 1
ATOM 4297 O O . SER B 1 162 ? 0.743 9.469 -9.336 1 74.19 162 SER B O 1
ATOM 4299 N N . TYR B 1 163 ? -0.141 9.773 -7.32 1 69.75 163 TYR B N 1
ATOM 4300 C CA . TYR B 1 163 ? 0.513 8.555 -6.848 1 69.75 163 TYR B CA 1
ATOM 4301 C C . TYR B 1 163 ? -0.494 7.605 -6.211 1 69.75 163 TYR B C 1
ATOM 4303 O O . TYR B 1 163 ? -0.441 6.395 -6.438 1 69.75 163 TYR B O 1
ATOM 4311 N N . TYR B 1 164 ? -1.409 8.047 -5.457 1 72.81 164 TYR B N 1
ATOM 4312 C CA . TYR B 1 164 ? -2.201 7.18 -4.598 1 72.81 164 TYR B CA 1
ATOM 4313 C C . TYR B 1 164 ? -3.668 7.191 -5.012 1 72.81 164 TYR B C 1
ATOM 4315 O O . TYR B 1 164 ? -4.559 7.086 -4.168 1 72.81 164 TYR B O 1
ATOM 4323 N N . CYS B 1 165 ? -3.861 7.344 -6.234 1 76.88 165 CYS B N 1
ATOM 4324 C CA . CYS B 1 165 ? -5.246 7.367 -6.688 1 76.88 165 CYS B CA 1
ATOM 4325 C C . CYS B 1 165 ? -5.5 6.285 -7.73 1 76.88 165 CYS B C 1
ATOM 4327 O O . CYS B 1 165 ? -5.566 6.574 -8.93 1 76.88 165 CYS B O 1
ATOM 4329 N N . SER B 1 166 ? -5.484 5.078 -7.277 1 80.69 166 SER B N 1
ATOM 4330 C CA . SER B 1 166 ? -5.793 3.887 -8.062 1 80.69 166 SER B CA 1
ATOM 4331 C C . SER B 1 166 ? -6.711 2.941 -7.289 1 80.69 166 SER B C 1
ATOM 4333 O O . SER B 1 166 ? -7.008 3.178 -6.117 1 80.69 166 SER B O 1
ATOM 4335 N N . THR B 1 167 ? -7.133 1.982 -7.902 1 80.62 167 THR B N 1
ATOM 4336 C CA . THR B 1 167 ? -8.031 1.013 -7.281 1 80.62 167 THR B CA 1
ATOM 4337 C C . THR B 1 167 ? -7.352 0.338 -6.09 1 80.62 167 THR B C 1
ATOM 4339 O O . THR B 1 167 ? -8.008 0.014 -5.098 1 80.62 167 THR B O 1
ATOM 4342 N N . GLU B 1 168 ? -6.055 0.228 -6.215 1 81.25 168 GLU B N 1
ATOM 4343 C CA . GLU B 1 168 ? -5.285 -0.414 -5.152 1 81.25 168 GLU B CA 1
ATOM 4344 C C . GLU B 1 168 ? -5.195 0.478 -3.92 1 81.25 168 GLU B C 1
ATOM 4346 O O . GLU B 1 168 ? -4.914 -0.003 -2.818 1 81.25 168 GLU B O 1
ATOM 4351 N N . HIS B 1 169 ? -5.492 1.717 -4.109 1 86.69 169 HIS B N 1
ATOM 4352 C CA . HIS B 1 169 ? -5.434 2.674 -3.01 1 86.69 169 HIS B CA 1
ATOM 4353 C C . HIS B 1 169 ? -6.785 3.346 -2.791 1 86.69 169 HIS B C 1
ATOM 4355 O O . HIS B 1 169 ? -6.848 4.5 -2.361 1 86.69 169 HIS B O 1
ATOM 4361 N N . ALA B 1 170 ? -7.816 2.625 -3.119 1 92.31 170 ALA B N 1
ATOM 4362 C CA . ALA B 1 170 ? -9.156 3.193 -3.035 1 92.31 170 ALA B CA 1
ATOM 4363 C C . ALA B 1 170 ? -9.562 3.439 -1.584 1 92.31 170 ALA B C 1
ATOM 4365 O O . ALA B 1 170 ? -9.102 2.74 -0.678 1 92.31 170 ALA B O 1
ATOM 4366 N N . LEU B 1 171 ? -10.312 4.469 -1.411 1 95.31 171 LEU B N 1
ATOM 4367 C CA . LEU B 1 171 ? -10.961 4.742 -0.134 1 95.31 171 LEU B CA 1
ATOM 4368 C C . LEU B 1 171 ? -12.305 4.023 -0.042 1 95.31 171 LEU B C 1
ATOM 4370 O O . LEU B 1 171 ? -13.172 4.211 -0.897 1 95.31 171 LEU B O 1
ATOM 4374 N N . CYS B 1 172 ? -12.438 3.225 0.991 1 96.38 172 CYS B N 1
ATOM 4375 C CA . CYS B 1 172 ? -13.656 2.441 1.124 1 96.38 172 CYS B CA 1
ATOM 4376 C C . CYS B 1 172 ? -14.352 2.734 2.447 1 96.38 172 CYS B C 1
ATOM 4378 O O . CYS B 1 172 ? -13.695 2.865 3.482 1 96.38 172 CYS B O 1
ATOM 4380 N N . GLY B 1 173 ? -15.664 2.877 2.412 1 96.94 173 GLY B N 1
ATOM 4381 C CA . GLY B 1 173 ? -16.453 3.068 3.621 1 96.94 173 GLY B CA 1
ATOM 4382 C C . GLY B 1 173 ? -16.828 1.766 4.301 1 96.94 173 GLY B C 1
ATOM 4383 O O . GLY B 1 173 ? -16.281 0.708 3.969 1 96.94 173 GLY B O 1
ATOM 4384 N N . LYS B 1 174 ? -17.688 1.899 5.312 1 95.31 174 LYS B N 1
ATOM 4385 C CA . LYS B 1 174 ? -18.219 0.739 6.02 1 95.31 174 LYS B CA 1
ATOM 4386 C C . LYS B 1 174 ? -19.734 0.868 6.227 1 95.31 174 LYS B C 1
ATOM 4388 O O . LYS B 1 174 ? -20.188 1.382 7.254 1 95.31 174 LYS B O 1
ATOM 4393 N N . PRO B 1 175 ? -20.734 0.527 5.512 1 96.75 175 PRO B N 1
ATOM 4394 C CA . PRO B 1 175 ? -20.328 0.244 4.133 1 96.75 175 PRO B CA 1
ATOM 4395 C C . PRO B 1 175 ? -20.109 1.512 3.309 1 96.75 175 PRO B C 1
ATOM 4397 O O . PRO B 1 175 ? -19.484 1.464 2.25 1 96.75 175 PRO B O 1
ATOM 4400 N N . ASP B 1 176 ? -20.703 2.645 3.76 1 97.94 176 ASP B N 1
ATOM 4401 C CA . ASP B 1 176 ? -20.531 3.857 2.967 1 97.94 176 ASP B CA 1
ATOM 4402 C C . ASP B 1 176 ? -20.172 5.047 3.852 1 97.94 176 ASP B C 1
ATOM 4404 O O . ASP B 1 176 ? -20.328 6.199 3.447 1 97.94 176 ASP B O 1
ATOM 4408 N N . GLN B 1 177 ? -19.75 4.789 5.098 1 98.19 177 GLN B N 1
ATOM 4409 C CA . GLN B 1 177 ? -19.312 5.832 6.012 1 98.19 177 GLN B CA 1
ATOM 4410 C C . GLN B 1 177 ? -17.781 5.883 6.094 1 98.19 177 GLN B C 1
ATOM 4412 O O . GLN B 1 177 ? -17.125 4.84 6.16 1 98.19 177 GLN B O 1
ATOM 4417 N N . ILE B 1 178 ? -17.234 7.07 6.117 1 97.75 178 ILE B N 1
ATOM 4418 C CA . ILE B 1 178 ? -15.797 7.246 6.25 1 97.75 178 ILE B CA 1
ATOM 4419 C C . ILE B 1 178 ? -15.508 8.492 7.082 1 97.75 178 ILE B C 1
ATOM 4421 O O . ILE B 1 178 ? -16.203 9.5 6.969 1 97.75 178 ILE B O 1
ATOM 4425 N N . GLU B 1 179 ? -14.586 8.43 7.953 1 97.75 179 GLU B N 1
ATOM 4426 C CA . GLU B 1 179 ? -14.188 9.633 8.68 1 97.75 179 GLU B CA 1
ATOM 4427 C C . GLU B 1 179 ? -13.109 10.406 7.926 1 97.75 179 GLU B C 1
ATOM 4429 O O . GLU B 1 179 ? -12.445 9.852 7.043 1 97.75 179 GLU B O 1
ATOM 4434 N N . GLY B 1 180 ? -12.93 11.609 8.203 1 98.12 180 GLY B N 1
ATOM 4435 C CA . GLY B 1 180 ? -11.922 12.492 7.625 1 98.12 180 GLY B CA 1
ATOM 4436 C C . GLY B 1 180 ? -11.797 13.812 8.359 1 98.12 180 GLY B C 1
ATOM 4437 O O . GLY B 1 180 ? -12.516 14.062 9.32 1 98.12 180 GLY B O 1
ATOM 4438 N N . SER B 1 181 ? -10.797 14.508 7.996 1 98.69 181 SER B N 1
ATOM 4439 C CA . SER B 1 181 ? -10.617 15.852 8.539 1 98.69 181 SER B CA 1
ATOM 4440 C C . SER B 1 181 ? -11.125 16.906 7.566 1 98.69 181 SER B C 1
ATOM 4442 O O . SER B 1 181 ? -10.992 16.766 6.352 1 98.69 181 SER B O 1
ATOM 4444 N N . LEU B 1 182 ? -11.734 17.906 8.094 1 98.75 182 LEU B N 1
ATOM 4445 C CA . LEU B 1 182 ? -12.172 19.078 7.348 1 98.75 182 LEU B CA 1
ATOM 4446 C C . LEU B 1 182 ? -11.438 20.328 7.824 1 98.75 182 LEU B C 1
ATOM 4448 O O . LEU B 1 182 ? -11.594 20.75 8.969 1 98.75 182 LEU B O 1
ATOM 4452 N N . ALA B 1 183 ? -10.656 20.844 6.969 1 98.62 183 ALA B N 1
ATOM 4453 C CA . ALA B 1 183 ? -9.961 22.109 7.258 1 98.62 183 ALA B CA 1
ATOM 4454 C C . ALA B 1 183 ? -10.664 23.281 6.582 1 98.62 183 ALA B C 1
ATOM 4456 O O . ALA B 1 183 ? -10.836 23.297 5.359 1 98.62 183 ALA B O 1
ATOM 4457 N N . ALA B 1 184 ? -11.062 24.25 7.395 1 98.69 184 ALA B N 1
ATOM 4458 C CA . ALA B 1 184 ? -11.695 25.438 6.832 1 98.69 184 ALA B CA 1
ATOM 4459 C C . ALA B 1 184 ? -10.758 26.172 5.871 1 98.69 184 ALA B C 1
ATOM 4461 O O . ALA B 1 184 ? -9.562 26.297 6.141 1 98.69 184 ALA B O 1
ATOM 4462 N N . PHE B 1 185 ? -11.312 26.641 4.801 1 97.94 185 PHE B N 1
ATOM 4463 C CA . PHE B 1 185 ? -10.508 27.375 3.83 1 97.94 185 PHE B CA 1
ATOM 4464 C C . PHE B 1 185 ? -10.133 28.75 4.375 1 97.94 185 PHE B C 1
ATOM 4466 O O . PHE B 1 185 ? -10.922 29.391 5.066 1 97.94 185 PHE B O 1
ATOM 4473 N N . LEU B 1 186 ? -8.961 29.125 3.994 1 97.94 186 LEU B N 1
ATOM 4474 C CA . LEU B 1 186 ? -8.57 30.531 4.117 1 97.94 186 LEU B CA 1
ATOM 4475 C C . LEU B 1 186 ? -9.219 31.359 3.021 1 97.94 186 LEU B C 1
ATOM 4477 O O . LEU B 1 186 ? -9.781 30.828 2.07 1 97.94 186 LEU B O 1
ATOM 4481 N N . PRO B 1 187 ? -9.203 32.688 3.262 1 97.12 187 PRO B N 1
ATOM 4482 C CA . PRO B 1 187 ? -9.766 33.5 2.186 1 97.12 187 PRO B CA 1
ATOM 4483 C C . PRO B 1 187 ? -9.156 33.188 0.823 1 97.12 187 PRO B C 1
ATOM 4485 O O . PRO B 1 187 ? -7.957 32.906 0.728 1 97.12 187 PRO B O 1
ATOM 4488 N N . ASP B 1 188 ? -10.008 33.312 -0.167 1 94.81 188 ASP B N 1
ATOM 4489 C CA . ASP B 1 188 ? -9.531 33.094 -1.529 1 94.81 188 ASP B CA 1
ATOM 4490 C C . ASP B 1 188 ? -8.336 33.969 -1.845 1 94.81 188 ASP B C 1
ATOM 4492 O O . ASP B 1 188 ? -8.273 35.125 -1.398 1 94.81 188 ASP B O 1
ATOM 4496 N N . LEU B 1 189 ? -7.516 33.469 -2.686 1 94.69 189 LEU B N 1
ATOM 4497 C CA . LEU B 1 189 ? -6.297 34.188 -3.031 1 94.69 189 LEU B CA 1
ATOM 4498 C C . LEU B 1 189 ? -6.625 35.5 -3.713 1 94.69 189 LEU B C 1
ATOM 4500 O O . LEU B 1 189 ? -5.848 36.469 -3.631 1 94.69 189 LEU B O 1
ATOM 4504 N N . SER B 1 190 ? -7.773 35.562 -4.414 1 94.62 190 SER B N 1
ATOM 4505 C CA . SER B 1 190 ? -8.195 36.781 -5.07 1 94.62 190 SER B CA 1
ATOM 4506 C C . SER B 1 190 ? -8.578 37.875 -4.055 1 94.62 190 SER B C 1
ATOM 4508 O O . SER B 1 190 ? -8.469 39.062 -4.328 1 94.62 190 SER B O 1
ATOM 4510 N N . LEU B 1 191 ? -9.023 37.406 -2.889 1 94.06 191 LEU B N 1
ATOM 4511 C CA . LEU B 1 191 ? -9.461 38.344 -1.842 1 94.06 191 LEU B CA 1
ATOM 4512 C C . LEU B 1 191 ? -8.305 38.688 -0.909 1 94.06 191 LEU B C 1
ATOM 4514 O O . LEU B 1 191 ? -8.156 39.844 -0.488 1 94.06 191 LEU B O 1
ATOM 4518 N N . ALA B 1 192 ? -7.562 37.656 -0.532 1 95.62 192 ALA B N 1
ATOM 4519 C CA . ALA B 1 192 ? -6.402 37.812 0.342 1 95.62 192 ALA B CA 1
ATOM 4520 C C . ALA B 1 192 ? -5.215 37 -0.163 1 95.62 192 ALA B C 1
ATOM 4522 O O . ALA B 1 192 ? -5.074 35.812 0.169 1 95.62 192 ALA B O 1
ATOM 4523 N N . LYS B 1 193 ? -4.348 37.719 -0.848 1 96.81 193 LYS B N 1
ATOM 4524 C CA . LYS B 1 193 ? -3.182 37.062 -1.438 1 96.81 193 LYS B CA 1
ATOM 4525 C C . LYS B 1 193 ? -2.24 36.531 -0.357 1 96.81 193 LYS B C 1
ATOM 4527 O O . LYS B 1 193 ? -2.027 37.188 0.662 1 96.81 193 LYS B O 1
ATOM 4532 N N . ARG B 1 194 ? -1.759 35.406 -0.569 1 97.19 194 ARG B N 1
ATOM 4533 C CA . ARG B 1 194 ? -0.783 34.812 0.338 1 97.19 194 ARG B CA 1
ATOM 4534 C C . ARG B 1 194 ? 0.522 34.5 -0.387 1 97.19 194 ARG B C 1
ATOM 4536 O O . ARG B 1 194 ? 0.514 34.156 -1.574 1 97.19 194 ARG B O 1
ATOM 4543 N N . LYS B 1 195 ? 1.552 34.656 0.259 1 96.75 195 LYS B N 1
ATOM 4544 C CA . LYS B 1 195 ? 2.873 34.281 -0.242 1 96.75 195 LYS B CA 1
ATOM 4545 C C . LYS B 1 195 ? 3.338 32.969 0.352 1 96.75 195 LYS B C 1
ATOM 4547 O O . LYS B 1 195 ? 3.23 32.75 1.562 1 96.75 195 LYS B O 1
ATOM 4552 N N . THR B 1 196 ? 3.764 32.094 -0.513 1 96.38 196 THR B N 1
ATOM 4553 C CA . THR B 1 196 ? 4.344 30.828 -0.077 1 96.38 196 THR B CA 1
ATOM 4554 C C . THR B 1 196 ? 5.855 30.953 0.086 1 96.38 196 THR B C 1
ATOM 4556 O O . THR B 1 196 ? 6.551 31.359 -0.84 1 96.38 196 THR B O 1
ATOM 4559 N N . TRP B 1 197 ? 6.312 30.641 1.212 1 96.88 197 TRP B N 1
ATOM 4560 C CA . TRP B 1 197 ? 7.742 30.703 1.515 1 96.88 197 TRP B CA 1
ATOM 4561 C C . TRP B 1 197 ? 8.328 29.312 1.629 1 96.88 197 TRP B C 1
ATOM 4563 O O . TRP B 1 197 ? 7.734 28.422 2.248 1 96.88 197 TRP B O 1
ATOM 4573 N N . ARG B 1 198 ? 9.445 29.156 1.03 1 96.12 198 ARG B N 1
ATOM 4574 C CA . ARG B 1 198 ? 10.18 27.906 1.225 1 96.12 198 ARG B CA 1
ATOM 4575 C C . ARG B 1 198 ? 10.797 27.844 2.619 1 96.12 198 ARG B C 1
ATOM 4577 O O . ARG B 1 198 ? 11.406 28.812 3.078 1 96.12 198 ARG B O 1
ATOM 4584 N N . ASN B 1 199 ? 10.594 26.797 3.273 1 97 199 ASN B N 1
ATOM 4585 C CA . ASN B 1 199 ? 11.289 26.578 4.539 1 97 199 ASN B CA 1
ATOM 4586 C C . ASN B 1 199 ? 12.797 26.453 4.344 1 97 199 ASN B C 1
ATOM 4588 O O . ASN B 1 199 ? 13.258 25.625 3.551 1 97 199 ASN B O 1
ATOM 4592 N N . PRO B 1 200 ? 13.586 27.25 5.027 1 97.56 200 PRO B N 1
ATOM 4593 C CA . PRO B 1 200 ? 15.031 27.141 4.852 1 97.56 200 PRO B CA 1
ATOM 4594 C C . PRO B 1 200 ? 15.547 25.734 5.141 1 97.56 200 PRO B C 1
ATOM 4596 O O . PRO B 1 200 ? 16.547 25.297 4.551 1 97.56 200 PRO B O 1
ATOM 4599 N N . TRP B 1 201 ? 14.953 25.016 6.008 1 97.69 201 TRP B N 1
ATOM 4600 C CA . TRP B 1 201 ? 15.391 23.656 6.363 1 97.69 201 TRP B CA 1
ATOM 4601 C C . TRP B 1 201 ? 14.523 22.609 5.672 1 97.69 201 TRP B C 1
ATOM 4603 O O . TRP B 1 201 ? 14.234 21.562 6.246 1 97.69 201 TRP B O 1
ATOM 4613 N N . ARG B 1 202 ? 13.984 22.938 4.527 1 95.44 202 ARG B N 1
ATOM 4614 C CA . ARG B 1 202 ? 13.227 21.969 3.734 1 95.44 202 ARG B CA 1
ATOM 4615 C C . ARG B 1 202 ? 14.094 20.781 3.35 1 95.44 202 ARG B C 1
ATOM 4617 O O . ARG B 1 202 ? 15.273 20.938 3.035 1 95.44 202 ARG B O 1
ATOM 4624 N N . ARG B 1 203 ? 13.477 19.578 3.369 1 91 203 ARG B N 1
ATOM 4625 C CA . ARG B 1 203 ? 14.18 18.359 3.006 1 91 203 ARG B CA 1
ATOM 4626 C C . ARG B 1 203 ? 14.07 18.078 1.511 1 91 203 ARG B C 1
ATOM 4628 O O . ARG B 1 203 ? 13.164 18.594 0.848 1 91 203 ARG B O 1
ATOM 4635 N N . SER B 1 204 ? 15.078 17.312 1.124 1 84.62 204 SER B N 1
ATOM 4636 C CA . SER B 1 204 ? 15.016 16.891 -0.272 1 84.62 204 SER B CA 1
ATOM 4637 C C . SER B 1 204 ? 14.078 15.711 -0.452 1 84.62 204 SER B C 1
ATOM 4639 O O . SER B 1 204 ? 13.93 14.891 0.455 1 84.62 204 SER B O 1
ATOM 4641 N N . TYR B 1 205 ? 13.359 15.656 -1.518 1 78.38 205 TYR B N 1
ATOM 4642 C CA . TYR B 1 205 ? 12.562 14.492 -1.897 1 78.38 205 TYR B CA 1
ATOM 4643 C C . TYR B 1 205 ? 13.422 13.445 -2.602 1 78.38 205 TYR B C 1
ATOM 4645 O O . TYR B 1 205 ? 12.945 12.742 -3.492 1 78.38 205 TYR B O 1
ATOM 4653 N N . HIS B 1 206 ? 14.664 13.461 -2.27 1 80.94 206 HIS B N 1
ATOM 4654 C CA . HIS B 1 206 ? 15.602 12.531 -2.908 1 80.94 206 HIS B CA 1
ATOM 4655 C C . HIS B 1 206 ? 15.992 11.406 -1.963 1 80.94 206 HIS B C 1
ATOM 4657 O O . HIS B 1 206 ? 16.109 11.617 -0.754 1 80.94 206 HIS B O 1
ATOM 4663 N N . LYS B 1 207 ? 16.281 10.305 -2.488 1 80.19 207 LYS B N 1
ATOM 4664 C CA . LYS B 1 207 ? 16.609 9.117 -1.718 1 80.19 207 LYS B CA 1
ATOM 4665 C C . LYS B 1 207 ? 18.078 9.109 -1.315 1 80.19 207 LYS B C 1
ATOM 4667 O O . LYS B 1 207 ? 18.469 8.43 -0.366 1 80.19 207 LYS B O 1
ATOM 4672 N N . ARG B 1 208 ? 18.938 9.992 -1.984 1 77.38 208 ARG B N 1
ATOM 4673 C CA . ARG B 1 208 ? 20.375 9.898 -1.765 1 77.38 208 ARG B CA 1
ATOM 4674 C C . ARG B 1 208 ? 20.969 11.266 -1.461 1 77.38 208 ARG B C 1
ATOM 4676 O O . ARG B 1 208 ? 21.969 11.367 -0.748 1 77.38 208 ARG B O 1
ATOM 4683 N N . LYS B 1 209 ? 20.344 12.258 -1.929 1 83.69 209 LYS B N 1
ATOM 4684 C CA . LYS B 1 209 ? 20.906 13.602 -1.812 1 83.69 209 LYS B CA 1
ATOM 4685 C C . LYS B 1 209 ? 20.422 14.289 -0.536 1 83.69 209 LYS B C 1
ATOM 4687 O O . LYS B 1 209 ? 19.234 14.25 -0.21 1 83.69 209 LYS B O 1
ATOM 4692 N N . LYS B 1 210 ? 21.422 14.93 0.111 1 87.88 210 LYS B N 1
ATOM 4693 C CA . LYS B 1 210 ? 21.109 15.656 1.339 1 87.88 210 LYS B CA 1
ATOM 4694 C C . LYS B 1 210 ? 21.031 17.156 1.082 1 87.88 210 LYS B C 1
ATOM 4696 O O . LYS B 1 210 ? 21.688 17.672 0.18 1 87.88 210 LYS B O 1
ATOM 4701 N N . ALA B 1 211 ? 20.188 17.812 1.875 1 93 211 ALA B N 1
ATOM 4702 C CA . ALA B 1 211 ? 20.109 19.266 1.813 1 93 211 ALA B CA 1
ATOM 4703 C C . ALA B 1 211 ? 21.297 19.922 2.504 1 93 211 ALA B C 1
ATOM 4705 O O . ALA B 1 211 ? 21.984 19.281 3.301 1 93 211 ALA B O 1
ATOM 4706 N N . GLU B 1 212 ? 21.562 21.156 2.205 1 93.81 212 GLU B N 1
ATOM 4707 C CA . GLU B 1 212 ? 22.703 21.891 2.752 1 93.81 212 GLU B CA 1
ATOM 4708 C C . GLU B 1 212 ? 22.656 21.922 4.277 1 93.81 212 GLU B C 1
ATOM 4710 O O . GLU B 1 212 ? 23.688 21.781 4.938 1 93.81 212 GLU B O 1
ATOM 4715 N N . TRP B 1 213 ? 21.5 22.141 4.805 1 96.62 213 TRP B N 1
ATOM 4716 C CA . TRP B 1 213 ? 21.375 22.297 6.25 1 96.62 213 TRP B CA 1
ATOM 4717 C C . TRP B 1 213 ? 21.719 20.984 6.957 1 96.62 213 TRP B C 1
ATOM 4719 O O . TRP B 1 213 ? 22.031 20.984 8.148 1 96.62 213 TRP B O 1
ATOM 4729 N N . GLU B 1 214 ? 21.641 19.859 6.262 1 93.81 214 GLU B N 1
ATOM 4730 C CA . GLU B 1 214 ? 21.922 18.562 6.848 1 93.81 214 GLU B CA 1
ATOM 4731 C C . GLU B 1 214 ? 23.422 18.328 6.988 1 93.81 214 GLU B C 1
ATOM 4733 O O . GLU B 1 214 ? 23.859 17.5 7.789 1 93.81 214 GLU B O 1
ATOM 4738 N N . VAL B 1 215 ? 24.203 19.094 6.238 1 93.5 215 VAL B N 1
ATOM 4739 C CA . VAL B 1 215 ? 25.641 18.812 6.23 1 93.5 215 VAL B CA 1
ATOM 4740 C C . VAL B 1 215 ? 26.406 20 6.812 1 93.5 215 VAL B C 1
ATOM 4742 O O . VAL B 1 215 ? 27.578 19.875 7.18 1 93.5 215 VAL B O 1
ATOM 4745 N N . ASP B 1 216 ? 25.766 21.094 6.93 1 95.81 216 ASP B N 1
ATOM 4746 C CA . ASP B 1 216 ? 26.422 22.281 7.453 1 95.81 216 ASP B CA 1
ATOM 4747 C C . ASP B 1 216 ? 25.875 22.641 8.836 1 95.81 216 ASP B C 1
ATOM 4749 O O . ASP B 1 216 ? 24.797 23.219 8.953 1 95.81 216 ASP B O 1
ATOM 4753 N N . PRO B 1 217 ? 26.672 22.5 9.867 1 94.06 217 PRO B N 1
ATOM 4754 C CA . PRO B 1 217 ? 26.188 22.812 11.219 1 94.06 217 PRO B CA 1
ATOM 4755 C C . PRO B 1 217 ? 25.984 24.312 11.438 1 94.06 217 PRO B C 1
ATOM 4757 O O . PRO B 1 217 ? 25.266 24.703 12.359 1 94.06 217 PRO B O 1
ATOM 4760 N N . ASP B 1 218 ? 26.562 25.125 10.586 1 96.06 218 ASP B N 1
ATOM 4761 C CA . ASP B 1 218 ? 26.453 26.578 10.742 1 96.06 218 ASP B CA 1
ATOM 4762 C C . ASP B 1 218 ? 25.453 27.156 9.75 1 96.06 218 ASP B C 1
ATOM 4764 O O . ASP B 1 218 ? 25.484 28.359 9.461 1 96.06 218 ASP B O 1
ATOM 4768 N N . TYR B 1 219 ? 24.609 26.328 9.266 1 98.06 219 TYR B N 1
ATOM 4769 C CA . TYR B 1 219 ? 23.672 26.734 8.227 1 98.06 219 TYR B CA 1
ATOM 4770 C C . TYR B 1 219 ? 22.812 27.906 8.688 1 98.06 219 TYR B C 1
ATOM 4772 O O . TYR B 1 219 ? 22.469 28.781 7.887 1 98.06 219 TYR B O 1
ATOM 4780 N N . CYS B 1 220 ? 22.453 27.969 9.945 1 97.88 220 CYS B N 1
ATOM 4781 C CA . CYS B 1 220 ? 21.578 29.016 10.477 1 97.88 220 CYS B CA 1
ATOM 4782 C C . CYS B 1 220 ? 22.203 30.391 10.289 1 97.88 220 CYS B C 1
ATOM 4784 O O . CYS B 1 220 ? 21.5 31.375 10.094 1 97.88 220 CYS B O 1
ATOM 4786 N N . GLU B 1 221 ? 23.531 30.469 10.344 1 97.06 221 GLU B N 1
ATOM 4787 C CA . GLU B 1 221 ? 24.219 31.734 10.156 1 97.06 221 GLU B CA 1
ATOM 4788 C C . GLU B 1 221 ? 23.922 32.344 8.781 1 97.06 221 GLU B C 1
ATOM 4790 O O . GLU B 1 221 ? 23.734 33.531 8.648 1 97.06 221 GLU B O 1
ATOM 4795 N N . GLU B 1 222 ? 23.906 31.484 7.879 1 96.75 222 GLU B N 1
ATOM 4796 C CA . GLU B 1 222 ? 23.562 31.922 6.527 1 96.75 222 GLU B CA 1
ATOM 4797 C C . GLU B 1 222 ? 22.094 32.344 6.426 1 96.75 222 GLU B C 1
ATOM 4799 O O . GLU B 1 222 ? 21.766 33.344 5.805 1 96.75 222 GLU B O 1
ATOM 4804 N N . VAL B 1 223 ? 21.203 31.562 7.051 1 97.94 223 VAL B N 1
ATOM 4805 C CA . VAL B 1 223 ? 19.781 31.828 7.012 1 97.94 223 VAL B CA 1
ATOM 4806 C C . VAL B 1 223 ? 19.484 33.188 7.66 1 97.94 223 VAL B C 1
ATOM 4808 O O . VAL B 1 223 ? 18.719 34 7.121 1 97.94 223 VAL B O 1
ATOM 4811 N N . LYS B 1 224 ? 20.125 33.5 8.688 1 96.44 224 LYS B N 1
ATOM 4812 C CA . LYS B 1 224 ? 19.891 34.719 9.453 1 96.44 224 LYS B CA 1
ATOM 4813 C C . LYS B 1 224 ? 20.297 35.969 8.648 1 96.44 224 LYS B C 1
ATOM 4815 O O . LYS B 1 224 ? 19.891 37.094 8.977 1 96.44 224 LYS B O 1
ATOM 4820 N N . GLN B 1 225 ? 21.031 35.719 7.578 1 96.62 225 GLN B N 1
ATOM 4821 C CA . GLN B 1 225 ? 21.5 36.812 6.754 1 96.62 225 GLN B CA 1
ATOM 4822 C C . GLN B 1 225 ? 20.625 37 5.512 1 96.62 225 GLN B C 1
ATOM 4824 O O . GLN B 1 225 ? 20.797 37.938 4.742 1 96.62 225 GLN B O 1
ATOM 4829 N N . THR B 1 226 ? 19.688 36.156 5.363 1 96.12 226 THR B N 1
ATOM 4830 C CA . THR B 1 226 ? 18.859 36.125 4.172 1 96.12 226 THR B CA 1
ATOM 4831 C C . THR B 1 226 ? 17.469 36.688 4.484 1 96.12 226 THR B C 1
ATOM 4833 O O . THR B 1 226 ? 16.797 36.219 5.406 1 96.12 226 THR B O 1
ATOM 4836 N N . PRO B 1 227 ? 17.031 37.656 3.748 1 94.31 227 PRO B N 1
ATOM 4837 C CA . PRO B 1 227 ? 15.648 38.094 3.934 1 94.31 227 PRO B CA 1
ATOM 4838 C C . PRO B 1 227 ? 14.633 37 3.652 1 94.31 227 PRO B C 1
ATOM 4840 O O . PRO B 1 227 ? 14.82 36.219 2.727 1 94.31 227 PRO B O 1
ATOM 4843 N N . PRO B 1 228 ? 13.5 36.812 4.406 1 95.62 228 PRO B N 1
ATOM 4844 C CA . PRO B 1 228 ? 13.039 37.688 5.469 1 95.62 228 PRO B CA 1
ATOM 4845 C C . PRO B 1 228 ? 13.5 37.25 6.855 1 95.62 228 PRO B C 1
ATOM 4847 O O . PRO B 1 228 ? 12.914 37.656 7.863 1 95.62 228 PRO B O 1
ATOM 4850 N N . TYR B 1 229 ? 14.508 36.469 6.887 1 97.06 229 TYR B N 1
ATOM 4851 C CA . TYR B 1 229 ? 14.953 35.906 8.148 1 97.06 229 TYR B CA 1
ATOM 4852 C C . TYR B 1 229 ? 15.969 36.812 8.836 1 97.06 229 TYR B C 1
ATOM 4854 O O . TYR B 1 229 ? 16.312 36.594 10.008 1 97.06 229 TYR B O 1
ATOM 4862 N N . ASP B 1 230 ? 16.484 37.75 8.211 1 94.56 230 ASP B N 1
ATOM 4863 C CA . ASP B 1 230 ? 17.562 38.625 8.68 1 94.56 230 ASP B CA 1
ATOM 4864 C C . ASP B 1 230 ? 17.031 39.719 9.625 1 94.56 230 ASP B C 1
ATOM 4866 O O . ASP B 1 230 ? 17.812 40.406 10.281 1 94.56 230 ASP B O 1
ATOM 4870 N N . SER B 1 231 ? 15.797 39.906 9.602 1 90.44 231 SER B N 1
ATOM 4871 C CA . SER B 1 231 ? 15.211 40.906 10.484 1 90.44 231 SER B CA 1
ATOM 4872 C C . SER B 1 231 ? 13.859 40.438 11.031 1 90.44 231 SER B C 1
ATOM 4874 O O . SER B 1 231 ? 13.297 39.438 10.555 1 90.44 231 SER B O 1
ATOM 4876 N N . GLY B 1 232 ? 13.477 41.062 12.125 1 89.75 232 GLY B N 1
ATOM 4877 C CA . GLY B 1 232 ? 12.148 40.781 12.656 1 89.75 232 GLY B CA 1
ATOM 4878 C C . GLY B 1 232 ? 12.078 39.5 13.461 1 89.75 232 GLY B C 1
ATOM 4879 O O . GLY B 1 232 ? 13.047 39.125 14.133 1 89.75 232 GLY B O 1
ATOM 4880 N N . THR B 1 233 ? 10.828 38.906 13.406 1 94.06 233 THR B N 1
ATOM 4881 C CA . THR B 1 233 ? 10.586 37.75 14.281 1 94.06 233 THR B CA 1
ATOM 4882 C C . THR B 1 233 ? 10.5 36.469 13.477 1 94.06 233 THR B C 1
ATOM 4884 O O . THR B 1 233 ? 10.164 35.406 14.023 1 94.06 233 THR B O 1
ATOM 4887 N N . ARG B 1 234 ? 10.883 36.5 12.211 1 96.69 234 ARG B N 1
ATOM 4888 C CA . ARG B 1 234 ? 10.633 35.375 11.336 1 96.69 234 ARG B CA 1
ATOM 4889 C C . ARG B 1 234 ? 11.406 34.156 11.797 1 96.69 234 ARG B C 1
ATOM 4891 O O . ARG B 1 234 ? 10.883 33.031 11.766 1 96.69 234 ARG B O 1
ATOM 4898 N N . ILE B 1 235 ? 12.617 34.312 12.219 1 96.88 235 ILE B N 1
ATOM 4899 C CA . ILE B 1 235 ? 13.422 33.188 12.68 1 96.88 235 ILE B CA 1
ATOM 4900 C C . ILE B 1 235 ? 12.758 32.562 13.906 1 96.88 235 ILE B C 1
ATOM 4902 O O . ILE B 1 235 ? 12.75 31.328 14.047 1 96.88 235 ILE B O 1
ATOM 4906 N N . LEU B 1 236 ? 12.234 33.375 14.766 1 97.5 236 LEU B N 1
ATOM 4907 C CA . LEU B 1 236 ? 11.555 32.875 15.961 1 97.5 236 LEU B CA 1
ATOM 4908 C C . LEU B 1 236 ? 10.273 32.125 15.578 1 97.5 236 LEU B C 1
ATOM 4910 O O . LEU B 1 236 ? 9.906 31.141 16.234 1 97.5 236 LEU B O 1
ATOM 4914 N N . ASP B 1 237 ? 9.578 32.625 14.523 1 97.75 237 ASP B N 1
ATOM 4915 C CA . ASP B 1 237 ? 8.406 31.906 14.016 1 97.75 237 ASP B CA 1
ATOM 4916 C C . ASP B 1 237 ? 8.781 30.531 13.492 1 97.75 237 ASP B C 1
ATOM 4918 O O . ASP B 1 237 ? 8.047 29.562 13.695 1 97.75 237 ASP B O 1
ATOM 4922 N N . ILE B 1 238 ? 9.922 30.469 12.844 1 98.06 238 ILE B N 1
ATOM 4923 C CA . ILE B 1 238 ? 10.406 29.188 12.328 1 98.06 238 ILE B CA 1
ATOM 4924 C C . ILE B 1 238 ? 10.727 28.25 13.492 1 98.06 238 ILE B C 1
ATOM 4926 O O . ILE B 1 238 ? 10.461 27.047 13.414 1 98.06 238 ILE B O 1
ATOM 4930 N N . MET B 1 239 ? 11.273 28.781 14.562 1 98.38 239 MET B N 1
ATOM 4931 C CA . MET B 1 239 ? 11.586 27.953 15.727 1 98.38 239 MET B CA 1
ATOM 4932 C C . MET B 1 239 ? 10.305 27.422 16.375 1 98.38 239 MET B C 1
ATOM 4934 O O . MET B 1 239 ? 10.25 26.266 16.781 1 98.38 239 MET B O 1
ATOM 4938 N N . ASP B 1 240 ? 9.289 28.297 16.453 1 98.56 240 ASP B N 1
ATOM 4939 C CA . ASP B 1 240 ? 7.996 27.828 16.938 1 98.56 240 ASP B CA 1
ATOM 4940 C C . ASP B 1 240 ? 7.473 26.672 16.094 1 98.56 240 ASP B C 1
ATOM 4942 O O . ASP B 1 240 ? 7.02 25.656 16.625 1 98.56 240 ASP B O 1
ATOM 4946 N N . MET B 1 241 ? 7.543 26.828 14.797 1 98.56 241 MET B N 1
ATOM 4947 C CA . MET B 1 241 ? 7.074 25.812 13.859 1 98.56 241 MET B CA 1
ATOM 4948 C C . MET B 1 241 ? 7.891 24.531 13.984 1 98.56 241 MET B C 1
ATOM 4950 O O . MET B 1 241 ? 7.344 23.438 13.883 1 98.56 241 MET B O 1
ATOM 4954 N N . THR B 1 242 ? 9.148 24.641 14.242 1 98.69 242 THR B N 1
ATOM 4955 C CA . THR B 1 242 ? 10.039 23.5 14.422 1 98.69 242 THR B CA 1
ATOM 4956 C C . THR B 1 242 ? 9.641 22.703 15.656 1 98.69 242 THR B C 1
ATOM 4958 O O . THR B 1 242 ? 9.555 21.469 15.594 1 98.69 242 THR B O 1
ATOM 4961 N N . VAL B 1 243 ? 9.43 23.438 16.734 1 98.81 243 VAL B N 1
ATOM 4962 C CA . VAL B 1 243 ? 8.992 22.766 17.953 1 98.81 243 VAL B CA 1
ATOM 4963 C C . VAL B 1 243 ? 7.656 22.062 17.719 1 98.81 243 VAL B C 1
ATOM 4965 O O . VAL B 1 243 ? 7.488 20.906 18.078 1 98.81 243 VAL B O 1
ATOM 4968 N N . PHE B 1 244 ? 6.738 22.75 17.078 1 98.81 244 PHE B N 1
ATOM 4969 C CA . PHE B 1 244 ? 5.426 22.234 16.719 1 98.81 244 PHE B CA 1
ATOM 4970 C C . PHE B 1 244 ? 5.559 20.969 15.883 1 98.81 244 PHE B C 1
ATOM 4972 O O . PHE B 1 244 ? 4.941 19.938 16.203 1 98.81 244 PHE B O 1
ATOM 4979 N N . ASP B 1 245 ? 6.41 20.984 14.859 1 98.75 245 ASP B N 1
ATOM 4980 C CA . ASP B 1 245 ? 6.625 19.859 13.961 1 98.75 245 ASP B CA 1
ATOM 4981 C C . ASP B 1 245 ? 7.285 18.688 14.695 1 98.75 245 ASP B C 1
ATOM 4983 O O . ASP B 1 245 ? 6.953 17.531 14.453 1 98.75 245 ASP B O 1
ATOM 4987 N N . PHE B 1 246 ? 8.172 18.984 15.602 1 98.88 246 PHE B N 1
ATOM 4988 C CA . PHE B 1 246 ? 8.867 17.922 16.328 1 98.88 246 PHE B CA 1
ATOM 4989 C C . PHE B 1 246 ? 7.91 17.203 17.266 1 98.88 246 PHE B C 1
ATOM 4991 O O . PHE B 1 246 ? 7.957 15.969 17.375 1 98.88 246 PHE B O 1
ATOM 4998 N N . LEU B 1 247 ? 7.059 17.953 17.891 1 98.94 247 LEU B N 1
ATOM 4999 C CA . LEU B 1 247 ? 6.113 17.328 18.812 1 98.94 247 LEU B CA 1
ATOM 5000 C C . LEU B 1 247 ? 5.18 16.375 18.078 1 98.94 247 LEU B C 1
ATOM 5002 O O . LEU B 1 247 ? 4.754 15.367 18.641 1 98.94 247 LEU B O 1
ATOM 5006 N N . MET B 1 248 ? 4.887 16.641 16.812 1 98.19 248 MET B N 1
ATOM 5007 C CA . MET B 1 248 ? 3.982 15.773 16.047 1 98.19 248 MET B CA 1
ATOM 5008 C C . MET B 1 248 ? 4.762 14.797 15.172 1 98.19 248 MET B C 1
ATOM 5010 O O . MET B 1 248 ? 4.18 13.898 14.578 1 98.19 248 MET B O 1
ATOM 5014 N N . GLY B 1 249 ? 6.035 14.961 15.078 1 97.62 249 GLY B N 1
ATOM 5015 C CA . GLY B 1 249 ? 6.863 14.109 14.242 1 97.62 249 GLY B CA 1
ATOM 5016 C C . GLY B 1 249 ? 6.688 14.383 12.758 1 97.62 249 GLY B C 1
ATOM 5017 O O . GLY B 1 249 ? 6.746 13.461 11.938 1 97.62 249 GLY B O 1
ATOM 5018 N N . ASN B 1 250 ? 6.414 15.633 12.367 1 97.25 250 ASN B N 1
ATOM 5019 C CA . ASN B 1 250 ? 6.191 16 10.969 1 97.25 250 ASN B CA 1
ATOM 5020 C C . ASN B 1 250 ? 7.492 16.391 10.281 1 97.25 250 ASN B C 1
ATOM 5022 O O . ASN B 1 250 ? 8.055 17.453 10.57 1 97.25 250 ASN B O 1
ATOM 5026 N N . MET B 1 251 ? 7.961 15.594 9.359 1 95.38 251 MET B N 1
ATOM 5027 C CA . MET B 1 251 ? 9.211 15.836 8.648 1 95.38 251 MET B CA 1
ATOM 5028 C C . MET B 1 251 ? 8.969 16.641 7.371 1 95.38 251 MET B C 1
ATOM 5030 O O . MET B 1 251 ? 9.914 17.094 6.73 1 95.38 251 MET B O 1
ATOM 5034 N N . ASP B 1 252 ? 7.699 16.812 7.062 1 93.44 252 ASP B N 1
ATOM 5035 C CA . ASP B 1 252 ? 7.359 17.297 5.73 1 93.44 252 ASP B CA 1
ATOM 5036 C C . ASP B 1 252 ? 6.906 18.75 5.781 1 93.44 252 ASP B C 1
ATOM 5038 O O . ASP B 1 252 ? 5.84 19.094 5.262 1 93.44 252 ASP B O 1
ATOM 5042 N N . ARG B 1 253 ? 7.648 19.625 6.395 1 95.81 253 ARG B N 1
ATOM 5043 C CA . ARG B 1 253 ? 7.371 21.047 6.418 1 95.81 253 ARG B CA 1
ATOM 5044 C C . ARG B 1 253 ? 8.188 21.781 5.355 1 95.81 253 ARG B C 1
ATOM 5046 O O . ARG B 1 253 ? 9.156 22.469 5.676 1 95.81 253 ARG B O 1
ATOM 5053 N N . HIS B 1 254 ? 7.77 21.859 4.133 1 93.25 254 HIS B N 1
ATOM 5054 C CA . HIS B 1 254 ? 8.539 22.406 3.021 1 93.25 254 HIS B CA 1
ATOM 5055 C C . HIS B 1 254 ? 8.273 23.906 2.857 1 93.25 254 HIS B C 1
ATOM 5057 O O . HIS B 1 254 ? 9.141 24.641 2.393 1 93.25 254 HIS B O 1
ATOM 5063 N N . HIS B 1 255 ? 7.055 24.219 3.279 1 95.69 255 HIS B N 1
ATOM 5064 C CA . HIS B 1 255 ? 6.664 25.609 3.061 1 95.69 255 HIS B CA 1
ATOM 5065 C C . HIS B 1 255 ? 5.781 26.109 4.199 1 95.69 255 HIS B C 1
ATOM 5067 O O . HIS B 1 255 ? 5.285 25.328 5.004 1 95.69 255 HIS B O 1
ATOM 5073 N N . TYR B 1 256 ? 5.707 27.359 4.273 1 97.12 256 TYR B N 1
ATOM 5074 C CA . TYR B 1 256 ? 4.703 28.062 5.051 1 97.12 256 TYR B CA 1
ATOM 5075 C C . TYR B 1 256 ? 4.172 29.266 4.285 1 97.12 256 TYR B C 1
ATOM 5077 O O . TYR B 1 256 ? 4.672 29.594 3.205 1 97.12 256 TYR B O 1
ATOM 5085 N N . GLU B 1 257 ? 3.078 29.875 4.859 1 97.56 257 GLU B N 1
ATOM 5086 C CA . GLU B 1 257 ? 2.486 30.984 4.129 1 97.56 257 GLU B CA 1
ATOM 5087 C C . GLU B 1 257 ? 2.273 32.188 5.043 1 97.56 257 GLU B C 1
ATOM 5089 O O . GLU B 1 257 ? 2.217 32.031 6.266 1 97.56 257 GLU B O 1
ATOM 5094 N N . THR B 1 258 ? 2.311 33.344 4.449 1 97.62 258 THR B N 1
ATOM 5095 C CA . THR B 1 258 ? 1.919 34.625 5.078 1 97.62 258 THR B CA 1
ATOM 5096 C C . THR B 1 258 ? 0.959 35.375 4.18 1 97.62 258 THR B C 1
ATOM 5098 O O . THR B 1 258 ? 0.913 35.156 2.969 1 97.62 258 THR B O 1
ATOM 5101 N N . PHE B 1 259 ? 0.187 36.219 4.812 1 97.38 259 PHE B N 1
ATOM 5102 C CA . PHE B 1 259 ? -0.647 37.125 4.027 1 97.38 259 PHE B CA 1
ATOM 5103 C C . PHE B 1 259 ? 0.176 38.281 3.48 1 97.38 259 PHE B C 1
ATOM 5105 O O . PHE B 1 259 ? 0.834 39 4.242 1 97.38 259 PHE B O 1
ATOM 5112 N N . GLU B 1 260 ? 0.096 38.531 2.199 1 96.94 260 GLU B N 1
ATOM 5113 C CA . GLU B 1 260 ? 0.891 39.594 1.557 1 96.94 260 GLU B CA 1
ATOM 5114 C C . GLU B 1 260 ? 0.563 40.969 2.127 1 96.94 260 GLU B C 1
ATOM 5116 O O . GLU B 1 260 ? 1.45 41.812 2.273 1 96.94 260 GLU B O 1
ATOM 5121 N N . LYS B 1 261 ? -0.634 41.156 2.42 1 95.5 261 LYS B N 1
ATOM 5122 C CA . LYS B 1 261 ? -1.127 42.438 2.904 1 95.5 261 LYS B CA 1
ATOM 5123 C C . LYS B 1 261 ? -0.38 42.875 4.164 1 95.5 261 LYS B C 1
ATOM 5125 O O . LYS B 1 261 ? -0.241 44.062 4.426 1 95.5 261 LYS B O 1
ATOM 5130 N N . PHE B 1 262 ? 0.132 41.906 4.934 1 94.94 262 PHE B N 1
ATOM 5131 C CA . PHE B 1 262 ? 0.702 42.25 6.234 1 94.94 262 PHE B CA 1
ATOM 5132 C C . PHE B 1 262 ? 2.219 42.375 6.148 1 94.94 262 PHE B C 1
ATOM 5134 O O . PHE B 1 262 ? 2.887 42.594 7.156 1 94.94 262 PHE B O 1
ATOM 5141 N N . GLY B 1 263 ? 2.789 42.125 4.969 1 92.56 263 GLY B N 1
ATOM 5142 C CA . GLY B 1 263 ? 4.23 42.188 4.812 1 92.56 263 GLY B CA 1
ATOM 5143 C C . GLY B 1 263 ? 4.969 41.062 5.527 1 92.56 263 GLY B C 1
ATOM 5144 O O . GLY B 1 263 ? 4.461 39.938 5.625 1 92.56 263 GLY B O 1
ATOM 5145 N N . ASN B 1 264 ? 6.156 41.406 5.957 1 91 264 ASN B N 1
ATOM 5146 C CA . ASN B 1 264 ? 7.012 40.375 6.512 1 91 264 ASN B CA 1
ATOM 5147 C C . ASN B 1 264 ? 6.949 40.344 8.039 1 91 264 ASN B C 1
ATOM 5149 O O . ASN B 1 264 ? 7.434 39.406 8.672 1 91 264 ASN B O 1
ATOM 5153 N N . GLU B 1 265 ? 6.355 41.375 8.57 1 91.19 265 GLU B N 1
ATOM 5154 C CA . GLU B 1 265 ? 6.215 41.406 10.023 1 91.19 265 GLU B CA 1
ATOM 5155 C C . GLU B 1 265 ? 4.855 40.875 10.461 1 91.19 265 GLU B C 1
ATOM 5157 O O . GLU B 1 265 ? 4.02 41.625 10.969 1 91.19 265 GLU B O 1
ATOM 5162 N N . THR B 1 266 ? 4.629 39.625 10.336 1 95.69 266 THR B N 1
ATOM 5163 C CA . THR B 1 266 ? 3.389 38.906 10.633 1 95.69 266 THR B CA 1
ATOM 5164 C C . THR B 1 266 ? 3.674 37.469 11.016 1 95.69 266 THR B C 1
ATOM 5166 O O . THR B 1 266 ? 4.832 37.031 11.031 1 95.69 266 THR B O 1
ATOM 5169 N N . PHE B 1 267 ? 2.693 36.781 11.461 1 95.69 267 PHE B N 1
ATOM 5170 C CA . PHE B 1 267 ? 2.824 35.375 11.82 1 95.69 267 PHE B CA 1
ATOM 5171 C C . PHE B 1 267 ? 2.881 34.5 10.57 1 95.69 267 PHE B C 1
ATOM 5173 O O . PHE B 1 267 ? 2.525 34.938 9.477 1 95.69 267 PHE B O 1
ATOM 5180 N N . ILE B 1 268 ? 3.379 33.219 10.695 1 97.56 268 ILE B N 1
ATOM 5181 C CA . ILE B 1 268 ? 3.375 32.281 9.586 1 97.56 268 ILE B CA 1
ATOM 5182 C C . ILE B 1 268 ? 2.273 31.25 9.797 1 97.56 268 ILE B C 1
ATOM 5184 O O . ILE B 1 268 ? 1.995 30.844 10.93 1 97.56 268 ILE B O 1
ATOM 5188 N N . ILE B 1 269 ? 1.61 30.844 8.773 1 98 269 ILE B N 1
ATOM 5189 C CA . ILE B 1 269 ? 0.524 29.875 8.836 1 98 269 ILE B CA 1
ATOM 5190 C C . ILE B 1 269 ? 1.094 28.469 8.766 1 98 269 ILE B C 1
ATOM 5192 O O . ILE B 1 269 ? 1.946 28.172 7.922 1 98 269 ILE B O 1
ATOM 5196 N N . HIS B 1 270 ? 0.665 27.609 9.711 1 96.75 270 HIS B N 1
ATOM 5197 C CA . HIS B 1 270 ? 1.073 26.203 9.773 1 96.75 270 HIS B CA 1
ATOM 5198 C C . HIS B 1 270 ? 0.126 25.328 8.977 1 96.75 270 HIS B C 1
ATOM 5200 O O . HIS B 1 270 ? -0.882 24.844 9.5 1 96.75 270 HIS B O 1
ATOM 5206 N N . LEU B 1 271 ? 0.495 25.094 7.703 1 95.31 271 LEU B N 1
ATOM 5207 C CA . LEU B 1 271 ? -0.353 24.297 6.824 1 95.31 271 LEU B CA 1
ATOM 5208 C C . LEU B 1 271 ? 0.231 22.906 6.629 1 95.31 271 LEU B C 1
ATOM 5210 O O . LEU B 1 271 ? 1.392 22.656 6.961 1 95.31 271 LEU B O 1
ATOM 5214 N N . ASP B 1 272 ? -0.543 22.016 6.164 1 90.75 272 ASP B N 1
ATOM 5215 C CA . ASP B 1 272 ? -0.142 20.688 5.691 1 90.75 272 ASP B CA 1
ATOM 5216 C C . ASP B 1 272 ? 0.516 19.875 6.809 1 90.75 272 ASP B C 1
ATOM 5218 O O . ASP B 1 272 ? 1.693 19.531 6.715 1 90.75 272 ASP B O 1
ATOM 5222 N N . ASN B 1 273 ? -0.268 19.453 7.734 1 97.19 273 ASN B N 1
ATOM 5223 C CA . ASN B 1 273 ? 0.208 18.734 8.914 1 97.19 273 ASN B CA 1
ATOM 5224 C C . ASN B 1 273 ? -0.06 17.234 8.812 1 97.19 273 ASN B C 1
ATOM 5226 O O . ASN B 1 273 ? 0.088 16.5 9.789 1 97.19 273 ASN B O 1
ATOM 5230 N N . GLY B 1 274 ? -0.424 16.812 7.66 1 95.81 274 GLY B N 1
ATOM 5231 C CA . GLY B 1 274 ? -0.954 15.469 7.477 1 95.81 274 GLY B CA 1
ATOM 5232 C C . GLY B 1 274 ? 0.097 14.391 7.629 1 95.81 274 GLY B C 1
ATOM 5233 O O . GLY B 1 274 ? -0.235 13.219 7.809 1 95.81 274 GLY B O 1
ATOM 5234 N N . ARG B 1 275 ? 1.356 14.758 7.613 1 94.62 275 ARG B N 1
ATOM 5235 C CA . ARG B 1 275 ? 2.414 13.758 7.723 1 94.62 275 ARG B CA 1
ATOM 5236 C C . ARG B 1 275 ? 2.902 13.633 9.156 1 94.62 275 ARG B C 1
ATOM 5238 O O . ARG B 1 275 ? 3.906 12.969 9.422 1 94.62 275 ARG B O 1
ATOM 5245 N N . GLY B 1 276 ? 2.174 14.25 10.055 1 96.88 276 GLY B N 1
ATOM 5246 C CA . GLY B 1 276 ? 2.457 14.109 11.469 1 96.88 276 GLY B CA 1
ATOM 5247 C C . GLY B 1 276 ? 1.897 12.828 12.07 1 96.88 276 GLY B C 1
ATOM 5248 O O . GLY B 1 276 ? 1.104 12.141 11.43 1 96.88 276 GLY B O 1
ATOM 5249 N N . PHE B 1 277 ? 2.463 12.477 13.203 1 97.88 277 PHE B N 1
ATOM 5250 C CA . PHE B 1 277 ? 2.01 11.344 14 1 97.88 277 PHE B CA 1
ATOM 5251 C C . PHE B 1 277 ? 2.115 10.047 13.211 1 97.88 277 PHE B C 1
ATOM 5253 O O . PHE B 1 277 ? 1.218 9.203 13.273 1 97.88 277 PHE B O 1
ATOM 5260 N N . GLY B 1 278 ? 3.182 9.984 12.484 1 96.31 278 GLY B N 1
ATOM 5261 C CA . GLY B 1 278 ? 3.449 8.781 11.719 1 96.31 278 GLY B CA 1
ATOM 5262 C C . GLY B 1 278 ? 4.105 7.684 12.539 1 96.31 278 GLY B C 1
ATOM 5263 O O . GLY B 1 278 ? 3.918 6.496 12.258 1 96.31 278 GLY B O 1
ATOM 5264 N N . LYS B 1 279 ? 4.93 8.125 13.539 1 96.38 279 LYS B N 1
ATOM 5265 C CA . LYS B 1 279 ? 5.645 7.176 14.391 1 96.38 279 LYS B CA 1
ATOM 5266 C C . LYS B 1 279 ? 5.605 7.605 15.852 1 96.38 279 LYS B C 1
ATOM 5268 O O . LYS B 1 279 ? 5.98 8.734 16.188 1 96.38 279 LYS B O 1
ATOM 5273 N N . TYR B 1 280 ? 5.164 6.66 16.672 1 97.81 280 TYR B N 1
ATOM 5274 C CA . TYR B 1 280 ? 5.23 6.926 18.109 1 97.81 280 TYR B CA 1
ATOM 5275 C C . TYR B 1 280 ? 6.441 6.242 18.734 1 97.81 280 TYR B C 1
ATOM 5277 O O . TYR B 1 280 ? 6.855 6.586 19.844 1 97.81 280 TYR B O 1
ATOM 5285 N N . SER B 1 281 ? 7.031 5.305 18 1 97 281 SER B N 1
ATOM 5286 C CA . SER B 1 281 ? 8.141 4.512 18.531 1 97 281 SER B CA 1
ATOM 5287 C C . SER B 1 281 ? 9.484 5.16 18.219 1 97 281 SER B C 1
ATOM 5289 O O . SER B 1 281 ? 10.523 4.699 18.703 1 97 281 SER B O 1
ATOM 5291 N N . HIS B 1 282 ? 9.438 6.188 17.406 1 96.06 282 HIS B N 1
ATOM 5292 C CA . HIS B 1 282 ? 10.672 6.836 16.969 1 96.06 282 HIS B CA 1
ATOM 5293 C C . HIS B 1 282 ? 10.547 8.352 17.016 1 96.06 282 HIS B C 1
ATOM 5295 O O . HIS B 1 282 ? 9.547 8.914 16.547 1 96.06 282 HIS B O 1
ATOM 5301 N N . ASP B 1 283 ? 11.5 9.039 17.594 1 97.75 283 ASP B N 1
ATOM 5302 C CA . ASP B 1 283 ? 11.586 10.5 17.609 1 97.75 283 ASP B CA 1
ATOM 5303 C C . ASP B 1 283 ? 12.625 10.992 16.594 1 97.75 283 ASP B C 1
ATOM 5305 O O . ASP B 1 283 ? 13.828 10.812 16.797 1 97.75 283 ASP B O 1
ATOM 5309 N N . GLU B 1 284 ? 12.203 11.688 15.641 1 96.44 284 GLU B N 1
ATOM 5310 C CA . GLU B 1 284 ? 13.102 12.141 14.586 1 96.44 284 GLU B CA 1
ATOM 5311 C C . GLU B 1 284 ? 13.805 13.438 14.969 1 96.44 284 GLU B C 1
ATOM 5313 O O . GLU B 1 284 ? 13.305 14.523 14.695 1 96.44 284 GLU B O 1
ATOM 5318 N N . LEU B 1 285 ? 15.047 13.359 15.359 1 97.62 285 LEU B N 1
ATOM 5319 C CA . LEU B 1 285 ? 15.781 14.492 15.922 1 97.62 285 LEU B CA 1
ATOM 5320 C C . LEU B 1 285 ? 16.125 15.508 14.836 1 97.62 285 LEU B C 1
ATOM 5322 O O . LEU B 1 285 ? 16.297 16.688 15.125 1 97.62 285 LEU B O 1
ATOM 5326 N N . SER B 1 286 ? 16.156 15.016 13.57 1 96.12 286 SER B N 1
ATOM 5327 C CA . SER B 1 286 ? 16.516 15.93 12.492 1 96.12 286 SER B CA 1
ATOM 5328 C C . SER B 1 286 ? 15.477 17.047 12.352 1 96.12 286 SER B C 1
ATOM 5330 O O . SER B 1 286 ? 15.766 18.094 11.789 1 96.12 286 SER B O 1
ATOM 5332 N N . ILE B 1 287 ? 14.273 16.859 12.852 1 97.69 287 ILE B N 1
ATOM 5333 C CA . ILE B 1 287 ? 13.242 17.875 12.812 1 97.69 287 ILE B CA 1
ATOM 5334 C C . ILE B 1 287 ? 13.656 19.062 13.688 1 97.69 287 ILE B C 1
ATOM 5336 O O . ILE B 1 287 ? 13.289 20.203 13.414 1 97.69 287 ILE B O 1
ATOM 5340 N N . LEU B 1 288 ? 14.477 18.828 14.688 1 97.94 288 LEU B N 1
ATOM 5341 C CA . LEU B 1 288 ? 14.844 19.828 15.68 1 97.94 288 LEU B CA 1
ATOM 5342 C C . LEU B 1 288 ? 16.109 20.562 15.258 1 97.94 288 LEU B C 1
ATOM 5344 O O . LEU B 1 288 ? 16.547 21.5 15.938 1 97.94 288 LEU B O 1
ATOM 5348 N N . VAL B 1 289 ? 16.641 20.281 14.117 1 97.88 289 VAL B N 1
ATOM 5349 C CA . VAL B 1 289 ? 17.938 20.797 13.688 1 97.88 289 VAL B CA 1
ATOM 5350 C C . VAL B 1 289 ? 17.891 22.328 13.602 1 97.88 289 VAL B C 1
ATOM 5352 O O . VAL B 1 289 ? 18.828 23 14 1 97.88 289 VAL B O 1
ATOM 5355 N N . PRO B 1 290 ? 16.797 22.891 13.047 1 98.19 290 PRO B N 1
ATOM 5356 C CA . PRO B 1 290 ? 16.75 24.359 13.031 1 98.19 290 PRO B CA 1
ATOM 5357 C C . PRO B 1 290 ? 16.953 24.969 14.414 1 98.19 290 PRO B C 1
ATOM 5359 O O . PRO B 1 290 ? 17.703 25.953 14.555 1 98.19 290 PRO B O 1
ATOM 5362 N N . LEU B 1 291 ? 16.328 24.422 15.398 1 98.25 291 LEU B N 1
ATOM 5363 C CA . LEU B 1 291 ? 16.469 24.906 16.766 1 98.25 291 LEU B CA 1
ATOM 5364 C C . LEU B 1 291 ? 17.906 24.703 17.266 1 98.25 291 LEU B C 1
ATOM 5366 O O . LEU B 1 291 ? 18.484 25.594 17.875 1 98.25 291 LEU B O 1
ATOM 5370 N N . ASN B 1 292 ? 18.5 23.594 16.984 1 97.62 292 ASN B N 1
ATOM 5371 C CA . ASN B 1 292 ? 19.859 23.266 17.406 1 97.62 292 ASN B CA 1
ATOM 5372 C C . ASN B 1 292 ? 20.891 24.172 16.734 1 97.62 292 ASN B C 1
ATOM 5374 O O . ASN B 1 292 ? 21.906 24.531 17.359 1 97.62 292 ASN B O 1
ATOM 5378 N N . GLN B 1 293 ? 20.609 24.438 15.523 1 97.69 293 GLN B N 1
ATOM 5379 C CA . GLN B 1 293 ? 21.578 25.219 14.766 1 97.69 293 GLN B CA 1
ATOM 5380 C C . GLN B 1 293 ? 21.469 26.703 15.102 1 97.69 293 GLN B C 1
ATOM 5382 O O . GLN B 1 293 ? 22.484 27.406 15.172 1 97.69 293 GLN B O 1
ATOM 5387 N N . CYS B 1 294 ? 20.266 27.219 15.312 1 97.31 294 CYS B N 1
ATOM 5388 C CA . CYS B 1 294 ? 20.062 28.641 15.492 1 97.31 294 CYS B CA 1
ATOM 5389 C C . CYS B 1 294 ? 20.172 29.031 16.953 1 97.31 294 CYS B C 1
ATOM 5391 O O . CYS B 1 294 ? 20.453 30.188 17.281 1 97.31 294 CYS B O 1
ATOM 5393 N N . CYS B 1 295 ? 19.875 28.125 17.844 1 96.81 295 CYS B N 1
ATOM 5394 C CA . CYS B 1 295 ? 19.906 28.359 19.281 1 96.81 295 CYS B CA 1
ATOM 5395 C C . CYS B 1 295 ? 19.125 29.625 19.641 1 96.81 295 CYS B C 1
ATOM 5397 O O . CYS B 1 295 ? 19.609 30.484 20.359 1 96.81 295 CYS B O 1
ATOM 5399 N N . ARG B 1 296 ? 17.953 29.734 19.109 1 96.06 296 ARG B N 1
ATOM 5400 C CA . ARG B 1 296 ? 17 30.797 19.406 1 96.06 296 ARG B CA 1
ATOM 5401 C C . ARG B 1 296 ? 15.602 30.219 19.656 1 96.06 296 ARG B C 1
ATOM 5403 O O . ARG B 1 296 ? 15.203 29.25 19.031 1 96.06 296 ARG B O 1
ATOM 5410 N N . ILE B 1 297 ? 14.953 30.734 20.641 1 97.25 297 ILE B N 1
ATOM 5411 C CA . ILE B 1 297 ? 13.586 30.328 20.922 1 97.25 297 ILE B CA 1
ATOM 5412 C C . ILE B 1 297 ? 12.836 31.469 21.609 1 97.25 297 ILE B C 1
ATOM 5414 O O . ILE B 1 297 ? 13.43 32.25 22.344 1 97.25 297 ILE B O 1
ATOM 5418 N N . ARG B 1 298 ? 11.594 31.609 21.25 1 97 298 ARG B N 1
ATOM 5419 C CA . ARG B 1 298 ? 10.773 32.594 21.938 1 97 298 ARG B CA 1
ATOM 5420 C C . ARG B 1 298 ? 10.656 32.281 23.422 1 97 298 ARG B C 1
ATOM 5422 O O . ARG B 1 298 ? 10.469 31.109 23.797 1 97 298 ARG B O 1
ATOM 5429 N N . LYS B 1 299 ? 10.789 33.312 24.219 1 96.75 299 LYS B N 1
ATOM 5430 C CA . LYS B 1 299 ? 10.695 33.125 25.656 1 96.75 299 LYS B CA 1
ATOM 5431 C C . LYS B 1 299 ? 9.336 32.531 26.047 1 96.75 299 LYS B C 1
ATOM 5433 O O . LYS B 1 299 ? 9.258 31.641 26.906 1 96.75 299 LYS B O 1
ATOM 5438 N N . SER B 1 300 ? 8.273 33.031 25.469 1 96.69 300 SER B N 1
ATOM 5439 C CA . SER B 1 300 ? 6.93 32.531 25.766 1 96.69 300 SER B CA 1
ATOM 5440 C C . SER B 1 300 ? 6.789 31.062 25.422 1 96.69 300 SER B C 1
ATOM 5442 O O . SER B 1 300 ? 6.168 30.312 26.172 1 96.69 300 SER B O 1
ATOM 5444 N N . THR B 1 301 ? 7.383 30.609 24.266 1 98.06 301 THR B N 1
ATOM 5445 C CA . THR B 1 301 ? 7.344 29.219 23.875 1 98.06 301 THR B CA 1
ATOM 5446 C C . THR B 1 301 ? 8.125 28.344 24.859 1 98.06 301 THR B C 1
ATOM 5448 O O . THR B 1 301 ? 7.645 27.297 25.281 1 98.06 301 THR B O 1
ATOM 5451 N N . TYR B 1 302 ? 9.281 28.844 25.234 1 97.94 302 TYR B N 1
ATOM 5452 C CA . TYR B 1 302 ? 10.125 28.109 26.172 1 97.94 302 TYR B CA 1
ATOM 5453 C C . TYR B 1 302 ? 9.422 27.906 27.5 1 97.94 302 TYR B C 1
ATOM 5455 O O . TYR B 1 302 ? 9.398 26.797 28.047 1 97.94 302 TYR B O 1
ATOM 5463 N N . LEU B 1 303 ? 8.836 28.984 28 1 97.94 303 LEU B N 1
ATOM 5464 C CA . LEU B 1 303 ? 8.148 28.922 29.281 1 97.94 303 LEU B CA 1
ATOM 5465 C C . LEU B 1 303 ? 6.953 27.969 29.203 1 97.94 303 LEU B C 1
ATOM 5467 O O . LEU B 1 303 ? 6.699 27.219 30.141 1 97.94 303 LEU B O 1
ATOM 5471 N N . ARG B 1 304 ? 6.262 28.016 28.156 1 98.19 304 ARG B N 1
ATOM 5472 C CA . ARG B 1 304 ? 5.129 27.125 27.953 1 98.19 304 ARG B CA 1
ATOM 5473 C C . ARG B 1 304 ? 5.578 25.656 27.953 1 98.19 304 ARG B C 1
ATOM 5475 O O . ARG B 1 304 ? 4.93 24.812 28.562 1 98.19 304 ARG B O 1
ATOM 5482 N N . LEU B 1 305 ? 6.668 25.359 27.266 1 98.62 305 LEU B N 1
ATOM 5483 C CA . LEU B 1 305 ? 7.184 23.984 27.203 1 98.62 305 LEU B CA 1
ATOM 5484 C C . LEU B 1 305 ? 7.598 23.5 28.578 1 98.62 305 LEU B C 1
ATOM 5486 O O . LEU B 1 305 ? 7.375 22.344 28.938 1 98.62 305 LEU B O 1
ATOM 5490 N N . GLN B 1 306 ? 8.148 24.375 29.344 1 98.25 306 GLN B N 1
ATOM 5491 C CA . GLN B 1 306 ? 8.531 24.031 30.703 1 98.25 306 GLN B CA 1
ATOM 5492 C C . GLN B 1 306 ? 7.301 23.672 31.547 1 98.25 306 GLN B C 1
ATOM 5494 O O . GLN B 1 306 ? 7.328 22.719 32.312 1 98.25 306 GLN B O 1
ATOM 5499 N N . LEU B 1 307 ? 6.312 24.484 31.344 1 98.31 307 LEU B N 1
ATOM 5500 C CA . LEU B 1 307 ? 5.074 24.234 32.062 1 98.31 307 LEU B CA 1
ATOM 5501 C C . LEU B 1 307 ? 4.477 22.891 31.688 1 98.31 307 LEU B C 1
ATOM 5503 O O . LEU B 1 307 ? 4.047 22.125 32.562 1 98.31 307 LEU B O 1
ATOM 5507 N N . LEU B 1 308 ? 4.492 22.578 30.453 1 98.56 308 LEU B N 1
ATOM 5508 C CA . LEU B 1 308 ? 3.877 21.359 29.922 1 98.56 308 LEU B CA 1
ATOM 5509 C C . LEU B 1 308 ? 4.688 20.125 30.312 1 98.56 308 LEU B C 1
ATOM 5511 O O . LEU B 1 308 ? 4.207 19 30.188 1 98.56 308 LEU B O 1
ATOM 5515 N N . ALA B 1 309 ? 5.891 20.328 30.734 1 98.06 309 ALA B N 1
ATOM 5516 C CA . ALA B 1 309 ? 6.742 19.219 31.156 1 98.06 309 ALA B CA 1
ATOM 5517 C C . ALA B 1 309 ? 6.438 18.812 32.594 1 98.06 309 ALA B C 1
ATOM 5519 O O . ALA B 1 309 ? 6.84 17.719 33.031 1 98.06 309 ALA B O 1
ATOM 5520 N N . LYS B 1 310 ? 5.723 19.641 33.25 1 97.44 310 LYS B N 1
ATOM 5521 C CA . LYS B 1 310 ? 5.359 19.328 34.625 1 97.44 310 LYS B CA 1
ATOM 5522 C C . LYS B 1 310 ? 4.234 18.297 34.688 1 97.44 310 LYS B C 1
ATOM 5524 O O . LYS B 1 310 ? 3.338 18.297 33.844 1 97.44 310 LYS B O 1
ATOM 5529 N N . GLU B 1 311 ? 4.195 17.516 35.75 1 95.75 311 GLU B N 1
ATOM 5530 C CA . GLU B 1 311 ? 3.238 16.422 35.906 1 95.75 311 GLU B CA 1
ATOM 5531 C C . GLU B 1 311 ? 1.807 16.953 35.969 1 95.75 311 GLU B C 1
ATOM 5533 O O . GLU B 1 311 ? 0.888 16.328 35.406 1 95.75 311 GLU B O 1
ATOM 5538 N N . GLU B 1 312 ? 1.66 18.125 36.531 1 94.06 312 GLU B N 1
ATOM 5539 C CA . GLU B 1 312 ? 0.333 18.703 36.719 1 94.06 312 GLU B CA 1
ATOM 5540 C C . GLU B 1 312 ? -0.22 19.234 35.406 1 94.06 312 GLU B C 1
ATOM 5542 O O . GLU B 1 312 ? -1.436 19.359 35.219 1 94.06 312 GLU B O 1
ATOM 5547 N N . TYR B 1 313 ? 0.674 19.516 34.438 1 95.56 313 TYR B N 1
ATOM 5548 C CA . TYR B 1 313 ? 0.29 20.125 33.188 1 95.56 313 TYR B CA 1
ATOM 5549 C C . TYR B 1 313 ? 0.853 19.344 32 1 95.56 313 TYR B C 1
ATOM 5551 O O . TYR B 1 313 ? 1.24 19.922 30.984 1 95.56 313 TYR B O 1
ATOM 5559 N N . LYS B 1 314 ? 0.86 18.078 32.25 1 97.56 314 LYS B N 1
ATOM 5560 C CA . LYS B 1 314 ? 1.502 17.219 31.266 1 97.56 314 LYS B CA 1
ATOM 5561 C C . LYS B 1 314 ? 0.866 17.391 29.891 1 97.56 314 LYS B C 1
ATOM 5563 O O . LYS B 1 314 ? -0.359 17.359 29.75 1 97.56 314 LYS B O 1
ATOM 5568 N N . LEU B 1 315 ? 1.694 17.516 28.891 1 98.75 315 LEU B N 1
ATOM 5569 C CA . LEU B 1 315 ? 1.25 17.781 27.516 1 98.75 315 LEU B CA 1
ATOM 5570 C C . LEU B 1 315 ? 0.267 16.719 27.047 1 98.75 315 LEU B C 1
ATOM 5572 O O . LEU B 1 315 ? -0.78 17.031 26.484 1 98.75 315 LEU B O 1
ATOM 5576 N N . SER B 1 316 ? 0.575 15.43 27.281 1 98.56 316 SER B N 1
ATOM 5577 C CA . SER B 1 316 ? -0.259 14.32 26.828 1 98.56 316 SER B CA 1
ATOM 5578 C C . SER B 1 316 ? -1.665 14.414 27.422 1 98.56 316 SER B C 1
ATOM 5580 O O . SER B 1 316 ? -2.65 14.164 26.719 1 98.56 316 SER B O 1
ATOM 5582 N N . LEU B 1 317 ? -1.77 14.82 28.641 1 98.19 317 LEU B N 1
ATOM 5583 C CA . LEU B 1 317 ? -3.061 14.906 29.328 1 98.19 317 LEU B CA 1
ATOM 5584 C C . LEU B 1 317 ? -3.896 16.047 28.75 1 98.19 317 LEU B C 1
ATOM 5586 O O . LEU B 1 317 ? -5.09 15.883 28.484 1 98.19 317 LEU B O 1
ATOM 5590 N N . LEU B 1 318 ? -3.287 17.188 28.594 1 98.56 318 LEU B N 1
ATOM 5591 C CA . LEU B 1 318 ? -3.996 18.344 28.047 1 98.56 318 LEU B CA 1
ATOM 5592 C C . LEU B 1 318 ? -4.422 18.078 26.609 1 98.56 318 LEU B C 1
ATOM 5594 O O . LEU B 1 318 ? -5.52 18.469 26.203 1 98.56 318 LEU B O 1
ATOM 5598 N N . MET B 1 319 ? -3.518 17.453 25.859 1 98.69 319 MET B N 1
ATOM 5599 C CA . MET B 1 319 ? -3.848 17.109 24.484 1 98.69 319 MET B CA 1
ATOM 5600 C C . MET B 1 319 ? -5.035 16.156 24.438 1 98.69 319 MET B C 1
ATOM 5602 O O . MET B 1 319 ? -5.941 16.328 23.625 1 98.69 319 MET B O 1
ATOM 5606 N N . LYS B 1 320 ? -4.992 15.109 25.234 1 98.12 320 LYS B N 1
ATOM 5607 C CA . LYS B 1 320 ? -6.082 14.141 25.281 1 98.12 320 LYS B CA 1
ATOM 5608 C C . LYS B 1 320 ? -7.41 14.82 25.594 1 98.12 320 LYS B C 1
ATOM 5610 O O . LYS B 1 320 ? -8.43 14.531 24.953 1 98.12 320 LYS B O 1
ATOM 5615 N N . GLU B 1 321 ? -7.391 15.711 26.516 1 97.94 321 GLU B N 1
ATOM 5616 C CA . GLU B 1 321 ? -8.594 16.438 26.906 1 97.94 321 GLU B CA 1
ATOM 5617 C C . GLU B 1 321 ? -9.117 17.297 25.75 1 97.94 321 GLU B C 1
ATOM 5619 O O . GLU B 1 321 ? -10.32 17.328 25.484 1 97.94 321 GLU B O 1
ATOM 5624 N N . SER B 1 322 ? -8.242 18 25.141 1 97.88 322 SER B N 1
ATOM 5625 C CA . SER B 1 322 ? -8.633 18.859 24.031 1 97.88 322 SER B CA 1
ATOM 5626 C C . SER B 1 322 ? -9.227 18.047 22.875 1 97.88 322 SER B C 1
ATOM 5628 O O . SER B 1 322 ? -10.242 18.438 22.297 1 97.88 322 SER B O 1
ATOM 5630 N N . LEU B 1 323 ? -8.633 16.938 22.578 1 98.5 323 LEU B N 1
ATOM 5631 C CA . LEU B 1 323 ? -9.023 16.109 21.438 1 98.5 323 LEU B CA 1
ATOM 5632 C C . LEU B 1 323 ? -10.367 15.445 21.688 1 98.5 323 LEU B C 1
ATOM 5634 O O . LEU B 1 323 ? -11.078 15.086 20.75 1 98.5 323 LEU B O 1
ATOM 5638 N N . LEU B 1 324 ? -10.742 15.266 22.922 1 98 324 LEU B N 1
ATOM 5639 C CA . LEU B 1 324 ? -12.016 14.641 23.281 1 98 324 LEU B CA 1
ATOM 5640 C C . LEU B 1 324 ? -13.188 15.5 22.797 1 98 324 LEU B C 1
ATOM 5642 O O . LEU B 1 324 ? -14.312 15 22.688 1 98 324 LEU B O 1
ATOM 5646 N N . LYS B 1 325 ? -12.938 16.719 22.484 1 96.19 325 LYS B N 1
ATOM 5647 C CA . LYS B 1 325 ? -13.977 17.641 22.047 1 96.19 325 LYS B CA 1
ATOM 5648 C C . LYS B 1 325 ? -14.344 17.422 20.594 1 96.19 325 LYS B C 1
ATOM 5650 O O . LYS B 1 325 ? -15.375 17.906 20.109 1 96.19 325 LYS B O 1
ATOM 5655 N N . ASP B 1 326 ? -13.508 16.797 19.875 1 97.81 326 ASP B N 1
ATOM 5656 C CA . ASP B 1 326 ? -13.766 16.531 18.469 1 97.81 326 ASP B CA 1
ATOM 5657 C C . ASP B 1 326 ? -14.836 15.461 18.281 1 97.81 326 ASP B C 1
ATOM 5659 O O . ASP B 1 326 ? -14.906 14.516 19.078 1 97.81 326 ASP B O 1
ATOM 5663 N N . LYS B 1 327 ? -15.578 15.523 17.266 1 96.75 327 LYS B N 1
ATOM 5664 C CA . LYS B 1 327 ? -16.734 14.656 17.047 1 96.75 327 LYS B CA 1
ATOM 5665 C C . LYS B 1 327 ? -16.297 13.211 16.781 1 96.75 327 LYS B C 1
ATOM 5667 O O . LYS B 1 327 ? -17.062 12.273 17.047 1 96.75 327 LYS B O 1
ATOM 5672 N N . ILE B 1 328 ? -15.07 13.055 16.297 1 97.81 328 ILE B N 1
ATOM 5673 C CA . ILE B 1 328 ? -14.672 11.695 15.945 1 97.81 328 ILE B CA 1
ATOM 5674 C C . ILE B 1 328 ? -13.602 11.211 16.922 1 97.81 328 ILE B C 1
ATOM 5676 O O . ILE B 1 328 ? -12.766 10.375 16.578 1 97.81 328 ILE B O 1
ATOM 5680 N N . ALA B 1 329 ? -13.609 11.75 18.109 1 97.81 329 ALA B N 1
ATOM 5681 C CA . ALA B 1 329 ? -12.711 11.273 19.156 1 97.81 329 ALA B CA 1
ATOM 5682 C C . ALA B 1 329 ? -12.906 9.781 19.422 1 97.81 329 ALA B C 1
ATOM 5684 O O . ALA B 1 329 ? -14.023 9.273 19.312 1 97.81 329 ALA B O 1
ATOM 5685 N N . PRO B 1 330 ? -11.797 9.094 19.812 1 97.88 330 PRO B N 1
ATOM 5686 C CA . PRO B 1 330 ? -10.438 9.562 20.047 1 97.88 330 PRO B CA 1
ATOM 5687 C C . PRO B 1 330 ? -9.672 9.828 18.75 1 97.88 330 PRO B C 1
ATOM 5689 O O . PRO B 1 330 ? -9.875 9.125 17.766 1 97.88 330 PRO B O 1
ATOM 5692 N N . ILE B 1 331 ? -8.805 10.789 18.766 1 98.56 331 ILE B N 1
ATOM 5693 C CA . ILE B 1 331 ? -8.094 11.234 17.562 1 98.56 331 ILE B CA 1
ATOM 5694 C C . ILE B 1 331 ? -6.715 10.586 17.516 1 98.56 331 ILE B C 1
ATOM 5696 O O . ILE B 1 331 ? -6.285 10.109 16.469 1 98.56 331 ILE B O 1
ATOM 5700 N N . LEU B 1 332 ? -6.047 10.539 18.656 1 98.56 332 LEU B N 1
ATOM 5701 C CA . LEU B 1 332 ? -4.695 10 18.688 1 98.56 332 LEU B CA 1
ATOM 5702 C C . LEU B 1 332 ? -4.645 8.719 19.516 1 98.56 332 LEU B C 1
ATOM 5704 O O . LEU B 1 332 ? -5.328 8.602 20.531 1 98.56 332 LEU B O 1
ATOM 5708 N N . TYR B 1 333 ? -3.828 7.793 19.031 1 98.06 333 TYR B N 1
ATOM 5709 C CA . TYR B 1 333 ? -3.451 6.613 19.797 1 98.06 333 TYR B CA 1
ATOM 5710 C C . TYR B 1 333 ? -2.629 7 21.031 1 98.06 333 TYR B C 1
ATOM 5712 O O . TYR B 1 333 ? -1.808 7.918 20.969 1 98.06 333 TYR B O 1
ATOM 5720 N N . GLN B 1 334 ? -2.832 6.328 22.156 1 98.31 334 GLN B N 1
ATOM 5721 C CA . GLN B 1 334 ? -2.221 6.676 23.438 1 98.31 334 GLN B CA 1
ATOM 5722 C C . GLN B 1 334 ? -0.701 6.734 23.328 1 98.31 334 GLN B C 1
ATOM 5724 O O . GLN B 1 334 ? -0.069 7.656 23.844 1 98.31 334 GLN B O 1
ATOM 5729 N N . PRO B 1 335 ? -0.047 5.855 22.609 1 98.62 335 PRO B N 1
ATOM 5730 C CA . PRO B 1 335 ? 1.41 5.938 22.5 1 98.62 335 PRO B CA 1
ATOM 5731 C C . PRO B 1 335 ? 1.873 7.215 21.797 1 98.62 335 PRO B C 1
ATOM 5733 O O . PRO B 1 335 ? 2.98 7.695 22.047 1 98.62 335 PRO B O 1
ATOM 5736 N N . HIS B 1 336 ? 1.021 7.73 20.922 1 98.69 336 HIS B N 1
ATOM 5737 C CA . HIS B 1 336 ? 1.373 9.008 20.312 1 98.69 336 HIS B CA 1
ATOM 5738 C C . HIS B 1 336 ? 1.366 10.133 21.344 1 98.69 336 HIS B C 1
ATOM 5740 O O . HIS B 1 336 ? 2.217 11.023 21.297 1 98.69 336 HIS B O 1
ATOM 5746 N N . LEU B 1 337 ? 0.423 10.094 22.25 1 98.69 337 LEU B N 1
ATOM 5747 C CA . LEU B 1 337 ? 0.366 11.078 23.328 1 98.69 337 LEU B CA 1
ATOM 5748 C C . LEU B 1 337 ? 1.599 10.984 24.219 1 98.69 337 LEU B C 1
ATOM 5750 O O . LEU B 1 337 ? 2.201 12 24.562 1 98.69 337 LEU B O 1
ATOM 5754 N N . GLU B 1 338 ? 1.983 9.805 24.484 1 98.62 338 GLU B N 1
ATOM 5755 C CA . GLU B 1 338 ? 3.18 9.594 25.297 1 98.62 338 GLU B CA 1
ATOM 5756 C C . GLU B 1 338 ? 4.434 10.062 24.562 1 98.62 338 GLU B C 1
ATOM 5758 O O . GLU B 1 338 ? 5.355 10.602 25.188 1 98.62 338 GLU B O 1
ATOM 5763 N N . ALA B 1 339 ? 4.418 9.82 23.328 1 98.81 339 ALA B N 1
ATOM 5764 C CA . ALA B 1 339 ? 5.551 10.266 22.531 1 98.81 339 ALA B CA 1
ATOM 5765 C C . ALA B 1 339 ? 5.688 11.789 22.562 1 98.81 339 ALA B C 1
ATOM 5767 O O . ALA B 1 339 ? 6.801 12.32 22.547 1 98.81 339 ALA B O 1
ATOM 5768 N N . MET B 1 340 ? 4.613 12.484 22.625 1 98.81 340 MET B N 1
ATOM 5769 C CA . MET B 1 340 ? 4.66 13.938 22.703 1 98.81 340 MET B CA 1
ATOM 5770 C C . MET B 1 340 ? 5.367 14.398 23.969 1 98.81 340 MET B C 1
ATOM 5772 O O . MET B 1 340 ? 6.133 15.359 23.953 1 98.81 340 MET B O 1
ATOM 5776 N N . ASP B 1 341 ? 5.094 13.703 25.047 1 98.81 341 ASP B N 1
ATOM 5777 C CA . ASP B 1 341 ? 5.781 14.016 26.297 1 98.81 341 ASP B CA 1
ATOM 5778 C C . ASP B 1 341 ? 7.285 13.789 26.172 1 98.81 341 ASP B C 1
ATOM 5780 O O . ASP B 1 341 ? 8.078 14.617 26.609 1 98.81 341 ASP B O 1
ATOM 5784 N N . ARG B 1 342 ? 7.625 12.672 25.641 1 98.69 342 ARG B N 1
ATOM 5785 C CA . ARG B 1 342 ? 9.039 12.367 25.422 1 98.69 342 ARG B CA 1
ATOM 5786 C C . ARG B 1 342 ? 9.695 13.43 24.547 1 98.69 342 ARG B C 1
ATOM 5788 O O . ARG B 1 342 ? 10.789 13.914 24.859 1 98.69 342 ARG B O 1
ATOM 5795 N N . ARG B 1 343 ? 9.055 13.805 23.547 1 98.88 343 ARG B N 1
ATOM 5796 C CA . ARG B 1 343 ? 9.602 14.773 22.594 1 98.88 343 ARG B CA 1
ATOM 5797 C C . ARG B 1 343 ? 9.727 16.156 23.234 1 98.88 343 ARG B C 1
ATOM 5799 O O . ARG B 1 343 ? 10.68 16.891 22.953 1 98.88 343 ARG B O 1
ATOM 5806 N N . LEU B 1 344 ? 8.734 16.469 24.016 1 98.88 344 LEU B N 1
ATOM 5807 C CA . LEU B 1 344 ? 8.805 17.734 24.734 1 98.88 344 LEU B CA 1
ATOM 5808 C C . LEU B 1 344 ? 10.07 17.812 25.578 1 98.88 344 LEU B C 1
ATOM 5810 O O . LEU B 1 344 ? 10.742 18.844 25.594 1 98.88 344 LEU B O 1
ATOM 5814 N N . ARG B 1 345 ? 10.438 16.766 26.25 1 98.62 345 ARG B N 1
ATOM 5815 C CA . ARG B 1 345 ? 11.656 16.734 27.062 1 98.62 345 ARG B CA 1
ATOM 5816 C C . ARG B 1 345 ? 12.898 16.859 26.188 1 98.62 345 ARG B C 1
ATOM 5818 O O . ARG B 1 345 ? 13.883 17.484 26.594 1 98.62 345 ARG B O 1
ATOM 5825 N N . ILE B 1 346 ? 12.828 16.281 25.062 1 98.81 346 ILE B N 1
ATOM 5826 C CA . ILE B 1 346 ? 13.945 16.359 24.141 1 98.81 346 ILE B CA 1
ATOM 5827 C C . ILE B 1 346 ? 14.133 17.812 23.688 1 98.81 346 ILE B C 1
ATOM 5829 O O . ILE B 1 346 ? 15.266 18.297 23.578 1 98.81 346 ILE B O 1
ATOM 5833 N N . VAL B 1 347 ? 13.031 18.484 23.438 1 98.81 347 VAL B N 1
ATOM 5834 C CA . VAL B 1 347 ? 13.102 19.891 23.047 1 98.81 347 VAL B CA 1
ATOM 5835 C C . VAL B 1 347 ? 13.742 20.703 24.156 1 98.81 347 VAL B C 1
ATOM 5837 O O . VAL B 1 347 ? 14.625 21.531 23.906 1 98.81 347 VAL B O 1
ATOM 5840 N N . LEU B 1 348 ? 13.305 20.5 25.375 1 98.69 348 LEU B N 1
ATOM 5841 C CA . LEU B 1 348 ? 13.836 21.234 26.516 1 98.69 348 LEU B CA 1
ATOM 5842 C C . LEU B 1 348 ? 15.328 20.969 26.688 1 98.69 348 LEU B C 1
ATOM 5844 O O . LEU B 1 348 ? 16.094 21.875 27.016 1 98.69 348 LEU B O 1
ATOM 5848 N N . LYS B 1 349 ? 15.727 19.766 26.469 1 98.31 349 LYS B N 1
ATOM 5849 C CA . LYS B 1 349 ? 17.141 19.438 26.531 1 98.31 349 LYS B CA 1
ATOM 5850 C C . LYS B 1 349 ? 17.922 20.156 25.438 1 98.31 349 LYS B C 1
ATOM 5852 O O . LYS B 1 349 ? 19.031 20.641 25.672 1 98.31 349 LYS B O 1
ATOM 5857 N N . ALA B 1 350 ? 17.344 20.219 24.281 1 98 350 ALA B N 1
ATOM 5858 C CA . ALA B 1 350 ? 18 20.938 23.188 1 98 350 ALA B CA 1
ATOM 5859 C C . ALA B 1 350 ? 18.203 22.406 23.531 1 98 350 ALA B C 1
ATOM 5861 O O . ALA B 1 350 ? 19.25 22.984 23.219 1 98 350 ALA B O 1
ATOM 5862 N N . VAL B 1 351 ? 17.219 23.031 24.109 1 97.81 351 VAL B N 1
ATOM 5863 C CA . VAL B 1 351 ? 17.312 24.422 24.516 1 97.81 351 VAL B CA 1
ATOM 5864 C C . VAL B 1 351 ? 18.375 24.578 25.578 1 97.81 351 VAL B C 1
ATOM 5866 O O . VAL B 1 351 ? 19.172 25.531 25.547 1 97.81 351 VAL B O 1
ATOM 5869 N N . SER B 1 352 ? 18.453 23.688 26.5 1 96.94 352 SER B N 1
ATOM 5870 C CA . SER B 1 352 ? 19.453 23.703 27.562 1 96.94 352 SER B CA 1
ATOM 5871 C C . SER B 1 352 ? 20.859 23.594 26.984 1 96.94 352 SER B C 1
ATOM 5873 O O . SER B 1 352 ? 21.781 24.281 27.438 1 96.94 352 SER B O 1
ATOM 5875 N N . ASP B 1 353 ? 20.969 22.734 26.031 1 96.19 353 ASP B N 1
ATOM 5876 C CA . ASP B 1 353 ? 22.266 22.547 25.391 1 96.19 353 ASP B CA 1
ATOM 5877 C C . ASP B 1 353 ? 22.719 23.844 24.703 1 96.19 353 ASP B C 1
ATOM 5879 O O . ASP B 1 353 ? 23.922 24.141 24.672 1 96.19 353 ASP B O 1
ATOM 5883 N N . CYS B 1 354 ? 21.812 24.562 24.156 1 94.75 354 CYS B N 1
ATOM 5884 C CA . CYS B 1 354 ? 22.109 25.828 23.5 1 94.75 354 CYS B CA 1
ATOM 5885 C C . CYS B 1 354 ? 22.562 26.875 24.516 1 94.75 354 CYS B C 1
ATOM 5887 O O . CYS B 1 354 ? 23.438 27.688 24.219 1 94.75 354 CYS B O 1
ATOM 5889 N N . ILE B 1 355 ? 22.047 26.875 25.641 1 88.69 355 ILE B N 1
ATOM 5890 C CA . ILE B 1 355 ? 22.375 27.828 26.688 1 88.69 355 ILE B CA 1
ATOM 5891 C C . ILE B 1 355 ? 23.797 27.562 27.188 1 88.69 355 ILE B C 1
ATOM 5893 O O . ILE B 1 355 ? 24.531 28.5 27.484 1 88.69 355 ILE B O 1
ATOM 5897 N N . GLU B 1 356 ? 24.141 26.375 27.203 1 87.06 356 GLU B N 1
ATOM 5898 C CA . GLU B 1 356 ? 25.469 26.031 27.672 1 87.06 356 GLU B CA 1
ATOM 5899 C C . GLU B 1 356 ? 26.531 26.297 26.609 1 87.06 356 GLU B C 1
ATOM 5901 O O . GLU B 1 356 ? 27.719 26.422 26.906 1 87.06 356 GLU B O 1
ATOM 5906 N N . LYS B 1 357 ? 26.281 26.516 25.469 1 75.75 357 LYS B N 1
ATOM 5907 C CA . LYS B 1 357 ? 27.219 26.844 24.406 1 75.75 357 LYS B CA 1
ATOM 5908 C C . LYS B 1 357 ? 27.609 28.328 24.453 1 75.75 357 LYS B C 1
ATOM 5910 O O . LYS B 1 357 ? 28.781 28.656 24.266 1 75.75 357 LYS B O 1
#

Secondary structure (DSSP, 8-state):
----------GGGS-HHHHHHHH--SS-SS-TT-HHHHHHHHHHHHSPEEEEEEPPSSSS--EEEEETTS-EEEEEE--S-TTPPPPTT--TTTSPPPHHHHHHHHHHHH-TTTT----SPPEEEEEEEIIIIIITT---HHHHTT-EE-TTS-EEE----SSS-SGGG-EE-SSSEEEEEEEEPPPPTTTS-EEEEE-TTPPPS-SSPPPHHHH-TTHHHHHTTSTTTSSTTHHHHHHHHHHHHHHHT-----EEEEEGGGTTSSPPB----TT-S--SS---GGGGHHHHHH----HHHHHHHHHHTSGGG-HHHHHHHHHTTSTT---S-HHHHHHHHHHHHHHHHHHHHHHH-/----------GGGS-HHHHHHHH--SS-SS-TT-HHHHHHHHHHHHSPEEEEEEPPSSSS--EEEEETTS-EEEEEE--S-SSPPPPTT--TTTSPPPHHHHHHHHHHHH-TTTT----SPPEEEEEEEIIIIIITT---HHHHTT-EE-TTS-EEE----SSS-SGGG-EE-SSSEEEEEEEEPPPPTTTS-EEEEE-TTPPPS-SSPPPHHHH-TTHHHHHTTSTTTSSTTHHHHHHHHHHHHHHHT-----EEEEEGGGTTSS--B----TT-S--SS---GGGGHHHHHH----HHHHHHHHHHTSGGG-HHHHHHHHHTTSTT---S-HHHHHHHHHHHHHHHHHHHHHHH-

pLDDT: mean 93.68, std 10.18, range [30.64, 98.94]

Solvent-accessible surface area (backbone atoms only — not comparable to full-atom values): 38697 Å² total; per-residue (Å²): 135,78,81,69,76,78,74,78,75,60,77,83,77,50,54,38,60,55,49,43,52,69,52,42,52,55,79,36,57,49,64,85,89,40,64,43,56,59,51,32,48,50,40,72,56,64,52,54,62,58,35,32,38,73,44,82,60,54,52,50,64,37,33,38,37,29,29,74,83,68,42,49,27,43,35,31,53,53,79,68,61,63,77,56,57,64,59,65,60,49,50,88,84,57,55,75,58,32,20,48,23,38,33,49,47,25,52,49,28,40,34,75,89,57,63,44,65,30,33,40,63,62,43,33,36,33,79,40,43,47,53,73,55,33,56,71,35,32,82,37,62,74,50,52,69,37,50,48,63,30,76,67,63,17,40,28,35,24,49,65,34,76,69,44,30,38,81,78,48,43,44,63,28,70,46,38,42,41,48,25,20,35,33,48,61,70,62,53,58,92,79,45,45,62,44,80,40,75,35,90,77,34,72,56,98,48,86,81,57,78,38,68,61,80,74,33,77,63,41,39,64,58,46,44,69,35,83,70,36,50,49,88,59,42,54,43,51,50,29,53,50,31,53,56,27,40,48,37,48,30,73,67,58,47,53,36,35,33,49,52,91,46,54,81,78,45,59,64,38,59,63,75,46,24,50,16,61,32,50,54,90,56,82,64,64,76,44,43,41,66,41,66,46,55,59,54,68,46,66,70,58,52,54,41,52,56,50,30,69,33,84,93,43,28,47,37,58,55,50,53,58,58,41,58,71,40,80,57,47,78,52,71,37,68,59,47,35,53,34,30,44,56,39,48,53,51,50,53,49,50,54,51,55,46,70,71,103,135,78,80,69,75,77,75,78,74,59,76,81,75,48,55,38,61,54,46,42,53,69,52,43,53,54,80,38,56,50,62,86,88,40,64,42,56,60,50,30,45,50,41,72,56,64,53,53,61,58,36,32,37,74,44,81,60,54,52,50,62,36,33,38,38,29,29,74,83,68,41,48,25,43,35,30,53,55,77,67,60,64,76,57,57,61,59,64,60,49,51,87,84,57,55,74,59,32,19,49,22,38,33,48,47,25,51,50,28,41,34,76,88,57,62,45,66,29,33,40,62,62,41,33,37,33,80,40,44,47,54,72,55,34,56,71,34,33,82,39,61,72,50,51,69,36,51,47,61,30,76,67,63,18,40,28,36,24,48,65,35,75,69,43,30,39,83,78,47,44,45,63,29,72,46,36,42,40,47,25,19,35,32,48,61,70,63,51,60,90,79,45,46,62,44,80,40,73,35,90,78,34,71,57,97,47,86,80,57,78,39,68,62,78,76,34,76,62,40,40,64,58,46,44,69,34,84,71,36,50,50,88,60,43,53,43,49,50,31,52,49,30,52,56,28,41,48,36,47,31,74,68,57,47,50,37,35,33,50,53,90,45,55,82,77,45,58,64,38,60,62,74,44,24,49,18,62,31,51,52,91,56,82,64,65,75,45,43,41,67,40,67,45,54,58,55,68,47,65,69,58,53,52,40,51,56,48,31,70,32,84,93,43,28,47,36,60,55,50,53,58,58,42,58,71,39,80,57,47,78,52,70,37,69,58,47,34,52,34,29,44,55,38,49,52,50,51,52,49,50,54,51,54,46,70,72,103

Organism: Corvus brachyrhynchos (NCBI:txid85066)

Nearest PDB structures (foldseek):
  5yh0-assembly1_C  TM=9.925E-01  e=8.753E-59  Danio rerio
  5yh0-assembly1_B  TM=9.566E-01  e=1.611E-58  Danio rerio
  5yh2-assembly1_C  TM=9.799E-01  e=2.185E-57  Danio rerio
  5yh0-assembly1_K  TM=9.532E-01  e=1.005E-57  Danio rerio
  5yh0-assembly1_I  TM=9.528E-01  e=1.402E-57  Danio rerio

Sequence (714 aa):
EEFLPTGETSIDSYPNWLKFHIGINRYELYSRHNPAIEALLQDLVSQKITSVAMKSGGTQLKLIMTFQNYGQALFKPMKQTREQETPPDFFYFSDYERHNAEIAAFHLDRQVEILDFRRVPPVAGRLVNMTREIRDVTRDKKLWRTFFISPANNICFYGECSYYCSTEHALCGKPDQIEGSLAAFLPDLSLAKRKTWRNPWRRSYHKRKKAEWEVDPDYCEEVKQTPPYDSGTRILDIMDMTVFDFLMGNMDRHHYETFEKFGNETFIIHLDNGRGFGKYSHDELSILVPLNQCCRIRKSTYLRLQLLAKEEYKLSLLMKESLLKDKIAPILYQPHLEAMDRRLRIVLKAVSDCIEKEEFLPTGETSIDSYPNWLKFHIGINRYELYSRHNPAIEALLQDLVSQKITSVAMKSGGTQLKLIMTFQNYGQALFKPMKQTREQETPPDFFYFSDYERHNAEIAAFHLDRQVEILDFRRVPPVAGRLVNMTREIRDVTRDKKLWRTFFISPANNICFYGECSYYCSTEHALCGKPDQIEGSLAAFLPDLSLAKRKTWRNPWRRSYHKRKKAEWEVDPDYCEEVKQTPPYDSGTRILDIMDMTVFDFLMGNMDRHHYETFEKFGNETFIIHLDNGRGFGKYSHDELSILVPLNQCCRIRKSTYLRLQLLAKEEYKLSLLMKESLLKDKIAPILYQPHLEAMDRRLRIVLKAVSDCIEK

InterPro domains:
  IPR009581 FAM20, C-terminal [PF06702] (147-357)
  IPR024869 FAM20 [PTHR12450] (2-357)